Protein AF-A0A1M5KK63-F1 (afdb_monomer)

Sequence (423 aa):
MKTISKTFFLIFFLNAMLWMTPQKASAQISVNFQIFYDNLSPYGDWVYNPNYGYVWIPDVGYGFTPYRTDGYWAFTNAGWTWISDFPWGWAPFHYGRWMYDNYYGWSWVPGSEWGPGWVSWRRSEGYYGWAPIGPGISITFAYSSGYRLPNNQWTFVRDRDFGRTNINNYYVNSSVNTTIIRNSTVINNIQIDNSTRVKYNSGPNRTEVQKRTGRSIAPVAMRERRDPGQNVDKGELQIYRPRVAKNNSNGQKPVPNKVAKKEDVQPVTQRNKNTQSQRGNQQLNNQQNNNQQAGRQQEQQRNNEQAKQQQVQQDNNNQKAKQQQQRNNQQAQQQQEQQQRNNQQAKQQQEQQQRNNQQARQQQEQQERNNEQARQQQVEQQKNNEQAKQQQVEQQKNNEQAKQQQQQQQQGKNRPPKQEKNN

Structure (mmCIF, N/CA/C/O backbone):
data_AF-A0A1M5KK63-F1
#
_entry.id   AF-A0A1M5KK63-F1
#
loop_
_atom_site.group_PDB
_atom_site.id
_atom_site.type_symbol
_atom_site.label_atom_id
_atom_site.label_alt_id
_atom_site.label_comp_id
_atom_site.label_asym_id
_atom_site.label_entity_id
_atom_site.label_seq_id
_atom_site.pdbx_PDB_ins_code
_atom_site.Cartn_x
_atom_site.Cartn_y
_atom_site.Cartn_z
_atom_site.occupancy
_atom_site.B_iso_or_equiv
_atom_site.auth_seq_id
_atom_site.auth_comp_id
_atom_site.auth_asym_id
_atom_site.auth_atom_id
_atom_site.pdbx_PDB_model_num
ATOM 1 N N . MET A 1 1 ? 45.656 -14.459 71.828 1.00 40.31 1 MET A N 1
ATOM 2 C CA . MET A 1 1 ? 46.217 -15.329 70.772 1.00 40.31 1 MET A CA 1
ATOM 3 C C . MET A 1 1 ? 45.068 -15.960 69.992 1.00 40.31 1 MET A C 1
ATOM 5 O O . MET A 1 1 ? 44.246 -16.592 70.628 1.00 40.31 1 MET A O 1
ATOM 9 N N . LYS A 1 2 ? 45.045 -15.742 68.663 1.00 40.78 2 LYS A N 1
ATOM 10 C CA . LYS A 1 2 ? 44.530 -16.612 67.572 1.00 40.78 2 LYS A CA 1
ATOM 11 C C . LYS A 1 2 ? 43.060 -17.102 67.679 1.00 40.78 2 LYS A C 1
ATOM 13 O O . LYS A 1 2 ? 42.770 -17.949 68.502 1.00 40.78 2 LYS A O 1
ATOM 18 N N . THR A 1 3 ? 42.065 -16.476 67.030 1.00 54.12 3 THR A N 1
ATOM 19 C CA . THR A 1 3 ? 41.572 -16.607 65.622 1.00 54.12 3 THR A CA 1
ATOM 20 C C . THR A 1 3 ? 41.050 -17.989 65.199 1.00 54.12 3 THR A C 1
ATOM 22 O O . THR A 1 3 ? 41.730 -18.976 65.442 1.00 54.12 3 THR A O 1
ATOM 25 N N . ILE A 1 4 ? 39.950 -17.970 64.412 1.00 51.06 4 ILE A N 1
ATOM 26 C CA . ILE A 1 4 ? 39.227 -19.052 63.681 1.00 51.06 4 ILE A CA 1
ATOM 27 C C . ILE A 1 4 ? 37.965 -19.493 64.463 1.00 51.06 4 ILE A C 1
ATOM 29 O O . ILE A 1 4 ? 38.075 -19.963 65.580 1.00 51.06 4 ILE A O 1
ATOM 33 N N . SER A 1 5 ? 36.719 -19.293 64.014 1.00 42.53 5 SER A N 1
ATOM 34 C CA . SER A 1 5 ? 36.164 -19.592 62.690 1.00 42.53 5 SER A CA 1
ATOM 35 C C . SER A 1 5 ? 34.972 -18.677 62.341 1.00 42.53 5 SER A C 1
ATOM 37 O O . SER A 1 5 ? 33.938 -18.695 63.004 1.00 42.53 5 SER A O 1
ATOM 39 N N . LYS A 1 6 ? 35.119 -17.873 61.280 1.00 50.31 6 LYS A N 1
ATOM 40 C CA . LYS A 1 6 ? 34.030 -17.225 60.531 1.00 50.31 6 LYS A CA 1
ATOM 41 C C . LYS A 1 6 ? 33.989 -17.903 59.168 1.00 50.31 6 LYS A C 1
ATOM 43 O O . LYS A 1 6 ? 34.770 -17.529 58.294 1.00 50.31 6 LYS A O 1
ATOM 48 N N . THR A 1 7 ? 33.146 -18.911 58.965 1.00 54.72 7 THR A N 1
ATOM 49 C CA . THR A 1 7 ? 32.998 -19.505 57.624 1.00 54.72 7 THR A CA 1
ATOM 50 C C . THR A 1 7 ? 31.655 -20.208 57.449 1.00 54.72 7 THR A C 1
ATOM 52 O O . THR A 1 7 ? 31.620 -21.419 57.364 1.00 54.72 7 THR A O 1
ATOM 55 N N . PHE A 1 8 ? 30.540 -19.470 57.387 1.00 48.09 8 PHE A N 1
ATOM 56 C CA . PHE A 1 8 ? 29.284 -19.988 56.802 1.00 48.09 8 PHE A CA 1
ATOM 57 C C . PHE A 1 8 ? 28.377 -18.876 56.239 1.00 48.09 8 PHE A C 1
ATOM 59 O O . PHE A 1 8 ? 27.158 -18.935 56.319 1.00 48.09 8 PHE A O 1
ATOM 66 N N . PHE A 1 9 ? 28.970 -17.841 55.639 1.00 45.81 9 PHE A N 1
ATOM 67 C CA . PHE A 1 9 ? 28.233 -16.820 54.882 1.00 45.81 9 PHE A CA 1
ATOM 68 C C . PHE A 1 9 ? 29.034 -16.421 53.637 1.00 45.81 9 PHE A C 1
ATOM 70 O O . PHE A 1 9 ? 29.478 -15.288 53.504 1.00 45.81 9 PHE A O 1
ATOM 77 N N . LEU A 1 10 ? 29.311 -17.378 52.743 1.00 44.31 10 LEU A N 1
ATOM 78 C CA . LEU A 1 10 ? 29.917 -17.058 51.442 1.00 44.31 10 LEU A CA 1
ATOM 79 C C . LEU A 1 10 ? 29.641 -18.092 50.334 1.00 44.31 10 LEU A C 1
ATOM 81 O O . LEU A 1 10 ? 30.495 -18.327 49.489 1.00 44.31 10 LEU A O 1
ATOM 85 N N . ILE A 1 11 ? 28.461 -18.725 50.313 1.00 48.59 11 ILE A N 1
ATOM 86 C CA . ILE A 1 11 ? 28.057 -19.613 49.200 1.00 48.59 11 ILE A CA 1
ATOM 87 C C . ILE A 1 11 ? 26.595 -19.348 48.806 1.00 48.59 11 ILE A C 1
ATOM 89 O O . ILE A 1 11 ? 25.776 -20.252 48.730 1.00 48.59 11 ILE A O 1
ATOM 93 N N . PHE A 1 12 ? 26.237 -18.081 48.586 1.00 46.28 12 PHE A N 1
ATOM 94 C CA . PHE A 1 12 ? 24.974 -17.733 47.909 1.00 46.28 12 PHE A CA 1
ATOM 95 C C . PHE A 1 12 ? 25.093 -16.505 46.990 1.00 46.28 12 PHE A C 1
ATOM 97 O O . PHE A 1 12 ? 24.102 -15.876 46.643 1.00 46.28 12 PHE A O 1
ATOM 104 N N . PHE A 1 13 ? 26.319 -16.171 46.572 1.00 47.75 13 PHE A N 1
ATOM 105 C CA . PHE A 1 13 ? 26.605 -15.084 45.625 1.00 47.75 13 PHE A CA 1
ATOM 106 C C . PHE A 1 13 ? 27.639 -15.498 44.565 1.00 47.75 13 PHE A C 1
ATOM 108 O O . PHE A 1 13 ? 28.466 -14.702 44.136 1.00 47.75 13 PHE A O 1
ATOM 115 N N . LEU A 1 14 ? 27.600 -16.762 44.126 1.00 47.78 14 LEU A N 1
ATOM 116 C CA . LEU A 1 14 ? 28.456 -17.257 43.040 1.00 47.78 14 LEU A CA 1
ATOM 117 C C . LEU A 1 14 ? 27.694 -18.139 42.034 1.00 47.78 14 LEU A C 1
ATOM 119 O O . LEU A 1 14 ? 28.193 -19.167 41.600 1.00 47.78 14 LEU A O 1
ATOM 123 N N . ASN A 1 15 ? 26.460 -17.762 41.686 1.00 47.69 15 ASN A N 1
ATOM 124 C CA . ASN A 1 15 ? 25.688 -18.391 40.601 1.00 47.69 15 ASN A CA 1
ATOM 125 C C . ASN A 1 15 ? 24.749 -17.379 39.913 1.00 47.69 15 ASN A C 1
ATOM 127 O O . ASN A 1 15 ? 23.580 -17.647 39.664 1.00 47.69 15 ASN A O 1
ATOM 131 N N . ALA A 1 16 ? 25.254 -16.177 39.624 1.00 51.97 16 ALA A N 1
ATOM 132 C CA . ALA A 1 16 ? 24.549 -15.172 38.819 1.00 51.97 16 ALA A CA 1
ATOM 133 C C . ALA A 1 16 ? 25.320 -14.837 37.531 1.00 51.97 16 ALA A C 1
ATOM 135 O O . ALA A 1 16 ? 25.272 -13.713 37.037 1.00 51.97 16 ALA A O 1
ATOM 136 N N . MET A 1 17 ? 26.058 -15.808 36.990 1.00 55.16 17 MET A N 1
ATOM 137 C CA . MET A 1 17 ? 26.775 -15.655 35.731 1.00 55.16 17 MET A CA 1
ATOM 138 C C . MET A 1 17 ? 26.298 -16.724 34.749 1.00 55.16 17 MET A C 1
ATOM 140 O O . MET A 1 17 ? 26.386 -17.913 35.031 1.00 55.16 17 MET A O 1
ATOM 144 N N . LEU A 1 18 ? 25.825 -16.246 33.593 1.00 54.06 18 LEU A N 1
ATOM 145 C CA . LEU A 1 18 ? 25.617 -16.978 32.338 1.00 54.06 18 LEU A CA 1
ATOM 146 C C . LEU A 1 18 ? 24.330 -17.801 32.193 1.00 54.06 18 LEU A C 1
ATOM 148 O O . LEU A 1 18 ? 24.366 -19.015 32.066 1.00 54.06 18 LEU A O 1
ATOM 152 N N . TRP A 1 19 ? 23.216 -17.097 31.979 1.00 49.72 19 TRP A N 1
ATOM 153 C CA . TRP A 1 19 ? 22.273 -17.492 30.919 1.00 49.72 19 TRP A CA 1
ATOM 154 C C . TRP A 1 19 ? 21.916 -16.289 30.032 1.00 49.72 19 TRP A C 1
ATOM 156 O O . TRP A 1 19 ? 20.772 -16.097 29.637 1.00 49.72 19 TRP A O 1
ATOM 166 N N . MET A 1 20 ? 22.906 -15.459 29.675 1.00 47.34 20 MET A N 1
ATOM 167 C CA . MET A 1 20 ? 22.822 -14.764 28.388 1.00 47.34 20 MET A CA 1
ATOM 168 C C . MET A 1 20 ? 23.125 -15.824 27.339 1.00 47.34 20 MET A C 1
ATOM 170 O O . MET A 1 20 ? 24.283 -16.063 27.006 1.00 47.34 20 MET A O 1
ATOM 174 N N . THR A 1 21 ? 22.095 -16.511 26.846 1.00 49.06 21 THR A N 1
ATOM 175 C CA . THR A 1 21 ? 22.250 -17.230 25.585 1.00 49.06 21 THR A CA 1
ATOM 176 C C . THR A 1 21 ? 22.658 -16.180 24.556 1.00 49.06 21 THR A C 1
ATOM 178 O O . THR A 1 21 ? 21.879 -15.242 24.348 1.00 49.06 21 THR A O 1
ATOM 181 N N . PRO A 1 22 ? 23.845 -16.263 23.929 1.00 44.69 22 PRO A N 1
ATOM 182 C CA . PRO A 1 22 ? 24.135 -15.396 22.806 1.00 44.69 22 PRO A CA 1
ATOM 183 C C . PRO A 1 22 ? 23.038 -15.665 21.779 1.00 44.69 22 PRO A C 1
ATOM 185 O O . PRO A 1 22 ? 22.901 -16.787 21.284 1.00 44.69 22 PRO A O 1
ATOM 188 N N . GLN A 1 23 ? 22.202 -14.660 21.516 1.00 42.59 23 GLN A N 1
ATOM 189 C CA . GLN A 1 23 ? 21.274 -14.705 20.401 1.00 42.59 23 GLN A CA 1
ATOM 190 C C . GLN A 1 23 ? 22.157 -14.887 19.171 1.00 42.59 23 GLN A C 1
ATOM 192 O O . GLN A 1 23 ? 22.855 -13.956 18.772 1.00 42.59 23 GLN A O 1
ATOM 197 N N . LYS A 1 24 ? 22.212 -16.115 18.638 1.00 40.72 24 LYS A N 1
ATOM 198 C CA . LYS A 1 24 ? 22.949 -16.409 17.413 1.00 40.72 24 LYS A CA 1
ATOM 199 C C . LYS A 1 24 ? 22.426 -15.435 16.369 1.00 40.72 24 LYS A C 1
ATOM 201 O O . LYS A 1 24 ? 21.281 -15.554 15.935 1.00 40.72 24 LYS A O 1
ATOM 206 N N . ALA A 1 25 ? 23.239 -14.445 16.018 1.00 45.53 25 ALA A N 1
ATOM 207 C CA . ALA A 1 25 ? 22.968 -13.605 14.875 1.00 45.53 25 ALA A CA 1
ATOM 208 C C . ALA A 1 25 ? 22.954 -14.548 13.669 1.00 45.53 25 ALA A C 1
ATOM 210 O O . ALA A 1 25 ? 23.987 -15.106 13.297 1.00 45.53 25 ALA A O 1
ATOM 211 N N . SER A 1 26 ? 21.764 -14.813 13.132 1.00 54.97 26 SER A N 1
ATOM 212 C CA . SER A 1 26 ? 21.626 -15.478 11.843 1.00 54.97 26 SER A CA 1
ATOM 213 C C . SER A 1 26 ? 22.417 -14.647 10.835 1.00 54.97 26 SER A C 1
ATOM 215 O O . SER A 1 26 ? 22.224 -13.433 10.739 1.00 54.97 26 SER A O 1
ATOM 217 N N . ALA A 1 27 ? 23.375 -15.267 10.148 1.00 57.03 27 ALA A N 1
ATOM 218 C CA . ALA A 1 27 ? 24.098 -14.612 9.070 1.00 57.03 27 ALA A CA 1
ATOM 219 C C . ALA A 1 27 ? 23.104 -14.352 7.930 1.00 57.03 27 ALA A C 1
ATOM 221 O O . ALA A 1 27 ? 22.768 -15.250 7.160 1.00 57.03 27 ALA A O 1
ATOM 222 N N . GLN A 1 28 ? 22.592 -13.126 7.869 1.00 65.81 28 GLN A N 1
ATOM 223 C CA . GLN A 1 28 ? 21.591 -12.724 6.893 1.00 65.81 28 GLN A CA 1
ATOM 224 C C . GLN A 1 28 ? 22.204 -12.751 5.483 1.00 65.81 28 GLN A C 1
ATOM 226 O O . GLN A 1 28 ? 23.209 -12.087 5.221 1.00 65.81 28 GLN A O 1
ATOM 231 N N . ILE A 1 29 ? 21.602 -13.523 4.575 1.00 78.94 29 ILE A N 1
ATOM 232 C CA . ILE A 1 29 ? 22.073 -13.686 3.190 1.00 78.94 29 ILE A CA 1
ATOM 233 C C . ILE A 1 29 ? 22.022 -12.329 2.477 1.00 78.94 29 ILE A C 1
ATOM 235 O O . ILE A 1 29 ? 21.016 -11.629 2.572 1.00 78.94 29 ILE A O 1
ATOM 239 N N . SER A 1 30 ? 23.088 -11.958 1.762 1.00 83.38 30 SER A N 1
ATOM 240 C CA . SER A 1 30 ? 23.129 -10.742 0.941 1.00 83.38 30 SER A CA 1
ATOM 241 C C . SER A 1 30 ? 22.799 -11.065 -0.517 1.00 83.38 30 SER A C 1
ATOM 243 O O . SER A 1 30 ? 23.414 -11.950 -1.107 1.00 83.38 30 SER A O 1
ATOM 245 N N . VAL A 1 31 ? 21.839 -10.350 -1.100 1.00 91.12 31 VAL A N 1
ATOM 246 C CA . VAL A 1 31 ? 21.392 -10.479 -2.500 1.00 91.12 31 VAL A CA 1
ATOM 247 C C . VAL A 1 31 ? 21.265 -9.095 -3.138 1.00 91.12 31 VAL A C 1
ATOM 249 O O . VAL A 1 31 ? 21.370 -8.087 -2.445 1.00 91.12 31 VAL A O 1
ATOM 252 N N . ASN A 1 32 ? 21.018 -9.009 -4.447 1.00 93.44 32 ASN A N 1
ATOM 253 C CA . ASN A 1 32 ? 20.718 -7.741 -5.123 1.00 93.44 32 ASN A CA 1
ATOM 254 C C . ASN A 1 32 ? 19.289 -7.725 -5.700 1.00 93.44 32 ASN A C 1
ATOM 256 O O . ASN A 1 32 ? 18.576 -8.720 -5.595 1.00 93.44 32 ASN A O 1
ATOM 260 N N . PHE A 1 33 ? 18.864 -6.613 -6.312 1.00 95.12 33 PHE A N 1
ATOM 261 C CA . PHE A 1 33 ? 17.505 -6.440 -6.859 1.00 95.12 33 PHE A CA 1
ATOM 262 C C . PHE A 1 33 ? 17.076 -7.494 -7.890 1.00 95.12 33 PHE A C 1
ATOM 264 O O . PHE A 1 33 ? 15.873 -7.687 -8.068 1.00 95.12 33 PHE A O 1
ATOM 271 N N . GLN A 1 34 ? 18.013 -8.229 -8.497 1.00 95.25 34 GLN A N 1
ATOM 272 C CA . GLN A 1 34 ? 17.692 -9.362 -9.363 1.00 95.25 34 GLN A CA 1
ATOM 273 C C . GLN A 1 34 ? 16.806 -10.396 -8.652 1.00 95.25 34 GLN A C 1
ATOM 275 O O 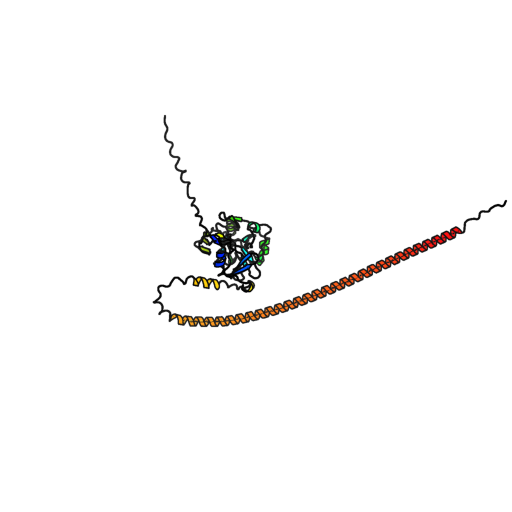. GLN A 1 34 ? 15.912 -10.957 -9.278 1.00 95.25 34 GLN A O 1
ATOM 280 N N . ILE A 1 35 ? 16.955 -10.562 -7.327 1.00 95.88 35 ILE A N 1
ATOM 281 C CA . ILE A 1 35 ? 16.100 -11.464 -6.542 1.00 95.88 35 ILE A CA 1
ATOM 282 C C . ILE A 1 35 ? 14.615 -11.120 -6.689 1.00 95.88 35 ILE A C 1
ATOM 284 O O . ILE A 1 35 ? 13.780 -12.020 -6.750 1.00 95.88 35 ILE A O 1
ATOM 288 N N . PHE A 1 36 ? 14.277 -9.830 -6.763 1.00 97.62 36 PHE A N 1
ATOM 289 C CA . PHE A 1 36 ? 12.903 -9.385 -6.944 1.00 97.62 36 PHE A CA 1
ATOM 290 C C . PHE A 1 36 ? 12.461 -9.608 -8.383 1.00 97.62 36 PHE A C 1
ATOM 292 O O . PHE A 1 36 ? 11.375 -10.134 -8.604 1.00 97.62 36 PHE A O 1
ATOM 299 N N . TYR A 1 37 ? 13.301 -9.245 -9.354 1.00 97.12 37 TYR A N 1
ATOM 300 C CA . TYR A 1 37 ? 12.983 -9.416 -10.768 1.00 97.12 37 TYR A CA 1
ATOM 301 C C . TYR A 1 37 ? 12.655 -10.868 -11.099 1.00 97.12 37 TYR A C 1
ATOM 303 O O . TYR A 1 37 ? 11.588 -11.137 -11.654 1.00 97.12 37 TYR A O 1
ATOM 311 N N . ASP A 1 38 ? 13.498 -11.800 -10.669 1.00 95.75 38 ASP A N 1
ATOM 312 C CA . ASP A 1 38 ? 13.330 -13.217 -10.972 1.00 95.75 38 ASP A CA 1
ATOM 313 C C . ASP A 1 38 ? 12.115 -13.818 -10.249 1.00 95.75 38 ASP A C 1
ATOM 315 O O . ASP A 1 38 ? 11.297 -14.488 -10.875 1.00 95.75 38 ASP A O 1
ATOM 319 N N . ASN A 1 39 ? 11.940 -13.539 -8.949 1.00 97.25 39 ASN A N 1
ATOM 320 C CA . ASN A 1 39 ? 10.887 -14.180 -8.147 1.00 97.25 39 ASN A CA 1
ATOM 321 C C . ASN A 1 39 ? 9.493 -13.569 -8.335 1.00 97.25 39 ASN A C 1
ATOM 323 O O . ASN A 1 39 ? 8.502 -14.224 -8.015 1.00 97.25 39 ASN A O 1
ATOM 327 N N . LEU A 1 40 ? 9.389 -12.331 -8.827 1.00 98.19 40 LEU A N 1
ATOM 328 C CA . LEU A 1 40 ? 8.098 -11.673 -9.056 1.00 98.19 40 LEU A CA 1
ATOM 329 C C . LEU A 1 40 ? 7.607 -11.788 -10.506 1.00 98.19 40 LEU A C 1
ATOM 331 O O . LEU A 1 40 ? 6.407 -11.654 -10.744 1.00 98.19 40 LEU A O 1
ATOM 335 N N . SER A 1 41 ? 8.495 -12.081 -11.466 1.00 96.69 41 SER A N 1
ATOM 336 C CA . SER A 1 41 ? 8.129 -12.250 -12.885 1.00 96.69 41 SER A CA 1
ATOM 337 C C . SER A 1 41 ? 7.017 -13.287 -13.140 1.00 96.69 41 SER A C 1
ATOM 339 O O . SER A 1 41 ? 6.186 -13.043 -14.011 1.00 96.69 41 SER A O 1
ATOM 341 N N . PRO A 1 42 ? 6.924 -14.414 -12.404 1.00 96.44 42 PRO A N 1
ATOM 342 C CA . PRO A 1 42 ? 5.815 -15.363 -12.575 1.00 96.44 42 PRO A CA 1
ATOM 343 C C . PRO A 1 42 ? 4.434 -14.833 -12.164 1.00 96.44 42 PRO A C 1
ATOM 345 O O . PRO A 1 42 ? 3.416 -15.425 -12.521 1.00 96.44 42 PRO A O 1
ATOM 348 N N . TYR A 1 43 ? 4.385 -13.752 -11.383 1.00 96.44 43 TYR A N 1
ATOM 349 C CA . TYR A 1 43 ? 3.176 -13.289 -10.697 1.00 96.44 43 TYR A CA 1
ATOM 350 C C . TYR A 1 43 ? 2.703 -11.904 -11.157 1.00 96.44 43 TYR A C 1
ATOM 352 O O . TYR A 1 43 ? 1.800 -11.330 -10.549 1.00 96.44 43 TYR A O 1
ATOM 360 N N . GLY A 1 44 ? 3.330 -11.337 -12.185 1.00 96.19 44 GLY A N 1
ATOM 361 C CA . GLY A 1 44 ? 3.024 -10.001 -12.677 1.00 96.19 44 GLY A CA 1
ATOM 362 C C . GLY A 1 44 ? 4.030 -9.520 -13.712 1.00 96.19 44 GLY A C 1
ATOM 363 O O . GLY A 1 44 ? 4.978 -10.225 -14.053 1.00 96.19 44 GLY A O 1
ATOM 364 N N . ASP A 1 45 ? 3.840 -8.294 -14.182 1.00 97.38 45 ASP A N 1
ATOM 365 C CA . ASP A 1 45 ? 4.647 -7.704 -15.244 1.00 97.38 45 ASP A CA 1
ATOM 366 C C . ASP A 1 45 ? 5.580 -6.620 -14.701 1.00 97.38 45 ASP A C 1
ATOM 368 O O . ASP A 1 45 ? 5.198 -5.787 -13.877 1.00 97.38 45 ASP A O 1
ATOM 372 N N . TRP A 1 46 ? 6.818 -6.604 -15.190 1.00 98.06 46 TRP A N 1
ATOM 373 C CA . TRP A 1 46 ? 7.751 -5.507 -14.950 1.00 98.06 46 TRP A CA 1
ATOM 374 C C . TRP A 1 46 ? 7.599 -4.448 -16.031 1.00 98.06 46 TRP A C 1
ATOM 376 O O . TRP A 1 46 ? 7.686 -4.758 -17.214 1.00 98.06 46 TRP A O 1
ATOM 386 N N . VAL A 1 47 ? 7.425 -3.191 -15.636 1.00 97.62 47 VAL A N 1
ATOM 387 C CA . VAL A 1 47 ? 7.308 -2.044 -16.545 1.00 97.62 47 VAL A CA 1
ATOM 388 C C . VAL A 1 47 ? 8.327 -0.985 -16.156 1.00 97.62 47 VAL A C 1
ATOM 390 O O . VAL A 1 47 ? 8.618 -0.781 -14.978 1.00 97.62 47 VAL A O 1
ATOM 393 N N . TYR A 1 48 ? 8.879 -0.287 -17.144 1.00 96.88 48 TYR A N 1
ATOM 394 C CA . TYR A 1 48 ? 9.734 0.863 -16.883 1.00 96.88 48 TYR A CA 1
ATOM 395 C C . TYR A 1 48 ? 8.899 2.113 -16.571 1.00 96.88 48 TYR A C 1
ATOM 397 O O . TYR A 1 48 ? 8.068 2.542 -17.370 1.00 96.88 48 TYR A O 1
ATOM 405 N N . ASN A 1 49 ? 9.147 2.720 -15.414 1.00 95.75 49 ASN A N 1
ATOM 406 C CA . ASN A 1 49 ? 8.598 4.002 -15.000 1.00 95.75 49 ASN A CA 1
ATOM 407 C C . ASN A 1 49 ? 9.721 5.061 -14.977 1.00 95.75 49 ASN A C 1
ATOM 409 O O . ASN A 1 49 ? 10.710 4.865 -14.268 1.00 95.75 49 ASN A O 1
ATOM 413 N N . PRO A 1 50 ? 9.574 6.208 -15.662 1.00 94.19 50 PRO A N 1
ATOM 414 C CA . PRO A 1 50 ? 10.620 7.236 -15.710 1.00 94.19 50 PRO A CA 1
ATOM 415 C C . PRO A 1 50 ? 11.055 7.788 -14.343 1.00 94.19 50 PRO A C 1
ATOM 417 O O . PRO A 1 50 ? 12.215 8.150 -14.171 1.00 94.19 50 PRO A O 1
ATOM 420 N N . ASN A 1 51 ? 10.152 7.828 -13.359 1.00 94.00 51 ASN A N 1
ATOM 421 C CA . ASN A 1 51 ? 10.430 8.398 -12.037 1.00 94.00 51 ASN A CA 1
ATOM 422 C C . ASN A 1 51 ? 11.054 7.385 -11.069 1.00 94.00 51 ASN A C 1
ATOM 424 O O . ASN A 1 51 ? 11.747 7.772 -10.129 1.00 94.00 51 ASN A O 1
ATOM 428 N N . TYR A 1 52 ? 10.789 6.090 -11.272 1.00 94.94 52 TYR A N 1
ATOM 429 C CA . TYR A 1 52 ? 11.098 5.044 -10.289 1.00 94.94 52 TYR A CA 1
ATOM 430 C C . TYR A 1 52 ? 11.931 3.879 -10.840 1.00 94.94 52 TYR A C 1
ATOM 432 O O . TYR A 1 52 ? 12.326 2.999 -10.077 1.00 94.94 52 TYR A O 1
ATOM 440 N N . GLY A 1 53 ? 12.243 3.868 -12.137 1.00 95.00 53 GLY A N 1
ATOM 441 C CA . GLY A 1 53 ? 12.868 2.729 -12.804 1.00 95.00 53 GLY A CA 1
ATOM 442 C C . GLY A 1 53 ? 11.873 1.587 -13.001 1.00 95.00 53 GLY A C 1
ATOM 443 O O . GLY A 1 53 ? 10.706 1.820 -13.302 1.00 95.00 53 GLY A O 1
ATOM 444 N N . TYR A 1 54 ? 12.320 0.341 -12.855 1.00 97.25 54 TYR A N 1
ATOM 445 C CA . TYR A 1 54 ? 11.445 -0.818 -13.039 1.00 97.25 54 TYR A CA 1
ATOM 446 C C . TYR A 1 54 ? 10.469 -0.978 -11.873 1.00 97.25 54 TYR A C 1
ATOM 448 O O . TYR A 1 54 ? 10.884 -1.159 -10.726 1.00 97.25 54 TYR A O 1
ATOM 456 N N . VAL A 1 55 ? 9.178 -0.949 -12.190 1.00 98.00 55 VAL A N 1
ATOM 457 C CA . VAL A 1 55 ? 8.072 -1.183 -11.260 1.00 98.00 55 VAL A CA 1
ATOM 458 C C . VAL A 1 55 ? 7.370 -2.484 -11.615 1.00 98.00 55 VAL A C 1
ATOM 460 O O . VAL A 1 55 ? 7.297 -2.857 -12.786 1.00 98.00 55 VAL A O 1
ATOM 463 N N . TRP A 1 56 ? 6.865 -3.179 -10.605 1.00 98.44 56 TRP A N 1
ATOM 464 C CA . TRP A 1 56 ? 6.172 -4.448 -10.779 1.00 98.44 56 TRP A CA 1
ATOM 465 C C . TRP A 1 56 ? 4.666 -4.270 -10.643 1.00 98.44 56 TRP A C 1
ATOM 467 O O . TRP A 1 56 ? 4.189 -3.626 -9.705 1.00 98.44 56 TRP A O 1
ATOM 477 N N . ILE A 1 57 ? 3.918 -4.852 -11.570 1.00 97.94 57 ILE A N 1
ATOM 478 C CA . ILE A 1 57 ? 2.465 -4.785 -11.633 1.00 97.94 57 ILE A CA 1
ATOM 479 C C . ILE A 1 57 ? 1.932 -6.196 -11.368 1.00 97.94 57 ILE A C 1
ATOM 481 O O . ILE A 1 57 ? 2.086 -7.063 -12.228 1.00 97.94 57 ILE A O 1
ATOM 485 N N . PRO A 1 58 ? 1.319 -6.451 -10.200 1.00 97.12 58 PRO A N 1
ATOM 486 C CA . PRO A 1 58 ? 0.819 -7.775 -9.856 1.00 97.12 58 PRO A CA 1
ATOM 487 C C . PRO A 1 58 ? -0.319 -8.214 -10.785 1.00 97.12 58 PRO A C 1
ATOM 489 O O . PRO A 1 58 ? -1.230 -7.434 -11.089 1.00 97.12 58 PRO A O 1
ATOM 492 N N . ASP A 1 59 ? -0.312 -9.494 -11.157 1.00 94.12 59 ASP A N 1
ATOM 493 C CA . ASP A 1 59 ? -1.420 -10.164 -11.842 1.00 94.12 59 ASP A CA 1
ATOM 494 C C . ASP A 1 59 ? -2.495 -10.567 -10.818 1.00 94.12 59 ASP A C 1
ATOM 496 O O . ASP A 1 59 ? -2.607 -11.707 -10.366 1.00 94.12 59 ASP A O 1
ATOM 500 N N . VAL A 1 60 ? -3.238 -9.559 -10.367 1.00 93.44 60 VAL A N 1
ATOM 501 C CA . VAL A 1 60 ? -4.278 -9.649 -9.334 1.00 93.44 60 VAL A CA 1
ATOM 502 C C . VAL A 1 60 ? -5.558 -8.977 -9.814 1.00 93.44 60 VAL A C 1
ATOM 504 O O . VAL A 1 60 ? -5.540 -8.106 -10.687 1.00 93.44 60 VAL A O 1
ATOM 507 N N . GLY A 1 61 ? -6.693 -9.360 -9.230 1.00 90.06 61 GLY A N 1
ATOM 508 C CA . GLY A 1 61 ? -7.983 -8.786 -9.607 1.00 90.06 61 GLY A CA 1
ATOM 509 C C . GLY A 1 61 ? -8.133 -7.303 -9.251 1.00 90.06 61 GLY A C 1
ATOM 510 O O . GLY A 1 61 ? -7.455 -6.791 -8.360 1.00 90.06 61 GLY A O 1
ATOM 511 N N . TYR A 1 62 ? -9.089 -6.622 -9.897 1.00 87.25 62 TYR A N 1
ATOM 512 C CA . TYR A 1 62 ? -9.371 -5.183 -9.719 1.00 87.25 62 TYR A CA 1
ATOM 513 C C . TYR A 1 62 ? -9.515 -4.726 -8.253 1.00 87.25 62 TYR A C 1
ATOM 515 O O . TYR A 1 62 ? -9.203 -3.589 -7.916 1.00 87.25 62 TYR A O 1
ATOM 523 N N . GLY A 1 63 ? -9.990 -5.606 -7.366 1.00 88.81 63 GLY A N 1
ATOM 524 C CA . GLY A 1 63 ? -10.205 -5.304 -5.946 1.00 88.81 63 GLY A CA 1
ATOM 525 C C . GLY A 1 63 ? -8.963 -5.410 -5.055 1.00 88.81 63 GLY A C 1
ATOM 526 O O . GLY A 1 63 ? -9.090 -5.236 -3.840 1.00 88.81 63 GLY A O 1
ATOM 527 N N . PHE A 1 64 ? -7.795 -5.732 -5.615 1.00 95.31 64 PHE A N 1
ATOM 528 C CA . PHE A 1 64 ? -6.556 -5.832 -4.854 1.00 95.31 64 PHE A CA 1
ATOM 529 C C . PHE A 1 64 ? -6.198 -4.497 -4.197 1.00 95.31 64 PHE A C 1
ATOM 531 O O . PHE A 1 64 ? -6.264 -3.431 -4.807 1.00 95.31 64 PHE A O 1
ATOM 538 N N . THR A 1 65 ? -5.806 -4.544 -2.929 1.00 96.56 65 THR A N 1
ATOM 539 C CA . THR A 1 65 ? -5.250 -3.398 -2.210 1.00 96.56 65 THR A CA 1
ATOM 540 C C . THR A 1 65 ? -4.136 -3.886 -1.284 1.00 96.56 65 THR A C 1
ATOM 542 O O . THR A 1 65 ? -4.368 -4.818 -0.504 1.00 96.56 65 THR A O 1
ATOM 545 N N . PRO A 1 66 ? -2.938 -3.277 -1.335 1.00 98.06 66 PRO A N 1
ATOM 546 C CA . PRO A 1 66 ? -1.843 -3.650 -0.465 1.00 98.06 66 PRO A CA 1
ATOM 547 C C . PRO A 1 66 ? -2.203 -3.501 1.010 1.00 98.06 66 PRO A C 1
ATOM 549 O O . PRO A 1 66 ? -2.882 -2.549 1.395 1.00 98.06 66 PRO A O 1
ATOM 552 N N . TYR A 1 67 ? -1.724 -4.432 1.836 1.00 98.44 67 TYR A N 1
ATOM 553 C CA . TYR A 1 67 ? -2.030 -4.488 3.264 1.00 98.44 67 TYR A CA 1
ATOM 554 C C . TYR A 1 67 ? -3.533 -4.645 3.565 1.00 98.44 67 TYR A C 1
ATOM 556 O O . TYR A 1 67 ? -4.004 -4.242 4.626 1.00 98.44 67 TYR A O 1
ATOM 564 N N . ARG A 1 68 ? -4.311 -5.199 2.627 1.00 97.81 68 ARG A N 1
ATOM 565 C CA . ARG A 1 68 ? -5.753 -5.443 2.789 1.00 97.81 68 ARG A CA 1
ATOM 566 C C . ARG A 1 68 ? -6.196 -6.769 2.171 1.00 97.81 68 ARG A C 1
ATOM 568 O O . ARG A 1 68 ? -6.950 -7.507 2.787 1.00 97.81 68 ARG A O 1
ATOM 575 N N . THR A 1 69 ? -5.786 -7.051 0.941 1.00 97.12 69 THR A N 1
ATOM 576 C CA . THR A 1 69 ? -6.172 -8.284 0.238 1.00 97.12 69 THR A CA 1
ATOM 577 C C . THR A 1 69 ? -5.240 -9.434 0.619 1.00 97.12 69 THR A C 1
ATOM 579 O O . THR A 1 69 ? -4.032 -9.216 0.664 1.00 97.12 69 THR A O 1
ATOM 582 N N . ASP A 1 70 ? -5.809 -10.619 0.871 1.00 95.69 70 ASP A N 1
ATOM 583 C CA . ASP A 1 70 ? -5.120 -11.892 1.148 1.00 95.69 70 ASP A CA 1
ATOM 584 C C . ASP A 1 70 ? -3.930 -11.754 2.106 1.00 95.69 70 ASP A C 1
ATOM 586 O O . ASP A 1 70 ? -2.750 -11.904 1.759 1.00 95.69 70 ASP A O 1
ATOM 590 N N . GLY A 1 71 ? -4.273 -11.373 3.333 1.00 97.19 71 GLY A N 1
ATOM 591 C CA . GLY A 1 71 ? -3.345 -11.270 4.439 1.00 97.19 71 GLY A CA 1
ATOM 592 C C . GLY A 1 71 ? -3.973 -10.641 5.676 1.00 97.19 71 GLY A C 1
ATOM 593 O O . GLY A 1 71 ? -5.156 -10.287 5.708 1.00 97.19 71 GLY A O 1
ATOM 594 N N . TYR A 1 72 ? -3.162 -10.501 6.716 1.00 98.38 72 TYR A N 1
ATOM 595 C CA . TYR A 1 72 ? -3.577 -9.972 8.009 1.00 98.38 72 TYR A CA 1
ATOM 596 C C . TYR A 1 72 ? -2.395 -9.392 8.790 1.00 98.38 72 TYR A C 1
ATOM 598 O O . TYR A 1 72 ? -1.231 -9.636 8.488 1.00 98.38 72 TYR A O 1
ATOM 606 N N . TRP A 1 73 ? -2.696 -8.617 9.832 1.00 98.44 73 TRP A N 1
ATOM 607 C CA . TRP A 1 73 ? -1.685 -8.089 10.747 1.00 98.44 73 TRP A CA 1
ATOM 608 C C . TRP A 1 73 ? -1.487 -9.035 11.931 1.00 98.44 73 TRP A C 1
ATOM 610 O O . TRP A 1 73 ? -2.431 -9.295 12.680 1.00 98.44 73 TRP A O 1
ATOM 620 N N . ALA A 1 74 ? -0.253 -9.485 12.142 1.00 97.81 74 ALA A N 1
ATOM 621 C CA . ALA A 1 74 ? 0.163 -10.220 13.332 1.00 97.81 74 ALA A CA 1
ATOM 622 C C . ALA A 1 74 ? 1.181 -9.404 14.128 1.00 97.81 74 ALA A C 1
ATOM 624 O O . ALA A 1 74 ? 2.009 -8.694 13.558 1.00 97.81 74 ALA A O 1
ATOM 625 N N . PHE A 1 75 ? 1.132 -9.485 15.454 1.00 98.06 75 PHE A N 1
ATOM 626 C CA . PHE A 1 75 ? 2.088 -8.768 16.289 1.00 98.06 75 PHE A CA 1
ATOM 627 C C . PHE A 1 75 ? 3.369 -9.590 16.453 1.00 98.06 75 PHE A C 1
ATOM 629 O O . PHE A 1 75 ? 3.311 -10.695 16.979 1.00 98.06 75 PHE A O 1
ATOM 636 N N . THR A 1 76 ? 4.516 -9.058 16.038 1.00 97.62 76 THR A N 1
ATOM 637 C CA . THR A 1 76 ? 5.836 -9.701 16.147 1.00 97.62 76 THR A CA 1
ATOM 638 C C . THR A 1 76 ? 6.787 -8.855 17.001 1.00 97.62 76 THR A C 1
ATOM 640 O O . THR A 1 76 ? 6.411 -7.806 17.531 1.00 97.62 76 THR A O 1
ATOM 643 N N . ASN A 1 77 ? 8.054 -9.262 17.112 1.00 94.62 77 ASN A N 1
ATOM 644 C CA . ASN A 1 77 ? 9.107 -8.429 17.706 1.00 94.62 77 ASN A CA 1
ATOM 645 C C . ASN A 1 77 ? 9.427 -7.155 16.892 1.00 94.62 77 ASN A C 1
ATOM 647 O O . ASN A 1 77 ? 10.060 -6.253 17.433 1.00 94.62 77 ASN A O 1
ATOM 651 N N . ALA A 1 78 ? 8.968 -7.044 15.640 1.00 96.25 78 ALA A N 1
ATOM 652 C CA . ALA A 1 78 ? 9.004 -5.808 14.851 1.00 96.25 78 ALA A CA 1
ATOM 653 C C . ALA A 1 78 ? 7.683 -5.009 14.931 1.00 96.25 78 ALA 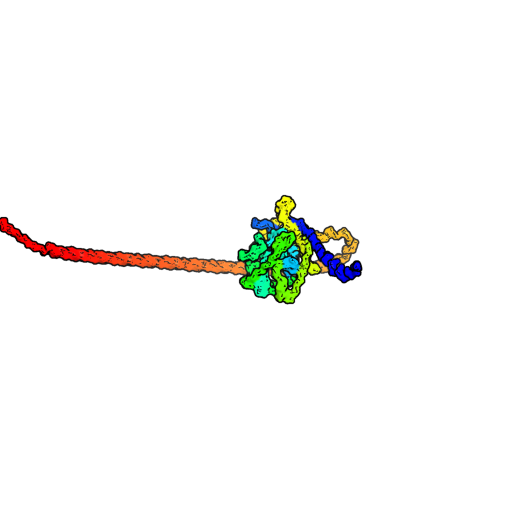A C 1
ATOM 655 O O . ALA A 1 78 ? 7.488 -4.047 14.193 1.00 96.25 78 ALA A O 1
ATOM 656 N N . GLY A 1 79 ? 6.754 -5.382 15.818 1.00 97.88 79 GLY A N 1
ATOM 657 C CA . GLY A 1 79 ? 5.416 -4.794 15.895 1.00 97.88 79 GLY A CA 1
ATOM 658 C C . GLY A 1 79 ? 4.418 -5.451 14.949 1.00 97.88 79 GLY A C 1
ATOM 659 O O . GLY A 1 79 ? 4.574 -6.611 14.567 1.00 97.88 79 GLY A O 1
ATOM 660 N N . TRP A 1 80 ? 3.364 -4.723 14.578 1.00 98.56 80 TRP A N 1
ATOM 661 C CA . TRP A 1 80 ? 2.350 -5.223 13.648 1.00 98.56 80 TRP A CA 1
ATOM 662 C C . TRP A 1 80 ? 2.961 -5.458 12.265 1.00 98.56 80 TRP A C 1
ATOM 664 O O . TRP A 1 80 ? 3.245 -4.517 11.529 1.00 98.56 80 TRP A O 1
ATOM 674 N N . THR A 1 81 ? 3.165 -6.732 11.941 1.00 98.75 81 THR A N 1
ATOM 675 C CA . THR A 1 81 ? 3.758 -7.227 10.699 1.00 98.75 81 THR A CA 1
ATOM 676 C C . THR A 1 81 ? 2.663 -7.775 9.801 1.00 98.75 81 THR A C 1
ATOM 678 O O . THR A 1 81 ? 1.812 -8.542 10.258 1.00 98.75 81 THR A O 1
ATOM 681 N N . TRP A 1 82 ? 2.657 -7.356 8.539 1.00 98.75 82 TRP A N 1
ATOM 682 C CA . TRP A 1 82 ? 1.720 -7.881 7.556 1.00 98.75 82 TRP A CA 1
ATOM 683 C C . TRP A 1 82 ? 2.148 -9.288 7.161 1.00 98.75 82 TRP A C 1
ATOM 685 O O . TRP A 1 82 ? 3.271 -9.485 6.714 1.00 98.75 82 TRP A O 1
ATOM 695 N N . ILE A 1 83 ? 1.257 -10.254 7.319 1.00 98.38 83 ILE A N 1
ATOM 696 C CA . ILE A 1 83 ? 1.432 -11.613 6.821 1.00 98.38 83 ILE A CA 1
ATOM 697 C C . ILE A 1 83 ? 0.543 -11.721 5.597 1.00 98.38 83 ILE A C 1
ATOM 699 O O . ILE A 1 83 ? -0.668 -11.545 5.703 1.00 98.38 83 ILE A O 1
ATOM 703 N N . SER A 1 84 ? 1.148 -11.953 4.437 1.00 97.88 84 SER A N 1
ATOM 704 C CA . SER A 1 84 ? 0.415 -12.091 3.183 1.00 97.88 84 SER A CA 1
ATOM 705 C C . SER A 1 84 ? 0.325 -13.549 2.762 1.00 97.88 84 SER A C 1
ATOM 707 O O . SER A 1 84 ? 1.327 -14.261 2.798 1.00 97.88 84 SER A O 1
ATOM 709 N N . ASP A 1 85 ? -0.852 -13.936 2.282 1.00 96.44 85 ASP A N 1
ATOM 710 C CA . ASP A 1 85 ? -1.124 -15.266 1.737 1.00 96.44 85 ASP A CA 1
ATOM 711 C C . ASP A 1 85 ? -0.680 -15.398 0.267 1.00 96.44 85 ASP A C 1
ATOM 713 O O . ASP A 1 85 ? -0.727 -16.481 -0.316 1.00 96.44 85 ASP A O 1
ATOM 717 N N . PHE A 1 86 ? -0.209 -14.309 -0.352 1.00 97.06 86 PHE A N 1
ATOM 718 C CA . PHE A 1 86 ? 0.394 -14.366 -1.676 1.00 97.06 86 PHE A CA 1
ATOM 719 C C . PHE A 1 86 ? 1.799 -14.989 -1.599 1.00 97.06 86 PHE A C 1
ATOM 721 O O . PHE A 1 86 ? 2.610 -14.554 -0.774 1.00 97.06 86 PHE A O 1
ATOM 728 N N . PRO A 1 87 ? 2.166 -15.913 -2.510 1.00 96.38 87 PRO A N 1
ATOM 729 C CA . PRO A 1 87 ? 3.488 -16.556 -2.505 1.00 96.38 87 PRO A CA 1
ATOM 730 C C . PRO A 1 87 ? 4.634 -15.552 -2.706 1.00 96.38 87 PRO A C 1
ATOM 732 O O . PRO A 1 87 ? 5.735 -15.718 -2.185 1.00 96.38 87 PRO A O 1
ATOM 735 N N . TRP A 1 88 ? 4.359 -14.459 -3.415 1.00 97.62 88 TRP A N 1
ATOM 736 C CA . TRP A 1 88 ? 5.281 -13.348 -3.628 1.00 97.62 88 TRP A CA 1
ATOM 737 C C . TRP A 1 88 ? 5.302 -12.334 -2.474 1.00 97.62 88 TRP A C 1
ATOM 739 O O . TRP A 1 88 ? 6.151 -11.448 -2.462 1.00 97.62 88 TRP A O 1
ATOM 749 N N . GLY A 1 89 ? 4.401 -12.443 -1.491 1.00 97.88 89 GLY A N 1
ATOM 750 C CA . GLY A 1 89 ? 4.149 -11.414 -0.478 1.00 97.88 89 GLY A CA 1
ATOM 751 C C . GLY A 1 89 ? 5.337 -11.085 0.435 1.00 97.88 89 GLY A C 1
ATOM 752 O O . GLY A 1 89 ? 5.411 -9.976 0.963 1.00 97.88 89 GLY A O 1
ATOM 753 N N . TRP A 1 90 ? 6.305 -11.995 0.564 1.00 98.06 90 TRP A N 1
ATOM 754 C CA . TRP A 1 90 ? 7.534 -11.767 1.333 1.00 98.06 90 TRP A CA 1
ATOM 755 C C . TRP A 1 90 ? 8.316 -10.532 0.849 1.00 98.06 90 TRP A C 1
ATOM 757 O O . TRP A 1 90 ? 8.970 -9.868 1.652 1.00 98.06 90 TRP A O 1
ATOM 767 N N . ALA A 1 91 ? 8.245 -10.214 -0.452 1.00 98.31 91 ALA A N 1
ATOM 768 C CA . ALA A 1 91 ? 8.969 -9.095 -1.043 1.00 98.31 91 ALA A CA 1
ATOM 769 C C . ALA A 1 91 ? 8.136 -7.803 -1.009 1.00 98.31 91 ALA A C 1
ATOM 771 O O . ALA A 1 91 ? 8.460 -6.936 -0.197 1.00 98.31 91 ALA A O 1
ATOM 772 N N . PRO A 1 92 ? 7.048 -7.636 -1.789 1.00 98.56 92 PRO A N 1
ATOM 773 C CA . PRO A 1 92 ? 6.422 -6.327 -1.972 1.00 98.56 92 PRO A CA 1
ATOM 774 C C . PRO A 1 92 ? 5.783 -5.703 -0.728 1.00 98.56 92 PRO A C 1
ATOM 776 O O . PRO A 1 92 ? 5.579 -4.490 -0.682 1.00 98.56 92 PRO A O 1
ATOM 779 N N . PHE A 1 93 ? 5.447 -6.501 0.290 1.00 98.69 93 PHE A N 1
ATOM 780 C CA . PHE A 1 93 ? 4.893 -5.977 1.542 1.00 98.69 93 PHE A CA 1
ATOM 781 C C . PHE A 1 93 ? 5.962 -5.524 2.539 1.00 98.69 93 PHE A C 1
ATOM 783 O O . PHE A 1 93 ? 5.652 -4.721 3.424 1.00 98.69 93 PHE A O 1
ATOM 790 N N . HIS A 1 94 ? 7.209 -5.968 2.365 1.00 98.44 94 HIS A N 1
ATOM 791 C CA . HIS A 1 94 ? 8.285 -5.753 3.333 1.00 98.44 94 HIS A CA 1
ATOM 792 C C . HIS A 1 94 ? 9.486 -5.001 2.773 1.00 98.44 94 HIS A C 1
ATOM 794 O O . HIS A 1 94 ? 10.156 -4.291 3.517 1.00 98.44 94 HIS A O 1
ATOM 800 N N . TYR A 1 95 ? 9.725 -5.094 1.472 1.00 97.75 95 TYR A N 1
ATOM 801 C CA . TYR A 1 95 ? 10.745 -4.369 0.733 1.00 97.75 95 TYR A CA 1
ATOM 802 C C . TYR A 1 95 ? 10.048 -3.396 -0.220 1.00 97.75 95 TYR A C 1
ATOM 804 O O . TYR A 1 95 ? 9.038 -3.741 -0.821 1.00 97.75 95 TYR A O 1
ATOM 812 N N . GLY A 1 96 ? 10.550 -2.170 -0.368 1.00 97.56 96 GLY A N 1
ATOM 813 C CA . GLY A 1 96 ? 9.988 -1.210 -1.330 1.00 97.56 96 GLY A CA 1
ATOM 814 C C . GLY A 1 96 ? 8.707 -0.499 -0.887 1.00 97.56 96 GLY A C 1
ATOM 815 O O . GLY A 1 96 ? 8.433 -0.363 0.309 1.00 97.56 96 GLY A O 1
ATOM 816 N N . ARG A 1 97 ? 7.971 0.059 -1.854 1.00 98.00 97 ARG A N 1
ATOM 817 C CA . ARG A 1 97 ? 6.766 0.876 -1.629 1.00 98.00 97 ARG A CA 1
ATOM 818 C C . ARG A 1 97 ? 5.727 0.627 -2.711 1.00 98.00 97 ARG A C 1
ATOM 820 O O . ARG A 1 97 ? 6.066 0.404 -3.868 1.00 98.00 97 ARG A O 1
ATOM 827 N N . TRP A 1 98 ? 4.461 0.731 -2.333 1.00 98.25 98 TRP A N 1
ATOM 828 C CA . TRP A 1 98 ? 3.348 0.681 -3.271 1.00 98.25 98 TRP A CA 1
ATOM 829 C C . TRP A 1 98 ? 2.989 2.085 -3.749 1.00 98.25 98 TRP A C 1
ATOM 831 O O . TRP A 1 98 ? 3.003 3.042 -2.978 1.00 98.25 98 TRP A O 1
ATOM 841 N N . MET A 1 99 ? 2.634 2.198 -5.021 1.00 96.50 99 MET A N 1
ATOM 842 C CA . MET A 1 99 ? 2.036 3.389 -5.612 1.00 96.50 99 MET A CA 1
ATOM 843 C C . MET A 1 99 ? 0.776 3.001 -6.375 1.00 96.50 99 MET A C 1
ATOM 845 O O . MET A 1 99 ? 0.663 1.879 -6.865 1.00 96.50 99 MET A O 1
ATOM 849 N N . TYR A 1 100 ? -0.168 3.928 -6.475 1.00 95.19 100 TYR A N 1
ATOM 850 C CA . TYR A 1 100 ? -1.366 3.736 -7.277 1.00 95.19 100 TYR A CA 1
ATOM 851 C C . TYR A 1 100 ? -1.229 4.507 -8.588 1.00 95.19 100 TYR A C 1
ATOM 853 O O . TYR A 1 100 ? -0.980 5.712 -8.572 1.00 95.19 100 TYR A O 1
ATOM 861 N N . ASP A 1 101 ? -1.402 3.809 -9.702 1.00 93.06 101 ASP A N 1
ATOM 862 C CA . ASP A 1 101 ? -1.489 4.371 -11.043 1.00 93.06 101 ASP A CA 1
ATOM 863 C C . ASP A 1 101 ? -2.905 4.151 -11.597 1.00 93.06 101 ASP A C 1
ATOM 865 O O . ASP A 1 101 ? -3.519 3.110 -11.372 1.00 93.06 101 ASP A O 1
ATOM 869 N N . ASN A 1 102 ? -3.446 5.127 -12.326 1.00 92.19 102 ASN A N 1
ATOM 870 C CA . ASN A 1 102 ? -4.823 5.043 -12.824 1.00 92.19 102 ASN A CA 1
ATOM 871 C C . ASN A 1 102 ? -5.012 3.970 -13.907 1.00 92.19 102 ASN A C 1
ATOM 873 O O . ASN A 1 102 ? -6.123 3.471 -14.076 1.00 92.19 102 ASN A O 1
ATOM 877 N N . TYR A 1 103 ? -3.955 3.630 -14.644 1.00 94.06 103 TYR A N 1
ATOM 878 C CA . TYR A 1 103 ? -3.984 2.620 -15.693 1.00 94.06 103 TYR A CA 1
ATOM 879 C C . TYR A 1 103 ? -3.578 1.246 -15.147 1.00 94.06 103 TYR A C 1
ATOM 881 O O . TYR A 1 103 ? -4.293 0.270 -15.361 1.00 94.06 103 TYR A O 1
ATOM 889 N N . TYR A 1 104 ? -2.478 1.158 -14.394 1.00 94.69 104 TYR A N 1
ATOM 890 C CA . TYR A 1 104 ? -1.964 -0.118 -13.877 1.00 94.69 104 TYR A CA 1
ATOM 891 C C . TYR A 1 104 ? -2.573 -0.554 -12.538 1.00 94.69 104 TYR A C 1
ATOM 893 O O . TYR A 1 104 ? -2.419 -1.716 -12.152 1.00 94.69 104 TYR A O 1
ATOM 901 N N . GLY A 1 105 ? -3.255 0.341 -11.820 1.00 95.12 105 GLY A N 1
ATOM 902 C CA . GLY A 1 105 ? -3.673 0.112 -10.441 1.00 95.12 105 GLY A CA 1
ATOM 903 C C . GLY A 1 105 ? -2.488 0.168 -9.479 1.00 95.12 105 GLY A C 1
ATOM 904 O O . GLY A 1 105 ? -1.539 0.935 -9.665 1.00 95.12 105 GLY A O 1
ATOM 905 N N . TRP A 1 106 ? -2.524 -0.659 -8.434 1.00 97.12 106 TRP A N 1
ATOM 906 C CA . TRP A 1 106 ? -1.401 -0.779 -7.508 1.00 97.12 106 TRP A CA 1
ATOM 907 C C . TRP A 1 106 ? -0.177 -1.370 -8.205 1.00 97.12 106 TRP A C 1
ATOM 909 O O . TRP A 1 106 ? -0.218 -2.492 -8.699 1.00 97.12 106 TRP A O 1
ATOM 919 N N . SER A 1 107 ? 0.911 -0.608 -8.204 1.00 97.88 107 SER A N 1
ATOM 920 C CA . SER A 1 107 ? 2.221 -0.986 -8.732 1.00 97.88 107 SER A CA 1
ATOM 921 C C . SER A 1 107 ? 3.258 -0.881 -7.616 1.00 97.88 107 SER A C 1
ATOM 923 O O . SER A 1 107 ? 3.159 -0.016 -6.741 1.00 97.88 107 SER A O 1
ATOM 925 N N . TRP A 1 108 ? 4.253 -1.757 -7.626 1.00 98.69 108 TRP A N 1
ATOM 926 C CA . TRP A 1 108 ? 5.275 -1.828 -6.590 1.00 98.69 108 TRP A CA 1
ATOM 927 C C . TRP A 1 108 ? 6.626 -1.314 -7.089 1.00 98.69 108 TRP A C 1
ATOM 929 O O . TRP A 1 108 ? 7.112 -1.718 -8.144 1.00 98.69 108 TRP A O 1
ATOM 939 N N . VAL A 1 109 ? 7.242 -0.437 -6.298 1.00 98.50 109 VAL A N 1
ATOM 940 C CA . VAL A 1 109 ? 8.590 0.094 -6.510 1.00 98.50 109 VAL A CA 1
ATOM 941 C C . VAL A 1 109 ? 9.562 -0.646 -5.583 1.00 98.50 109 VAL A C 1
ATOM 943 O O . VAL A 1 109 ? 9.407 -0.541 -4.359 1.00 98.50 109 VAL A O 1
ATOM 946 N N . PRO A 1 110 ? 10.578 -1.349 -6.118 1.00 97.94 110 PRO A N 1
ATOM 947 C CA . PRO A 1 110 ? 11.545 -2.083 -5.309 1.00 97.94 110 PRO A CA 1
ATOM 948 C C . PRO A 1 110 ? 12.318 -1.217 -4.312 1.00 97.94 110 PRO A C 1
ATOM 950 O O . PRO A 1 110 ? 12.664 -0.065 -4.576 1.00 97.94 110 PRO A O 1
ATOM 953 N N . GLY A 1 111 ? 12.655 -1.802 -3.163 1.00 96.94 111 GLY A N 1
ATOM 954 C CA . GLY A 1 111 ? 13.480 -1.167 -2.136 1.00 96.94 111 GLY A CA 1
ATOM 955 C C . GLY A 1 111 ? 14.366 -2.175 -1.416 1.00 96.94 111 GLY A C 1
ATOM 956 O O . GLY A 1 111 ? 14.089 -3.367 -1.411 1.00 96.94 111 GLY A O 1
ATOM 957 N N . SER A 1 112 ? 15.448 -1.691 -0.810 1.00 95.88 112 SER A N 1
ATOM 958 C CA . SER A 1 112 ? 16.448 -2.526 -0.129 1.00 95.88 112 SER A CA 1
ATOM 959 C C . SER A 1 112 ? 16.185 -2.727 1.365 1.00 95.88 112 SER A C 1
ATOM 961 O O . SER A 1 112 ? 16.766 -3.610 1.989 1.00 95.88 112 SER A O 1
ATOM 963 N N . GLU A 1 113 ? 15.349 -1.876 1.954 1.00 96.31 113 GLU A N 1
ATOM 964 C CA . GLU A 1 113 ? 15.068 -1.874 3.387 1.00 96.31 113 GLU A CA 1
ATOM 965 C C . GLU A 1 113 ? 13.882 -2.780 3.702 1.00 96.31 113 GLU A C 1
ATOM 967 O O . GLU A 1 113 ? 12.833 -2.662 3.065 1.00 96.31 113 GLU A O 1
ATOM 972 N N . TRP A 1 114 ? 14.044 -3.638 4.710 1.00 97.38 114 TRP A N 1
ATOM 973 C CA . TRP A 1 114 ? 12.959 -4.456 5.242 1.00 97.38 114 TRP A CA 1
ATOM 974 C C . TRP A 1 114 ? 12.201 -3.714 6.345 1.00 97.38 114 TRP A C 1
ATOM 976 O O . TRP A 1 114 ? 12.824 -3.113 7.222 1.00 97.38 114 TRP A O 1
ATOM 986 N N . GLY A 1 115 ? 10.874 -3.824 6.354 1.00 97.44 115 GLY A N 1
ATOM 987 C CA . GLY A 1 115 ? 10.021 -3.394 7.461 1.00 97.44 115 GLY A CA 1
ATOM 988 C C . GLY A 1 115 ? 8.834 -4.341 7.685 1.00 97.44 115 GLY A C 1
ATOM 989 O O . GLY A 1 115 ? 8.473 -5.103 6.786 1.00 97.44 115 GLY A O 1
ATOM 990 N N . PRO A 1 116 ? 8.179 -4.280 8.860 1.00 97.69 116 PRO A N 1
ATOM 991 C CA . PRO A 1 116 ? 7.004 -5.105 9.166 1.00 97.69 116 PRO A CA 1
ATOM 992 C C . PRO A 1 116 ? 5.791 -4.760 8.278 1.00 97.69 116 PRO A C 1
ATOM 994 O O . PRO A 1 116 ? 4.916 -5.591 8.048 1.00 97.69 116 PRO A O 1
ATOM 997 N N . GLY A 1 117 ? 5.765 -3.540 7.745 1.00 97.69 117 GLY A N 1
ATOM 998 C CA . GLY A 1 117 ? 4.811 -3.042 6.764 1.00 97.69 117 GLY A CA 1
ATOM 999 C C . GLY A 1 117 ? 5.024 -1.543 6.560 1.00 97.69 117 GLY A C 1
ATOM 1000 O O . GLY A 1 117 ? 5.244 -0.800 7.518 1.00 97.69 117 GLY A O 1
ATOM 1001 N N . TRP A 1 118 ? 4.984 -1.077 5.315 1.00 98.00 118 TRP A N 1
ATOM 1002 C CA . TRP A 1 118 ? 5.267 0.316 4.968 1.00 98.00 118 TRP A CA 1
ATOM 1003 C C . TRP A 1 118 ? 3.979 1.126 4.878 1.00 98.00 118 TRP A C 1
ATOM 1005 O O . TRP A 1 118 ? 3.533 1.495 3.793 1.00 98.00 118 TRP A O 1
ATOM 1015 N N . VAL A 1 119 ? 3.370 1.381 6.038 1.00 98.31 119 VAL A N 1
ATOM 1016 C CA . VAL A 1 119 ? 2.070 2.056 6.144 1.00 98.31 119 VAL A CA 1
ATOM 1017 C C . VAL A 1 119 ? 2.087 3.238 7.115 1.00 98.31 119 VAL A C 1
ATOM 1019 O O . VAL A 1 119 ? 2.853 3.282 8.084 1.00 98.31 119 VAL A O 1
ATOM 1022 N N . SER A 1 120 ? 1.206 4.201 6.859 1.00 97.44 120 SER A N 1
ATOM 1023 C CA . SER A 1 120 ? 0.813 5.233 7.813 1.00 97.44 120 SER A CA 1
ATOM 1024 C C . SER A 1 120 ? -0.311 4.694 8.690 1.00 97.44 120 SER A C 1
ATOM 1026 O O . SER A 1 120 ? -1.322 4.245 8.160 1.00 97.44 120 SER A O 1
ATOM 1028 N N . TRP A 1 121 ? -0.163 4.765 10.012 1.00 97.94 121 TRP A N 1
ATOM 1029 C CA . TRP A 1 121 ? -1.170 4.305 10.969 1.00 97.94 121 TRP A CA 1
ATOM 1030 C C . TRP A 1 121 ? -2.006 5.456 11.527 1.00 97.94 121 TRP A C 1
ATOM 1032 O O . TRP A 1 121 ? -1.484 6.519 11.876 1.00 97.94 121 TRP A O 1
ATOM 1042 N N . ARG A 1 122 ? -3.311 5.226 11.675 1.00 96.38 122 ARG A N 1
ATOM 1043 C CA . ARG A 1 122 ? -4.248 6.144 12.329 1.00 96.38 122 ARG A CA 1
ATOM 1044 C C . ARG A 1 122 ? -5.215 5.413 13.243 1.00 96.38 122 ARG A C 1
ATOM 1046 O O . ARG A 1 122 ? -5.496 4.224 13.084 1.00 96.38 122 ARG A O 1
ATOM 1053 N N . ARG A 1 123 ? -5.760 6.175 14.183 1.00 96.00 123 ARG A N 1
ATOM 1054 C CA . ARG A 1 123 ? -6.830 5.755 15.071 1.00 96.00 123 ARG A CA 1
ATOM 1055 C C . ARG A 1 123 ? -7.957 6.766 15.074 1.00 96.00 123 ARG A C 1
ATOM 1057 O O . ARG A 1 123 ? -7.700 7.952 15.216 1.00 96.00 123 ARG A O 1
ATOM 1064 N N . SER A 1 124 ? -9.188 6.287 15.008 1.00 94.62 124 SER A N 1
ATOM 1065 C CA . SER A 1 124 ? -10.379 7.065 15.348 1.00 94.62 124 SER A CA 1
ATOM 1066 C C . SER A 1 124 ? -11.122 6.374 16.492 1.00 94.62 124 SER A C 1
ATOM 1068 O O . SER A 1 124 ? -10.770 5.259 16.889 1.00 94.62 124 SER A O 1
ATOM 1070 N N . GLU A 1 125 ? -12.143 7.020 17.041 1.00 90.81 125 GLU A N 1
ATOM 1071 C CA . GLU A 1 125 ? -13.022 6.391 18.020 1.00 90.81 125 GLU A CA 1
ATOM 1072 C C . GLU A 1 125 ? -13.642 5.113 17.431 1.00 90.81 125 GLU A C 1
ATOM 1074 O O . GLU A 1 125 ? -14.354 5.153 16.432 1.00 90.81 125 GLU A O 1
ATOM 1079 N N . GLY A 1 126 ? -13.310 3.956 18.011 1.00 94.38 126 GLY A N 1
ATOM 1080 C CA . GLY A 1 126 ? -13.807 2.653 17.566 1.00 94.38 126 GLY A CA 1
ATOM 1081 C C . GLY A 1 126 ? -13.136 2.070 16.316 1.00 94.38 126 GLY A C 1
ATOM 1082 O O . GLY A 1 126 ? -13.557 1.001 15.877 1.00 94.38 126 GLY A O 1
ATOM 1083 N N . TYR A 1 127 ? -12.099 2.703 15.749 1.00 97.56 127 TYR A N 1
ATOM 1084 C CA . TYR A 1 127 ? -11.445 2.222 14.523 1.00 97.56 127 TYR A CA 1
ATOM 1085 C C . TYR A 1 127 ? -9.920 2.301 14.572 1.00 97.56 127 TYR A C 1
ATOM 1087 O O . TYR A 1 127 ? -9.332 3.279 15.043 1.00 97.56 127 TYR A O 1
ATOM 1095 N N . TYR A 1 128 ? -9.281 1.305 13.962 1.00 98.06 128 TYR A N 1
ATOM 1096 C CA . TYR A 1 128 ? -7.897 1.395 13.508 1.00 98.06 128 TYR A CA 1
ATOM 1097 C C . TYR A 1 128 ? -7.863 1.456 11.989 1.00 98.06 128 TYR A C 1
ATOM 1099 O O . TYR A 1 128 ? -8.664 0.796 11.322 1.00 98.06 128 TYR A O 1
ATOM 1107 N N . GLY A 1 129 ? -6.926 2.228 11.447 1.00 97.94 129 GLY A N 1
ATOM 1108 C CA . GLY A 1 129 ? -6.719 2.274 10.012 1.00 97.94 129 GLY A CA 1
ATOM 1109 C C . GLY A 1 129 ? -5.277 2.470 9.606 1.00 97.94 129 GLY A C 1
ATOM 1110 O O . GLY A 1 129 ? -4.439 2.943 10.378 1.00 97.94 129 GLY A O 1
ATOM 1111 N N . TRP A 1 130 ? -5.012 2.085 8.369 1.00 98.44 130 TRP A N 1
ATOM 1112 C CA . TRP A 1 130 ? -3.700 2.170 7.758 1.00 98.44 130 TRP A CA 1
ATOM 1113 C C . TRP A 1 130 ? -3.812 2.453 6.264 1.00 98.44 130 TRP A C 1
ATOM 1115 O O . TRP A 1 130 ? -4.822 2.136 5.633 1.00 98.44 130 TRP A O 1
ATOM 1125 N N . ALA A 1 131 ? -2.768 3.047 5.700 1.00 97.88 131 ALA A N 1
ATOM 1126 C CA . ALA A 1 131 ? -2.650 3.292 4.268 1.00 97.88 131 ALA A CA 1
ATOM 1127 C C . ALA A 1 131 ? -1.192 3.103 3.815 1.00 97.88 131 ALA A C 1
ATOM 1129 O O . ALA A 1 131 ? -0.290 3.476 4.571 1.00 97.88 131 ALA A O 1
ATOM 1130 N N . PRO A 1 132 ? -0.933 2.540 2.620 1.00 97.81 132 PRO A N 1
ATOM 1131 C CA . PRO A 1 132 ? 0.425 2.361 2.111 1.00 97.81 132 PRO A CA 1
ATOM 1132 C C . PRO A 1 132 ? 1.163 3.697 1.981 1.00 97.81 132 PRO A C 1
ATOM 1134 O O . PRO A 1 132 ? 0.625 4.664 1.447 1.00 97.81 132 PRO A O 1
ATOM 1137 N N . ILE A 1 133 ? 2.411 3.741 2.442 1.00 97.31 133 ILE A N 1
ATOM 1138 C CA . ILE A 1 133 ? 3.304 4.877 2.207 1.00 97.31 133 ILE A CA 1
ATOM 1139 C C . ILE A 1 133 ? 3.849 4.768 0.781 1.00 97.31 133 ILE A C 1
ATOM 1141 O O . ILE A 1 133 ? 4.272 3.697 0.343 1.00 97.31 133 ILE A O 1
ATOM 1145 N N . GLY A 1 134 ? 3.849 5.890 0.068 1.00 96.38 134 GLY A N 1
ATOM 1146 C CA . GLY A 1 134 ? 4.316 5.972 -1.313 1.00 96.38 134 GLY A CA 1
ATOM 1147 C C . GLY A 1 134 ? 5.845 5.901 -1.470 1.00 96.38 134 GLY A C 1
ATOM 1148 O O . GLY A 1 134 ? 6.595 6.088 -0.505 1.00 96.38 134 GLY A O 1
ATOM 1149 N N . PRO A 1 135 ? 6.336 5.653 -2.695 1.00 96.56 135 PRO A N 1
ATOM 1150 C CA . PRO A 1 135 ? 7.763 5.677 -3.015 1.00 96.56 135 PRO A CA 1
ATOM 1151 C C . PRO A 1 135 ? 8.389 7.060 -2.784 1.00 96.56 135 PRO A C 1
ATOM 1153 O O . PRO A 1 135 ? 7.743 8.090 -2.953 1.00 96.56 135 PRO A O 1
ATOM 1156 N N . GLY A 1 136 ? 9.666 7.080 -2.386 1.00 93.38 136 GLY A N 1
ATOM 1157 C CA . GLY A 1 136 ? 10.414 8.314 -2.094 1.00 93.38 136 GLY A CA 1
ATOM 1158 C C . GLY A 1 136 ? 10.108 8.954 -0.734 1.00 93.38 136 GLY A C 1
ATOM 1159 O O . GLY A 1 136 ? 10.745 9.935 -0.361 1.00 93.38 136 GLY A O 1
ATOM 1160 N N . ILE A 1 137 ? 9.175 8.391 0.038 1.00 95.00 137 ILE A N 1
ATOM 1161 C CA . ILE A 1 137 ? 8.757 8.930 1.332 1.00 95.00 137 ILE A CA 1
ATOM 1162 C C . ILE A 1 137 ? 9.463 8.193 2.477 1.00 95.00 137 ILE A C 1
ATOM 1164 O O . ILE A 1 137 ? 9.291 6.985 2.675 1.00 95.00 137 ILE A O 1
ATOM 1168 N N . SER A 1 138 ? 10.252 8.934 3.261 1.00 93.62 138 SER A N 1
ATOM 1169 C CA . SER A 1 138 ? 10.869 8.413 4.486 1.00 93.62 138 SER A CA 1
ATOM 1170 C C . SER A 1 138 ? 9.832 8.245 5.598 1.00 93.62 138 SER A C 1
ATOM 1172 O O . SER A 1 138 ? 8.838 8.969 5.645 1.00 93.62 138 SER A O 1
ATOM 1174 N N . ILE A 1 139 ? 10.080 7.333 6.544 1.00 94.12 139 ILE A N 1
ATOM 1175 C CA . ILE A 1 139 ? 9.195 7.161 7.708 1.00 94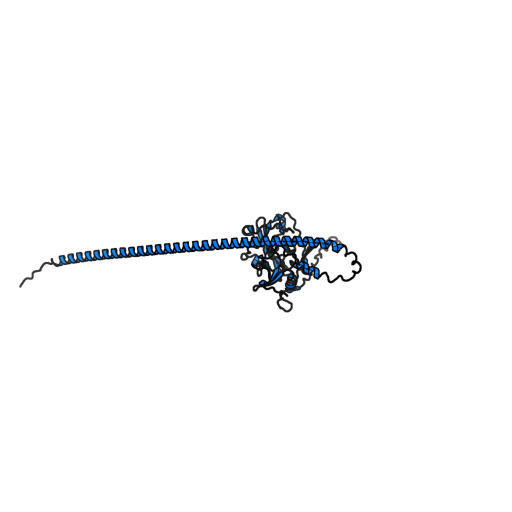.12 139 ILE A CA 1
ATOM 1176 C C . ILE A 1 139 ? 9.086 8.441 8.530 1.00 94.12 139 ILE A C 1
ATOM 1178 O O . ILE A 1 139 ? 7.993 8.805 8.937 1.00 94.12 139 ILE A O 1
ATOM 1182 N N . THR A 1 140 ? 10.179 9.177 8.723 1.00 92.25 140 THR A N 1
ATOM 1183 C CA . THR A 1 140 ? 10.113 10.460 9.433 1.00 92.25 140 THR A CA 1
ATOM 1184 C C . THR A 1 140 ? 9.168 11.440 8.728 1.00 92.25 140 THR A C 1
ATOM 1186 O O . THR A 1 140 ? 8.337 12.066 9.380 1.00 92.25 140 THR A O 1
ATOM 1189 N N . PHE A 1 141 ? 9.251 11.549 7.396 1.00 93.19 141 PHE A N 1
ATOM 1190 C CA . PHE A 1 141 ? 8.397 12.464 6.635 1.00 93.19 141 PHE A CA 1
ATOM 1191 C C . PHE A 1 141 ? 6.939 11.988 6.568 1.00 93.19 141 PHE A C 1
ATOM 1193 O O . PHE A 1 141 ? 6.032 12.810 6.678 1.00 93.19 141 PHE A O 1
ATOM 1200 N N . ALA A 1 142 ? 6.699 10.675 6.478 1.00 93.19 142 ALA A N 1
ATOM 1201 C CA . ALA A 1 142 ? 5.355 10.088 6.445 1.00 93.19 142 ALA A CA 1
ATOM 1202 C C . ALA A 1 142 ? 4.504 10.396 7.691 1.00 93.19 142 ALA A C 1
ATOM 1204 O O . ALA A 1 142 ? 3.278 10.325 7.634 1.00 93.19 142 ALA A O 1
ATOM 1205 N N . TYR A 1 143 ? 5.154 10.713 8.812 1.00 91.00 143 TYR A N 1
ATOM 1206 C CA . TYR A 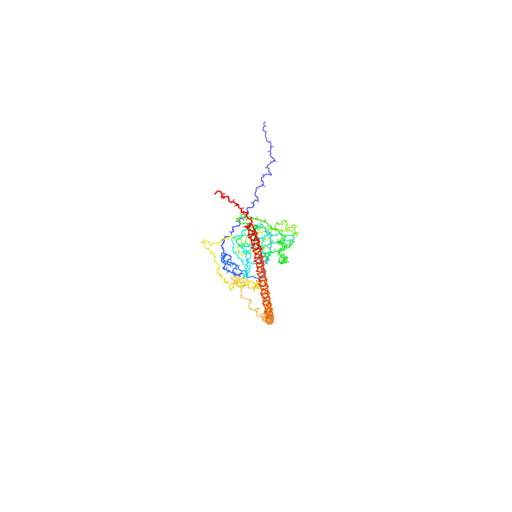1 143 ? 4.517 11.062 10.084 1.00 91.00 143 TYR A CA 1
ATOM 1207 C C . TYR A 1 143 ? 4.683 12.552 10.436 1.00 91.00 143 TYR A C 1
ATOM 1209 O O . TYR A 1 143 ? 4.391 12.962 11.558 1.00 91.00 143 TYR A O 1
ATOM 1217 N N . SER A 1 144 ? 5.123 13.368 9.473 1.00 88.62 144 SER A N 1
ATOM 1218 C CA . SER A 1 144 ? 5.126 14.830 9.565 1.00 88.62 144 SER A CA 1
ATOM 1219 C C . SER A 1 144 ? 3.769 15.421 9.156 1.00 88.62 144 SER A C 1
ATOM 1221 O O . SER A 1 144 ? 2.939 14.752 8.539 1.00 88.62 144 SER A O 1
ATOM 1223 N N . SER A 1 145 ? 3.534 16.700 9.457 1.00 81.50 145 SER A N 1
ATOM 1224 C CA . SER A 1 145 ? 2.284 17.398 9.113 1.00 81.50 145 SER A CA 1
ATOM 1225 C C . SER A 1 145 ? 2.060 17.598 7.604 1.00 81.50 145 SER A C 1
ATOM 1227 O O . SER A 1 145 ? 0.926 17.849 7.190 1.00 81.50 145 SER A O 1
ATOM 1229 N N . GLY A 1 146 ? 3.112 17.487 6.784 1.00 81.38 146 GLY A N 1
ATOM 1230 C CA . GLY A 1 146 ? 3.069 17.749 5.342 1.00 81.38 146 GLY A CA 1
ATOM 1231 C C . GLY A 1 146 ? 2.656 16.557 4.473 1.00 81.38 146 GLY A C 1
ATOM 1232 O O . GLY A 1 146 ? 2.307 16.753 3.311 1.00 81.38 146 GLY A O 1
ATOM 1233 N N . TYR A 1 147 ? 2.664 15.330 5.002 1.00 90.06 147 TYR A N 1
ATOM 1234 C CA . TYR A 1 147 ? 2.342 14.135 4.219 1.00 90.06 147 TYR A CA 1
ATOM 1235 C C . TYR A 1 147 ? 0.867 13.739 4.362 1.00 90.06 147 TYR A C 1
ATOM 1237 O O . TYR A 1 147 ? 0.388 13.441 5.458 1.00 90.06 147 TYR A O 1
ATOM 1245 N N . ARG A 1 148 ? 0.128 13.724 3.244 1.00 89.19 148 ARG A N 1
ATOM 1246 C CA . ARG A 1 148 ? -1.297 13.362 3.204 1.00 89.19 148 ARG A CA 1
ATOM 1247 C C . ARG A 1 148 ? -1.558 12.311 2.135 1.00 89.19 148 ARG A C 1
ATOM 1249 O O . ARG A 1 148 ? -1.209 12.499 0.976 1.00 89.19 148 ARG A O 1
ATOM 1256 N N . LEU A 1 149 ? -2.212 11.228 2.542 1.00 92.19 149 LEU A N 1
ATOM 1257 C CA . LEU A 1 149 ? -2.641 10.148 1.657 1.00 92.19 149 LEU A CA 1
ATOM 1258 C C . LEU A 1 149 ? -4.108 10.345 1.247 1.00 92.19 149 LEU A C 1
ATOM 1260 O O . LEU A 1 149 ? -4.910 10.734 2.102 1.00 92.19 149 LEU A O 1
ATOM 1264 N N . PRO A 1 150 ? -4.481 10.051 -0.013 1.00 93.00 150 PRO A N 1
ATOM 1265 C CA . PRO A 1 150 ? -5.870 10.075 -0.462 1.00 93.00 150 PRO A CA 1
ATOM 1266 C C . PRO A 1 150 ? -6.791 9.221 0.418 1.00 93.00 150 PRO A C 1
ATOM 1268 O O . PRO A 1 150 ? -6.455 8.093 0.780 1.00 93.00 150 PRO A O 1
ATOM 1271 N N . ASN A 1 151 ? -7.987 9.729 0.733 1.00 94.12 151 ASN A N 1
ATOM 1272 C CA . ASN A 1 151 ? -8.919 9.058 1.651 1.00 94.12 151 ASN A CA 1
ATOM 1273 C C . ASN A 1 151 ? -9.318 7.648 1.185 1.00 94.12 151 ASN A C 1
ATOM 1275 O O . ASN A 1 151 ? -9.545 6.764 2.008 1.00 94.12 151 ASN A O 1
ATOM 1279 N N . ASN A 1 152 ? -9.378 7.420 -0.127 1.00 91.94 152 ASN A N 1
ATOM 1280 C CA . ASN A 1 152 ? -9.721 6.131 -0.728 1.00 91.94 152 ASN A CA 1
ATOM 1281 C C . ASN A 1 152 ? -8.598 5.077 -0.649 1.00 91.94 152 ASN A C 1
ATOM 1283 O O . ASN A 1 152 ? -8.850 3.925 -0.981 1.00 91.94 152 ASN A O 1
ATOM 1287 N N . GLN A 1 153 ? -7.390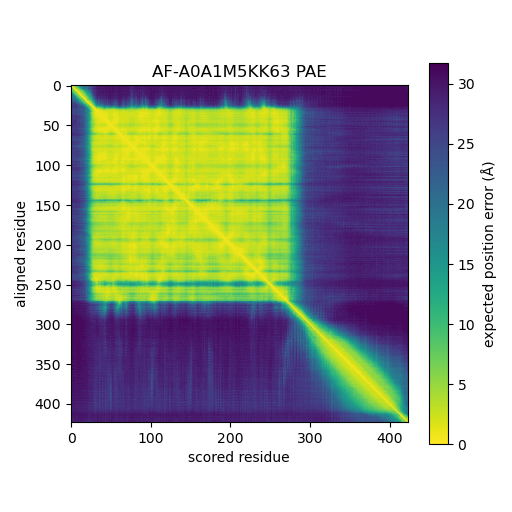 5.439 -0.201 1.00 94.06 153 GLN A N 1
ATOM 1288 C CA . GLN A 1 153 ? -6.280 4.498 0.017 1.00 94.06 153 GLN A CA 1
ATOM 1289 C C . GLN A 1 153 ? -6.215 3.967 1.455 1.00 94.06 153 GLN A C 1
ATOM 1291 O O . GLN A 1 153 ? -5.433 3.062 1.748 1.00 94.06 153 GLN A O 1
ATOM 1296 N N . TRP A 1 154 ? -7.026 4.518 2.360 1.00 97.31 154 TRP A N 1
ATOM 1297 C CA . TRP A 1 154 ? -7.098 4.045 3.735 1.00 97.31 154 TRP A CA 1
ATOM 1298 C C . TRP A 1 154 ? -7.959 2.793 3.851 1.00 97.31 154 TRP A C 1
ATOM 1300 O O . TRP A 1 154 ? -9.055 2.702 3.298 1.00 97.31 154 TRP A O 1
ATOM 1310 N N . THR A 1 155 ? -7.476 1.844 4.639 1.00 97.88 155 THR A N 1
ATOM 1311 C CA . THR A 1 155 ? -8.240 0.688 5.096 1.00 97.88 155 THR A CA 1
ATOM 1312 C C . THR A 1 155 ? -8.566 0.886 6.564 1.00 97.88 155 THR A C 1
ATOM 1314 O O . THR A 1 155 ? -7.684 1.245 7.342 1.00 97.88 155 THR A O 1
ATOM 1317 N N . PHE A 1 156 ? -9.820 0.645 6.944 1.00 98.31 156 PHE A N 1
ATOM 1318 C CA . PHE A 1 156 ? -10.263 0.709 8.332 1.00 98.31 156 PHE A CA 1
ATOM 1319 C C . PHE A 1 156 ? -10.936 -0.587 8.758 1.00 98.31 156 PHE A C 1
ATOM 1321 O O . PHE A 1 156 ? -11.605 -1.260 7.973 1.00 98.31 156 PHE A O 1
ATOM 1328 N N . VAL A 1 157 ? -10.786 -0.893 10.040 1.00 98.12 157 VAL A N 1
ATOM 1329 C CA . VAL A 1 157 ? -11.483 -1.968 10.738 1.00 98.12 157 VAL A CA 1
ATOM 1330 C C . VAL A 1 157 ? -11.958 -1.433 12.085 1.00 98.12 157 VAL A C 1
ATOM 1332 O O . VAL A 1 157 ? -11.330 -0.534 12.657 1.00 98.12 157 VAL A O 1
ATOM 1335 N N . ARG A 1 158 ? -13.060 -1.976 12.609 1.00 97.38 158 ARG A N 1
ATOM 1336 C CA . ARG A 1 158 ? -13.454 -1.706 13.996 1.00 97.38 158 ARG A CA 1
ATOM 1337 C C . ARG A 1 158 ? -12.348 -2.168 14.941 1.00 97.38 158 ARG A C 1
ATOM 1339 O O . ARG A 1 158 ? -11.730 -3.208 14.714 1.00 97.38 158 ARG A O 1
ATOM 1346 N N . ASP A 1 159 ? -12.108 -1.419 16.009 1.00 95.00 159 ASP A N 1
ATOM 1347 C CA . ASP A 1 159 ? -11.033 -1.701 16.963 1.00 95.00 159 ASP A CA 1
ATOM 1348 C C . ASP A 1 159 ? -11.102 -3.126 17.531 1.00 95.00 159 ASP A C 1
ATOM 1350 O O . ASP A 1 159 ? -10.074 -3.797 17.602 1.00 95.00 159 ASP A O 1
ATOM 1354 N N . ARG A 1 160 ? -12.313 -3.624 17.810 1.00 94.94 160 ARG A N 1
ATOM 1355 C CA . ARG A 1 160 ? -12.582 -4.999 18.263 1.00 94.94 160 ARG A CA 1
ATOM 1356 C C . ARG A 1 160 ? -12.105 -6.096 17.302 1.00 94.94 160 ARG A C 1
ATOM 1358 O O . ARG A 1 160 ? -11.812 -7.207 17.748 1.00 94.94 160 ARG A O 1
ATOM 1365 N N . ASP A 1 161 ? -12.006 -5.799 16.008 1.00 96.69 161 ASP A N 1
ATOM 1366 C CA . ASP A 1 161 ? -11.708 -6.767 14.947 1.00 96.69 161 ASP A CA 1
ATOM 1367 C C . ASP A 1 161 ? -10.258 -6.690 14.442 1.00 96.69 161 ASP A C 1
ATOM 1369 O O . ASP A 1 161 ? -9.807 -7.570 13.708 1.00 96.69 161 ASP A O 1
ATOM 1373 N N . PHE A 1 162 ? -9.483 -5.696 14.885 1.00 97.44 162 PHE A N 1
ATOM 1374 C CA . PHE A 1 162 ? -8.066 -5.588 14.543 1.00 97.44 162 PHE A CA 1
ATOM 1375 C C . PHE A 1 162 ? -7.244 -6.759 15.118 1.00 97.44 162 PHE A C 1
ATOM 1377 O O . PHE A 1 162 ? -7.514 -7.247 16.215 1.00 97.44 162 PHE A O 1
ATOM 1384 N N . GLY A 1 163 ? -6.252 -7.249 14.369 1.00 95.31 163 GLY A N 1
ATOM 1385 C CA . GLY A 1 163 ? -5.426 -8.399 14.766 1.00 95.31 163 GLY A CA 1
ATOM 1386 C C . GLY A 1 163 ? -6.121 -9.766 14.668 1.00 95.31 163 GLY A C 1
ATOM 1387 O O . GLY A 1 163 ? -5.684 -10.725 15.298 1.00 95.31 163 GLY A O 1
ATOM 1388 N N . ARG A 1 164 ? -7.243 -9.875 13.944 1.00 95.69 164 ARG A N 1
ATOM 1389 C CA . ARG A 1 164 ? -7.808 -11.171 13.525 1.00 95.69 164 ARG A CA 1
ATOM 1390 C C . ARG A 1 164 ? -7.046 -11.707 12.307 1.00 95.69 164 ARG A C 1
ATOM 1392 O O . ARG A 1 164 ? -6.666 -10.925 11.444 1.00 95.69 164 ARG A O 1
ATOM 1399 N N . THR A 1 165 ? -6.893 -13.025 12.193 1.00 94.88 165 THR A N 1
ATOM 1400 C CA . THR A 1 165 ? -6.353 -13.661 10.975 1.00 94.88 165 THR A CA 1
ATOM 1401 C C . THR A 1 165 ? -7.340 -13.577 9.808 1.00 94.88 165 THR A C 1
ATOM 1403 O O . THR A 1 165 ? -6.943 -13.381 8.671 1.00 94.88 165 THR A O 1
ATOM 1406 N N . ASN A 1 166 ? -8.644 -13.612 10.094 1.00 95.94 166 ASN A N 1
ATOM 1407 C CA . ASN A 1 166 ? -9.727 -13.443 9.122 1.00 95.94 166 ASN A CA 1
ATOM 1408 C C . ASN A 1 166 ? -10.225 -11.984 9.025 1.00 95.94 166 ASN A C 1
ATOM 1410 O O . ASN A 1 166 ? -11.425 -11.732 8.867 1.00 95.94 166 ASN A O 1
ATOM 1414 N N . ILE A 1 167 ? -9.313 -11.011 9.173 1.00 96.81 167 ILE A N 1
ATOM 1415 C CA . ILE A 1 167 ? -9.618 -9.567 9.187 1.00 96.81 167 ILE A CA 1
ATOM 1416 C C . ILE A 1 167 ? -10.316 -9.085 7.904 1.00 96.81 167 ILE A C 1
ATOM 1418 O O . ILE A 1 167 ? -11.058 -8.103 7.938 1.00 96.81 167 ILE A O 1
ATOM 1422 N N . ASN A 1 168 ? -10.150 -9.816 6.799 1.00 95.56 168 ASN A N 1
ATOM 1423 C CA . ASN A 1 168 ? -10.779 -9.558 5.507 1.00 95.56 168 ASN A CA 1
ATOM 1424 C C . ASN A 1 168 ? -12.313 -9.472 5.557 1.00 95.56 168 ASN A C 1
ATOM 1426 O O . ASN A 1 168 ? -12.907 -8.758 4.750 1.00 95.56 168 ASN A O 1
ATOM 1430 N N . ASN A 1 169 ? -12.948 -10.121 6.535 1.00 96.75 169 ASN A N 1
ATOM 1431 C CA . ASN A 1 169 ? -14.402 -10.095 6.719 1.00 96.75 169 ASN A CA 1
ATOM 1432 C C . ASN A 1 169 ? -14.920 -8.846 7.455 1.00 96.75 169 ASN A C 1
ATOM 1434 O O . ASN A 1 169 ? -16.129 -8.668 7.580 1.00 96.75 169 ASN A O 1
ATOM 1438 N N . TYR A 1 170 ? -14.026 -7.998 7.971 1.00 97.50 170 TYR A N 1
ATOM 1439 C CA . TYR A 1 170 ? -14.379 -6.928 8.913 1.00 97.50 170 TYR A CA 1
ATOM 1440 C C . TYR A 1 170 ? -13.996 -5.528 8.427 1.00 97.50 170 TYR A C 1
ATOM 1442 O O . TYR A 1 170 ? -14.182 -4.549 9.155 1.00 97.50 170 TYR A O 1
ATOM 1450 N N . TYR A 1 171 ? -13.460 -5.406 7.210 1.00 97.44 171 TYR A N 1
ATOM 1451 C CA . TYR A 1 171 ? -13.129 -4.099 6.654 1.00 97.44 171 TYR A CA 1
ATOM 1452 C C . TYR A 1 171 ? -14.370 -3.228 6.499 1.00 97.44 171 TYR A C 1
ATOM 1454 O O . TYR A 1 171 ? -15.404 -3.648 5.982 1.00 97.44 171 TYR A O 1
ATOM 1462 N N . VAL A 1 172 ? -14.232 -1.978 6.920 1.00 96.50 172 VAL A N 1
ATOM 1463 C CA . VAL A 1 172 ? -15.269 -0.965 6.766 1.00 96.50 172 VAL A CA 1
ATOM 1464 C C . VAL A 1 172 ? -15.359 -0.551 5.294 1.00 96.50 172 VAL A C 1
ATOM 1466 O O . VAL A 1 172 ? -14.362 -0.563 4.568 1.00 96.50 172 VAL A O 1
ATOM 1469 N N . ASN A 1 173 ? -16.560 -0.183 4.841 1.00 94.44 173 ASN A N 1
ATOM 1470 C CA . ASN A 1 173 ? -16.755 0.360 3.500 1.00 94.44 173 ASN A CA 1
ATOM 1471 C C . ASN A 1 173 ? -15.940 1.655 3.321 1.00 94.44 173 ASN A C 1
ATOM 1473 O O . ASN A 1 173 ? -15.971 2.535 4.180 1.00 94.44 173 ASN A O 1
ATOM 1477 N N . SER A 1 174 ? -15.241 1.799 2.195 1.00 91.94 174 SER A N 1
ATOM 1478 C CA . SER A 1 174 ? -14.387 2.962 1.935 1.00 91.94 174 SER A CA 1
ATOM 1479 C C . SER A 1 174 ? -15.154 4.287 1.830 1.00 91.94 174 SER A C 1
ATOM 1481 O O . SER A 1 174 ? -14.549 5.348 1.988 1.00 91.94 174 SER A O 1
ATOM 1483 N N . SER A 1 175 ? -16.479 4.258 1.630 1.00 93.38 175 SER A N 1
ATOM 1484 C CA . SER A 1 175 ? -17.328 5.456 1.579 1.00 93.38 175 SER A CA 1
ATOM 1485 C C . SER A 1 175 ? -17.289 6.290 2.864 1.00 93.38 175 SER A C 1
ATOM 1487 O O . SER A 1 175 ? -17.444 7.509 2.805 1.00 93.38 175 SER A O 1
ATOM 1489 N N . VAL A 1 176 ? -17.020 5.673 4.022 1.00 94.25 176 VAL A N 1
ATOM 1490 C CA . VAL A 1 176 ? -16.950 6.382 5.313 1.00 94.25 176 VAL A CA 1
ATOM 1491 C C . VAL A 1 176 ? -15.536 6.824 5.697 1.00 94.25 176 VAL A C 1
ATOM 1493 O O . VAL A 1 176 ? -15.367 7.507 6.710 1.00 94.25 176 VAL A O 1
ATOM 1496 N N . ASN A 1 177 ? -14.517 6.506 4.886 1.00 95.75 177 ASN A N 1
ATOM 1497 C CA . ASN A 1 177 ? -13.119 6.834 5.183 1.00 95.75 177 ASN A CA 1
ATOM 1498 C C . ASN A 1 177 ? -12.921 8.324 5.466 1.00 95.75 177 ASN A C 1
ATOM 1500 O O . ASN A 1 177 ? -12.222 8.676 6.408 1.00 95.75 177 ASN A O 1
ATOM 1504 N N . THR A 1 178 ? -13.562 9.206 4.693 1.00 95.38 178 THR A N 1
ATOM 1505 C CA . THR A 1 178 ? -13.452 10.661 4.883 1.00 95.38 178 THR A CA 1
ATOM 1506 C C . THR A 1 178 ? -13.853 11.089 6.296 1.00 95.38 178 THR A C 1
ATOM 1508 O O . THR A 1 178 ? -13.155 11.892 6.916 1.00 95.38 178 THR A O 1
ATOM 1511 N N . THR A 1 179 ? -14.942 10.532 6.831 1.00 95.44 179 THR A N 1
ATOM 1512 C CA . THR A 1 179 ? -15.423 10.845 8.183 1.00 95.44 179 THR A CA 1
ATOM 1513 C C . THR A 1 179 ? -14.482 10.289 9.246 1.00 95.44 179 THR A C 1
ATOM 1515 O O . THR A 1 179 ? -14.101 11.019 10.160 1.00 95.44 179 THR A O 1
ATOM 1518 N N . ILE A 1 180 ? -14.042 9.035 9.102 1.00 96.50 180 ILE A N 1
ATOM 1519 C CA . ILE A 1 180 ? -13.112 8.409 10.053 1.00 96.50 180 ILE A CA 1
ATOM 1520 C C . ILE A 1 180 ? -11.782 9.176 10.085 1.00 96.50 180 ILE A C 1
ATOM 1522 O O . ILE A 1 180 ? -11.271 9.490 11.156 1.00 96.50 180 ILE A O 1
ATOM 1526 N N . ILE A 1 181 ? -11.241 9.543 8.918 1.00 95.75 181 ILE A N 1
ATOM 1527 C CA . ILE A 1 181 ? -9.978 10.282 8.796 1.00 95.75 181 ILE A CA 1
ATOM 1528 C C . ILE A 1 181 ? -10.084 11.663 9.449 1.00 95.75 181 ILE A C 1
ATOM 1530 O O . ILE A 1 181 ? -9.161 12.059 10.165 1.00 95.75 181 ILE A O 1
ATOM 1534 N N . ARG A 1 182 ? -11.196 12.384 9.248 1.00 95.06 182 ARG A N 1
ATOM 1535 C CA . ARG A 1 182 ? -11.427 13.695 9.877 1.00 95.06 182 ARG A CA 1
ATOM 1536 C C . ARG A 1 182 ? -11.401 13.611 11.406 1.00 95.06 182 ARG A C 1
ATOM 1538 O O . ARG A 1 182 ? -10.839 14.493 12.041 1.00 95.06 182 ARG A O 1
ATOM 1545 N N . ASN A 1 183 ? -11.928 12.524 11.966 1.00 95.62 183 ASN A N 1
ATOM 1546 C CA . ASN A 1 183 ? -12.026 12.288 13.408 1.00 95.62 183 ASN A CA 1
ATOM 1547 C C . ASN A 1 183 ? -10.930 11.338 13.924 1.00 95.62 183 ASN A C 1
ATOM 1549 O O . ASN A 1 183 ? -11.167 10.548 14.839 1.00 95.62 183 ASN A O 1
ATOM 1553 N N . SER A 1 184 ? -9.747 11.343 13.304 1.00 95.56 184 SER A N 1
ATOM 1554 C CA . SER A 1 184 ? -8.653 10.434 13.666 1.00 95.56 184 SER A CA 1
ATOM 1555 C C . SER A 1 184 ? -7.369 11.159 14.035 1.00 95.56 184 SER A C 1
ATOM 1557 O O . SER A 1 184 ? -7.073 12.247 13.540 1.00 95.56 184 SER A O 1
ATOM 1559 N N . THR A 1 185 ? -6.561 10.494 14.851 1.00 94.88 185 THR A N 1
ATOM 1560 C CA . THR A 1 185 ? -5.192 10.874 15.182 1.00 94.88 185 THR A CA 1
ATOM 1561 C C . THR A 1 185 ? -4.204 9.907 14.537 1.00 94.88 185 THR A C 1
ATOM 1563 O O . THR A 1 185 ? -4.504 8.737 14.282 1.00 94.88 185 THR A O 1
ATOM 1566 N N . VAL A 1 186 ? -3.009 10.405 14.226 1.00 95.31 186 VAL A N 1
ATOM 1567 C CA . VAL A 1 186 ? -1.911 9.583 13.704 1.00 95.31 186 VAL A CA 1
ATOM 1568 C C . VAL A 1 186 ? -1.299 8.774 14.844 1.00 95.31 186 VAL A C 1
ATOM 1570 O O . VAL A 1 186 ? -1.021 9.313 15.911 1.00 95.31 186 VAL A O 1
ATOM 1573 N N . ILE A 1 187 ? -1.055 7.485 14.609 1.00 96.31 187 ILE A N 1
ATOM 1574 C CA . ILE A 1 187 ? -0.338 6.623 15.553 1.00 96.31 187 ILE A CA 1
ATOM 1575 C C . ILE A 1 187 ? 1.146 6.693 15.205 1.00 96.31 187 ILE A C 1
ATOM 1577 O O . ILE A 1 187 ? 1.621 5.987 14.316 1.00 96.31 187 ILE A O 1
ATOM 1581 N N . ASN A 1 188 ? 1.880 7.567 15.885 1.00 95.00 188 ASN A N 1
ATOM 1582 C CA . ASN A 1 188 ? 3.309 7.751 15.657 1.00 95.00 188 ASN A CA 1
ATOM 1583 C C . ASN A 1 188 ? 4.137 6.867 16.607 1.00 95.00 188 ASN A C 1
ATOM 1585 O O . ASN A 1 188 ? 4.487 7.288 17.705 1.00 95.00 188 ASN A O 1
ATOM 1589 N N . ASN A 1 189 ? 4.420 5.632 16.188 1.00 95.88 189 ASN A N 1
ATOM 1590 C CA . ASN A 1 189 ? 5.176 4.640 16.954 1.00 95.88 189 ASN A CA 1
ATOM 1591 C C . ASN A 1 189 ? 6.405 4.180 16.155 1.00 95.88 189 ASN A C 1
ATOM 1593 O O . ASN A 1 189 ? 6.504 3.033 15.714 1.00 95.88 189 ASN A O 1
ATOM 1597 N N . ILE A 1 190 ? 7.308 5.124 15.885 1.00 96.31 190 ILE A N 1
ATOM 1598 C CA . ILE A 1 190 ? 8.512 4.872 15.090 1.00 96.31 190 ILE A CA 1
ATOM 1599 C C . ILE A 1 190 ? 9.546 4.121 15.929 1.00 96.31 190 ILE A C 1
ATOM 1601 O O . ILE A 1 190 ? 9.939 4.562 17.004 1.00 96.31 190 ILE A O 1
ATOM 1605 N N . GLN A 1 191 ? 10.014 3.008 15.382 1.00 96.69 191 GLN A N 1
ATOM 1606 C CA . GLN A 1 191 ? 11.067 2.157 15.912 1.00 96.69 191 GLN A CA 1
ATOM 1607 C C . GLN A 1 191 ? 12.266 2.161 14.961 1.00 96.69 191 GLN A C 1
ATOM 1609 O O . GLN A 1 191 ? 12.154 2.535 13.788 1.00 96.69 191 GLN A O 1
ATOM 1614 N N . ILE A 1 192 ? 13.421 1.742 15.473 1.00 96.44 192 ILE A N 1
ATOM 1615 C CA . ILE A 1 192 ? 14.650 1.582 14.694 1.00 96.44 192 ILE A CA 1
ATOM 1616 C C . ILE A 1 192 ? 15.103 0.135 14.829 1.00 96.44 192 ILE A C 1
ATOM 1618 O O . ILE A 1 192 ? 15.290 -0.360 15.937 1.00 96.44 192 ILE A O 1
ATOM 1622 N N . ASP A 1 193 ? 15.297 -0.546 13.703 1.00 93.12 193 ASP A N 1
ATOM 1623 C CA . ASP A 1 193 ? 15.949 -1.850 13.701 1.00 93.12 193 ASP A CA 1
ATOM 1624 C C . ASP A 1 193 ? 17.433 -1.662 14.053 1.00 93.12 193 ASP A C 1
ATOM 1626 O O . ASP A 1 193 ? 18.175 -0.991 13.336 1.00 93.12 193 ASP A O 1
ATOM 1630 N N . ASN A 1 194 ? 17.884 -2.241 15.166 1.00 89.81 194 ASN A N 1
ATOM 1631 C CA . ASN A 1 194 ? 19.253 -2.036 15.645 1.00 89.81 194 ASN A CA 1
ATOM 1632 C C . ASN A 1 194 ? 20.322 -2.608 14.701 1.00 89.81 194 ASN A C 1
ATOM 1634 O O . ASN A 1 194 ? 21.442 -2.105 14.687 1.00 89.81 194 ASN A O 1
ATOM 1638 N N . SER A 1 195 ? 19.984 -3.620 13.897 1.00 87.69 195 SER A N 1
ATOM 1639 C CA . SER A 1 195 ? 20.931 -4.314 13.016 1.00 87.69 195 SER A CA 1
ATOM 1640 C C . SER A 1 195 ? 21.097 -3.647 11.647 1.00 87.69 195 SER A C 1
ATOM 1642 O O . SER A 1 195 ? 22.172 -3.711 11.051 1.00 87.69 195 SER A O 1
ATOM 1644 N N . THR A 1 196 ? 20.039 -3.005 11.148 1.00 89.94 196 THR A N 1
ATOM 1645 C CA . THR A 1 196 ? 19.994 -2.380 9.814 1.00 89.94 196 THR A CA 1
ATOM 1646 C C . THR A 1 196 ? 19.853 -0.861 9.865 1.00 89.94 196 THR A C 1
ATOM 1648 O O . THR A 1 196 ? 20.001 -0.205 8.839 1.00 89.94 196 THR A O 1
ATOM 1651 N N . ARG A 1 197 ? 19.570 -0.290 11.045 1.00 93.69 197 ARG A N 1
ATOM 1652 C CA . ARG A 1 197 ? 19.273 1.137 11.282 1.00 93.69 197 ARG A CA 1
ATOM 1653 C C . ARG A 1 197 ? 18.042 1.660 10.534 1.00 93.69 197 ARG A C 1
ATOM 1655 O O . ARG A 1 197 ? 17.793 2.866 10.530 1.00 93.69 197 ARG A O 1
ATOM 1662 N N . VAL A 1 198 ? 17.242 0.764 9.957 1.00 94.81 198 VAL A N 1
ATOM 1663 C CA . VAL A 1 198 ? 16.004 1.098 9.253 1.00 94.81 198 VAL A CA 1
ATOM 1664 C C . VAL A 1 198 ? 14.963 1.588 10.254 1.00 94.81 198 VAL A C 1
ATOM 1666 O O . VAL A 1 198 ? 14.699 0.937 11.267 1.00 94.81 198 VAL A O 1
ATOM 1669 N N . LYS A 1 199 ? 14.356 2.741 9.958 1.00 97.12 199 LYS A N 1
ATOM 1670 C CA . LYS A 1 199 ? 13.209 3.264 10.707 1.00 97.12 199 LYS A CA 1
ATOM 1671 C C . LYS A 1 199 ? 11.923 2.685 10.134 1.00 97.12 199 LYS A C 1
ATOM 1673 O O . LYS A 1 199 ? 11.742 2.699 8.921 1.00 97.12 199 LYS A O 1
ATOM 1678 N N . TYR A 1 200 ? 11.014 2.253 10.995 1.00 97.06 200 TYR A N 1
ATOM 1679 C CA . TYR A 1 200 ? 9.681 1.764 10.628 1.00 97.06 200 TYR A CA 1
ATOM 1680 C C . TYR A 1 200 ? 8.673 2.141 11.714 1.00 97.06 200 TYR A C 1
ATOM 1682 O O . TYR A 1 200 ? 9.068 2.490 12.820 1.00 97.06 200 TYR A O 1
ATOM 1690 N N . ASN A 1 201 ? 7.373 2.097 11.422 1.00 97.56 201 ASN A N 1
ATOM 1691 C CA . ASN A 1 201 ? 6.344 2.280 12.447 1.00 97.56 201 ASN A CA 1
ATOM 1692 C C . ASN A 1 201 ? 5.787 0.911 12.858 1.00 97.56 201 ASN A C 1
ATOM 1694 O O . ASN A 1 201 ? 5.313 0.164 12.005 1.00 97.56 201 ASN A O 1
ATOM 1698 N N . SER A 1 202 ? 5.857 0.583 14.149 1.00 97.56 202 SER A N 1
ATOM 1699 C CA . SER A 1 202 ? 5.437 -0.719 14.691 1.00 97.56 202 SER A CA 1
ATOM 1700 C C . SER A 1 202 ? 3.921 -0.844 14.898 1.00 97.56 202 SER A C 1
ATOM 1702 O O . SER A 1 202 ? 3.439 -1.890 15.337 1.00 97.56 202 SER A O 1
ATOM 1704 N N . GLY A 1 203 ? 3.162 0.199 14.555 1.00 97.81 203 GLY A N 1
ATOM 1705 C CA . GLY A 1 203 ? 1.708 0.251 14.607 1.00 97.81 203 GLY A CA 1
ATOM 1706 C C . GLY A 1 203 ? 1.145 0.576 15.995 1.00 97.81 203 GLY A C 1
ATOM 1707 O O . GLY A 1 203 ? 1.866 1.060 16.876 1.00 97.81 203 GLY A O 1
ATOM 1708 N N . PRO A 1 204 ? -0.165 0.342 16.201 1.00 97.38 204 PRO A N 1
ATOM 1709 C CA . PRO A 1 204 ? -0.827 0.535 17.488 1.00 97.38 204 PRO A CA 1
ATOM 1710 C C . PRO A 1 204 ? -0.127 -0.200 18.636 1.00 97.38 204 PRO A C 1
ATOM 1712 O O . PRO A 1 204 ? 0.322 -1.336 18.474 1.00 97.38 204 PRO A O 1
ATOM 1715 N N . ASN A 1 205 ? -0.097 0.401 19.827 1.00 96.38 205 ASN A N 1
ATOM 1716 C CA . ASN A 1 205 ? 0.458 -0.259 21.007 1.00 96.38 205 ASN A CA 1
ATOM 1717 C C . ASN A 1 205 ? -0.316 -1.558 21.317 1.00 96.38 205 ASN A C 1
ATOM 1719 O O . ASN A 1 205 ? -1.541 -1.540 21.440 1.00 96.38 205 ASN A O 1
ATOM 1723 N N . ARG A 1 206 ? 0.390 -2.687 21.466 1.00 96.44 206 ARG A N 1
ATOM 1724 C CA . ARG A 1 206 ? -0.221 -4.010 21.693 1.00 96.44 206 ARG A CA 1
ATOM 1725 C C . ARG A 1 206 ? -1.157 -4.037 22.899 1.00 96.44 206 ARG A C 1
ATOM 1727 O O . ARG A 1 206 ? -2.280 -4.514 22.767 1.00 96.44 206 ARG A O 1
ATOM 1734 N N . THR A 1 207 ? -0.724 -3.522 24.048 1.00 95.94 207 THR A N 1
ATOM 1735 C CA . THR A 1 207 ? -1.520 -3.519 25.286 1.00 95.94 207 THR A CA 1
ATOM 1736 C C . THR A 1 207 ? -2.812 -2.733 25.102 1.00 95.94 207 THR A C 1
ATOM 1738 O O . THR A 1 207 ? -3.879 -3.137 25.562 1.00 95.94 207 THR A O 1
ATOM 1741 N N . GLU A 1 208 ? -2.738 -1.632 24.364 1.00 94.25 208 GLU A N 1
ATOM 1742 C CA . GLU A 1 208 ? -3.902 -0.822 24.037 1.00 94.25 208 GLU A CA 1
ATOM 1743 C C . GLU A 1 208 ? -4.886 -1.553 23.108 1.00 94.25 208 GLU A C 1
ATOM 1745 O O . GLU A 1 208 ? -6.099 -1.500 23.323 1.00 94.25 208 GLU A O 1
ATOM 1750 N N . VAL A 1 209 ? -4.374 -2.283 22.110 1.00 96.62 209 VAL A N 1
ATOM 1751 C CA . VAL A 1 209 ? -5.202 -3.139 21.248 1.00 96.62 209 VAL A CA 1
ATOM 1752 C C . VAL A 1 209 ? -5.852 -4.256 22.068 1.00 96.62 209 VAL A C 1
ATOM 1754 O O . VAL A 1 209 ? -7.047 -4.499 21.911 1.00 96.62 209 VAL A O 1
ATOM 1757 N N . GLN A 1 210 ? -5.122 -4.910 22.978 1.00 97.19 210 GLN A N 1
ATOM 1758 C CA . GLN A 1 210 ? -5.686 -5.944 23.858 1.00 97.19 210 GLN A CA 1
ATOM 1759 C C . GLN A 1 210 ? -6.824 -5.387 24.721 1.00 97.19 210 GLN A C 1
ATOM 1761 O O . GLN A 1 210 ? -7.891 -5.992 24.792 1.00 97.19 210 GLN A O 1
ATOM 1766 N N . LYS A 1 211 ? -6.639 -4.193 25.302 1.00 94.81 211 LYS A N 1
ATOM 1767 C CA . LYS A 1 211 ? -7.672 -3.517 26.103 1.00 94.81 211 LYS A CA 1
ATOM 1768 C C . LYS A 1 211 ? -8.954 -3.260 25.305 1.00 94.81 211 LYS A C 1
ATOM 1770 O O . LYS A 1 211 ? -10.041 -3.406 25.848 1.00 94.81 211 LYS A O 1
ATOM 1775 N N . ARG A 1 212 ? -8.843 -2.881 24.028 1.00 93.06 212 ARG A N 1
ATOM 1776 C CA . ARG A 1 212 ? -10.004 -2.577 23.169 1.00 93.06 212 ARG A CA 1
ATOM 1777 C C . ARG A 1 212 ? -10.671 -3.799 22.572 1.00 93.06 212 ARG A C 1
ATOM 1779 O O . ARG A 1 212 ? -11.886 -3.832 22.425 1.00 93.06 212 ARG A O 1
ATOM 1786 N N . THR A 1 213 ? -9.871 -4.789 22.204 1.00 93.50 213 THR A N 1
ATOM 1787 C CA . THR A 1 213 ? -10.374 -6.029 21.611 1.00 93.50 213 THR A CA 1
ATOM 1788 C C . THR A 1 213 ? -10.922 -6.995 22.652 1.00 93.50 213 THR A C 1
ATOM 1790 O O . THR A 1 213 ? -11.675 -7.891 22.283 1.00 93.50 213 THR A O 1
ATOM 1793 N N . GLY A 1 214 ? -10.510 -6.865 23.918 1.00 93.38 214 GLY A N 1
ATOM 1794 C CA . GLY A 1 214 ? -10.764 -7.862 24.960 1.00 93.38 214 GLY A CA 1
ATOM 1795 C C . GLY A 1 214 ? -10.035 -9.189 24.718 1.00 93.38 214 GLY A C 1
ATOM 1796 O O . GLY A 1 214 ? -10.292 -10.164 25.417 1.00 93.38 214 GLY A O 1
ATOM 1797 N N . ARG A 1 215 ? -9.140 -9.256 23.721 1.00 94.56 215 ARG A N 1
ATOM 1798 C CA . ARG A 1 215 ? -8.421 -10.472 23.328 1.00 94.56 215 ARG A CA 1
ATOM 1799 C C . ARG A 1 215 ? -6.975 -10.407 23.793 1.00 94.56 215 ARG A C 1
ATOM 1801 O O . ARG A 1 215 ? -6.324 -9.366 23.704 1.00 94.56 215 ARG A O 1
ATOM 1808 N N . SER A 1 216 ? -6.445 -11.545 24.236 1.00 94.19 216 SER A N 1
ATOM 1809 C CA . SER A 1 216 ? -4.999 -11.693 24.382 1.00 94.19 216 SER A CA 1
ATOM 1810 C C . SER A 1 216 ? -4.358 -11.769 22.998 1.00 94.19 216 SER A C 1
ATOM 1812 O O . SER A 1 216 ? -4.814 -12.525 22.143 1.00 94.19 216 SER A O 1
ATOM 1814 N N . ILE A 1 217 ? -3.314 -10.975 22.767 1.00 94.50 217 ILE A N 1
ATOM 1815 C CA . ILE A 1 217 ? -2.558 -10.976 21.509 1.00 94.50 217 ILE A CA 1
ATOM 1816 C C . ILE A 1 217 ? -1.203 -11.587 21.819 1.00 94.50 217 ILE A C 1
ATOM 1818 O O . ILE A 1 217 ? -0.372 -10.919 22.423 1.00 94.50 217 ILE A O 1
ATOM 1822 N N . ALA A 1 218 ? -0.969 -12.846 21.464 1.00 91.94 218 ALA A N 1
ATOM 1823 C CA . ALA A 1 218 ? 0.345 -13.461 21.634 1.00 91.94 218 ALA A CA 1
ATOM 1824 C C . ALA A 1 218 ? 1.321 -12.926 20.566 1.00 91.94 218 ALA A C 1
ATOM 1826 O O . ALA A 1 218 ? 0.938 -12.860 19.396 1.00 91.94 218 ALA A O 1
ATOM 1827 N N . PRO A 1 219 ? 2.554 -12.524 20.930 1.00 95.00 219 PRO A N 1
ATOM 1828 C CA . PRO A 1 219 ? 3.574 -12.211 19.941 1.00 95.00 219 PRO A CA 1
ATOM 1829 C C . PRO A 1 219 ? 3.920 -13.451 19.111 1.00 95.00 219 PRO A C 1
ATOM 1831 O O . PRO A 1 219 ? 4.168 -14.520 19.663 1.00 95.00 219 PRO A O 1
ATOM 1834 N N . VAL A 1 220 ? 3.966 -13.286 17.795 1.00 96.44 220 VAL A N 1
ATOM 1835 C CA . VAL A 1 220 ? 4.429 -14.292 16.839 1.00 96.44 220 VAL A CA 1
ATOM 1836 C C . VAL A 1 220 ? 5.940 -14.140 16.691 1.00 96.44 220 VAL A C 1
ATOM 1838 O O . VAL A 1 220 ? 6.432 -13.059 16.348 1.00 96.44 220 VAL A O 1
ATOM 1841 N N . ALA A 1 221 ? 6.687 -15.208 16.970 1.00 96.31 221 ALA A N 1
ATOM 1842 C CA . ALA A 1 221 ? 8.130 -15.210 16.762 1.00 96.31 221 ALA A CA 1
ATOM 1843 C C . ALA A 1 221 ? 8.439 -15.157 15.261 1.00 96.31 221 ALA A C 1
ATOM 1845 O O . ALA A 1 221 ? 7.758 -15.800 14.463 1.00 96.31 221 ALA A O 1
ATOM 1846 N N . MET A 1 222 ? 9.459 -14.389 14.874 1.00 95.56 222 MET A N 1
ATOM 1847 C CA . MET A 1 222 ? 9.936 -14.355 13.493 1.00 95.56 222 MET A CA 1
ATOM 1848 C C . MET A 1 222 ? 11.180 -15.219 13.337 1.00 95.56 222 MET A C 1
ATOM 1850 O O . MET A 1 222 ? 12.126 -15.100 14.118 1.00 95.56 222 MET A O 1
ATOM 1854 N N . ARG A 1 223 ? 11.196 -16.030 12.282 1.00 94.94 223 ARG A N 1
ATOM 1855 C CA . ARG A 1 223 ? 12.322 -16.875 11.899 1.00 94.94 223 ARG A CA 1
ATOM 1856 C C . ARG A 1 223 ? 12.687 -16.635 10.441 1.00 94.94 223 ARG A C 1
ATOM 1858 O O . ARG A 1 223 ? 11.826 -16.570 9.570 1.00 94.94 223 ARG A O 1
ATOM 1865 N N . GLU A 1 224 ? 13.978 -16.516 10.168 1.00 92.94 224 GLU A N 1
ATOM 1866 C CA . GLU A 1 224 ? 14.455 -16.317 8.802 1.00 92.94 224 GLU A CA 1
ATOM 1867 C C . GLU A 1 224 ? 14.397 -17.620 7.997 1.00 92.94 224 GLU A C 1
ATOM 1869 O O . GLU A 1 224 ? 14.837 -18.679 8.458 1.00 92.94 224 GLU A O 1
ATOM 1874 N N . ARG A 1 225 ? 13.876 -17.523 6.771 1.00 94.00 225 ARG A N 1
ATOM 1875 C CA . ARG A 1 225 ? 13.969 -18.564 5.738 1.00 94.00 225 ARG A CA 1
ATOM 1876 C C . ARG A 1 225 ? 15.210 -18.358 4.871 1.00 94.00 225 ARG A C 1
ATOM 1878 O O . ARG A 1 225 ? 15.739 -17.251 4.786 1.00 94.00 225 ARG A O 1
ATOM 1885 N N . ARG A 1 226 ? 15.656 -19.424 4.201 1.00 91.81 226 ARG A N 1
ATOM 1886 C CA . ARG A 1 226 ? 16.785 -19.381 3.249 1.00 91.81 226 ARG A CA 1
ATOM 1887 C C . ARG A 1 226 ? 16.338 -19.126 1.811 1.00 91.81 226 ARG A C 1
ATOM 1889 O O . ARG A 1 226 ? 17.123 -18.630 1.011 1.00 91.81 226 ARG A O 1
ATOM 1896 N N . ASP A 1 227 ? 15.096 -19.466 1.512 1.00 94.12 227 ASP A N 1
ATOM 1897 C CA . ASP A 1 227 ? 14.460 -19.418 0.203 1.00 94.12 227 ASP A CA 1
ATOM 1898 C C . ASP A 1 227 ? 13.322 -18.381 0.175 1.00 94.12 227 ASP A C 1
ATOM 1900 O O . ASP A 1 227 ? 12.658 -18.201 1.202 1.00 94.12 227 ASP A O 1
ATOM 1904 N N . PRO A 1 228 ? 13.085 -17.712 -0.973 1.00 96.75 228 PRO A N 1
ATOM 1905 C CA . PRO A 1 228 ? 11.998 -16.752 -1.158 1.00 96.75 228 PRO A CA 1
ATOM 1906 C C . PRO A 1 228 ? 10.627 -17.295 -0.760 1.00 96.75 228 PRO A C 1
ATOM 1908 O O . PRO A 1 228 ? 10.163 -18.305 -1.281 1.00 96.75 228 PRO A O 1
ATOM 1911 N N . GLY A 1 229 ? 9.951 -16.583 0.136 1.00 96.12 229 GLY A N 1
ATOM 1912 C CA . GLY A 1 229 ? 8.620 -16.950 0.596 1.00 96.12 229 GLY A CA 1
ATOM 1913 C C . GLY A 1 229 ? 8.362 -16.530 2.033 1.00 96.12 229 GLY A C 1
ATOM 1914 O O . GLY A 1 229 ? 9.243 -16.040 2.746 1.00 96.12 229 GLY A O 1
ATOM 1915 N N . GLN A 1 230 ? 7.122 -16.735 2.456 1.00 96.25 230 GLN A N 1
ATOM 1916 C CA . GLN A 1 230 ? 6.734 -16.651 3.854 1.00 96.25 230 GLN A CA 1
ATOM 1917 C C . GLN A 1 230 ? 5.629 -17.654 4.158 1.00 96.25 230 GLN A C 1
ATOM 1919 O O . GLN A 1 230 ? 4.839 -17.999 3.282 1.00 96.25 230 GLN A O 1
ATOM 1924 N N . ASN A 1 231 ? 5.566 -18.101 5.401 1.00 95.75 231 ASN A N 1
ATOM 1925 C CA . ASN A 1 231 ? 4.459 -18.880 5.933 1.00 95.75 231 ASN A CA 1
ATOM 1926 C C . ASN A 1 231 ? 4.443 -18.772 7.457 1.00 95.75 231 ASN A C 1
ATOM 1928 O O . ASN A 1 231 ? 5.457 -18.485 8.093 1.00 95.75 231 ASN A O 1
ATOM 1932 N N . VAL A 1 232 ? 3.286 -19.054 8.044 1.00 95.31 232 VAL A N 1
ATOM 1933 C CA . VAL A 1 232 ? 3.182 -19.290 9.481 1.00 95.31 232 VAL A CA 1
ATOM 1934 C C . VAL A 1 232 ? 3.163 -20.793 9.702 1.00 95.31 232 VAL A C 1
ATOM 1936 O O . VAL A 1 232 ? 2.296 -21.482 9.171 1.00 95.31 232 VAL A O 1
ATOM 1939 N N . ASP A 1 233 ? 4.120 -21.298 10.470 1.00 92.00 233 ASP A N 1
ATOM 1940 C CA . ASP A 1 233 ? 4.205 -22.708 10.850 1.00 92.00 233 ASP A CA 1
ATOM 1941 C C . ASP A 1 233 ? 4.431 -22.804 12.358 1.00 92.00 233 ASP A C 1
ATOM 1943 O O . ASP A 1 233 ? 5.255 -22.083 12.917 1.00 92.00 233 ASP A O 1
ATOM 1947 N N . LYS A 1 234 ? 3.656 -23.661 13.031 1.00 89.69 234 LYS A N 1
ATOM 1948 C CA . LYS A 1 234 ? 3.704 -23.866 14.494 1.00 89.69 234 LYS A CA 1
ATOM 1949 C C . LYS A 1 234 ? 3.651 -22.570 15.327 1.00 89.69 234 LYS A C 1
ATOM 1951 O O . LYS A 1 234 ? 4.226 -22.500 16.407 1.00 89.69 234 LYS A O 1
ATOM 1956 N N . GLY A 1 235 ? 2.942 -21.548 14.841 1.00 90.50 235 GLY A N 1
ATOM 1957 C CA . GLY A 1 235 ? 2.814 -20.255 15.526 1.00 90.50 235 GLY A CA 1
ATOM 1958 C C . GLY A 1 235 ? 4.016 -19.315 15.363 1.00 90.50 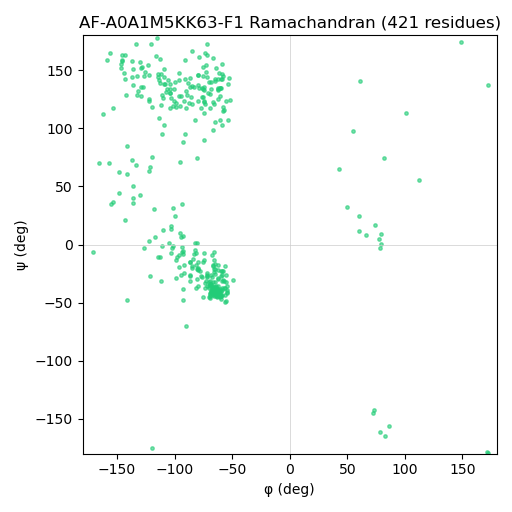235 GLY A C 1
ATOM 1959 O O . GLY A 1 235 ? 4.048 -18.267 16.005 1.00 90.50 235 GLY A O 1
ATOM 1960 N N . GLU A 1 236 ? 4.972 -19.650 14.495 1.00 95.81 236 GLU A N 1
ATOM 1961 C CA . GLU A 1 236 ? 6.099 -18.797 14.115 1.00 95.81 236 GLU A CA 1
ATOM 1962 C C . GLU A 1 236 ? 5.926 -18.299 12.675 1.00 95.81 236 GLU A C 1
ATOM 1964 O O . GLU A 1 236 ? 5.559 -19.062 11.780 1.00 95.81 236 GLU A O 1
ATOM 1969 N N . LEU A 1 237 ? 6.224 -17.022 12.433 1.00 97.50 237 LEU A N 1
ATOM 1970 C CA . LEU A 1 237 ? 6.326 -16.465 11.088 1.00 97.50 237 LEU A CA 1
ATOM 1971 C C . LEU A 1 237 ? 7.711 -16.791 10.530 1.00 97.50 237 LEU A C 1
ATOM 1973 O O . LEU A 1 237 ? 8.709 -16.190 10.932 1.00 97.50 237 LEU A O 1
ATOM 1977 N N . GLN A 1 238 ? 7.768 -17.715 9.579 1.00 97.38 238 GLN A N 1
ATOM 1978 C CA . GLN A 1 238 ? 8.970 -17.980 8.804 1.00 97.38 238 GLN A CA 1
ATOM 1979 C C . GLN A 1 238 ? 8.950 -17.092 7.557 1.00 97.38 238 GLN A C 1
ATOM 1981 O O . GLN A 1 238 ? 8.055 -17.218 6.723 1.00 97.38 238 GLN A O 1
ATOM 1986 N N . ILE A 1 239 ? 9.921 -16.191 7.409 1.00 97.19 239 ILE A N 1
ATOM 1987 C CA . ILE A 1 239 ? 9.948 -15.204 6.321 1.00 97.19 239 ILE A CA 1
ATOM 1988 C C . ILE A 1 239 ? 11.340 -15.067 5.705 1.00 97.19 239 ILE A C 1
ATOM 1990 O O . ILE A 1 239 ? 12.353 -15.017 6.407 1.00 97.19 239 ILE A O 1
ATOM 1994 N N . TYR A 1 240 ? 11.400 -14.996 4.376 1.00 97.25 240 TYR A N 1
ATOM 1995 C CA . TYR A 1 240 ? 12.625 -14.669 3.656 1.00 97.25 240 TYR A CA 1
ATOM 1996 C C . TYR A 1 240 ? 12.932 -13.179 3.784 1.00 97.25 240 TYR A C 1
ATOM 1998 O O . TYR A 1 240 ? 12.203 -12.324 3.280 1.00 97.25 240 TYR A O 1
ATOM 2006 N N . ARG A 1 241 ? 14.024 -12.871 4.483 1.00 95.06 241 ARG A N 1
ATOM 2007 C CA . ARG A 1 241 ? 14.444 -11.503 4.796 1.00 95.06 241 ARG A CA 1
ATOM 2008 C C . ARG A 1 241 ? 15.943 -11.327 4.519 1.00 95.06 241 ARG A C 1
ATOM 2010 O O . ARG A 1 241 ? 16.719 -11.179 5.459 1.00 95.06 241 ARG A O 1
ATOM 2017 N N . PRO A 1 242 ? 16.412 -11.357 3.262 1.00 95.00 242 PRO A N 1
ATOM 2018 C CA . PRO A 1 242 ? 17.825 -11.133 2.968 1.00 95.00 242 PRO A CA 1
ATOM 2019 C C . PRO A 1 242 ? 18.221 -9.657 3.162 1.00 95.00 242 PRO A C 1
ATOM 2021 O O . PRO A 1 242 ? 17.379 -8.752 3.166 1.00 95.00 242 PRO A O 1
ATOM 2024 N N . ARG A 1 243 ? 19.522 -9.385 3.274 1.00 93.50 243 ARG A N 1
ATOM 2025 C CA . ARG A 1 243 ? 20.058 -8.038 3.044 1.00 93.50 243 ARG A CA 1
ATOM 2026 C C . ARG A 1 243 ? 20.071 -7.794 1.546 1.00 93.50 243 ARG A C 1
ATOM 2028 O O . ARG A 1 243 ? 20.609 -8.602 0.799 1.00 93.50 243 ARG A O 1
ATOM 2035 N N . VAL A 1 244 ? 19.478 -6.693 1.102 1.00 94.31 244 VAL A N 1
ATOM 2036 C CA . VAL A 1 244 ? 19.331 -6.419 -0.329 1.00 94.31 244 VAL A CA 1
ATOM 2037 C C . VAL A 1 244 ? 20.196 -5.229 -0.727 1.00 94.31 244 VAL A C 1
ATOM 2039 O O . VAL A 1 244 ? 20.007 -4.117 -0.241 1.00 94.31 244 VAL A O 1
ATOM 2042 N N . ALA A 1 245 ? 21.124 -5.448 -1.648 1.00 91.62 245 ALA A N 1
ATOM 2043 C CA . ALA A 1 245 ? 21.870 -4.408 -2.336 1.00 91.62 245 ALA A CA 1
ATOM 2044 C C . ALA A 1 245 ? 21.096 -3.911 -3.568 1.00 91.62 245 ALA A C 1
ATOM 2046 O O . ALA A 1 245 ? 20.452 -4.679 -4.282 1.00 91.62 245 ALA A O 1
ATOM 2047 N N . LYS A 1 246 ? 21.168 -2.606 -3.848 1.00 87.06 246 LYS A N 1
ATOM 2048 C CA . LYS A 1 246 ? 20.517 -2.020 -5.036 1.00 87.06 246 LYS A CA 1
ATOM 2049 C C . LYS A 1 246 ? 21.240 -2.375 -6.338 1.00 87.06 246 LYS A C 1
ATOM 2051 O O . LYS A 1 246 ? 20.602 -2.501 -7.376 1.00 87.06 246 LYS A O 1
ATOM 2056 N N . ASN A 1 247 ? 22.558 -2.541 -6.263 1.00 86.19 247 ASN A N 1
ATOM 2057 C CA . ASN A 1 247 ? 23.428 -2.818 -7.400 1.00 86.19 247 ASN A CA 1
ATOM 2058 C C . ASN A 1 247 ? 24.002 -4.234 -7.293 1.00 86.19 247 ASN A C 1
ATOM 2060 O O . ASN A 1 247 ? 24.048 -4.810 -6.203 1.00 86.19 247 ASN A O 1
ATOM 2064 N N . ASN A 1 248 ? 24.455 -4.784 -8.417 1.00 81.06 248 ASN A N 1
ATOM 2065 C CA . ASN A 1 248 ? 25.262 -5.999 -8.406 1.00 81.06 248 ASN A CA 1
ATOM 2066 C C . ASN A 1 248 ? 26.682 -5.719 -7.865 1.00 81.06 248 ASN A C 1
ATOM 2068 O O . ASN A 1 248 ? 27.062 -4.566 -7.647 1.00 81.06 248 ASN A O 1
ATOM 2072 N N . SER A 1 249 ? 27.474 -6.776 -7.661 1.00 76.69 249 SER A N 1
ATOM 2073 C CA . SER A 1 249 ? 28.844 -6.680 -7.129 1.00 76.69 249 SER A CA 1
ATOM 2074 C C . SER A 1 249 ? 29.775 -5.807 -7.981 1.00 76.69 249 SER A C 1
ATOM 2076 O O . SER A 1 249 ? 30.734 -5.253 -7.457 1.00 76.69 249 SER A O 1
ATOM 2078 N N . ASN A 1 250 ? 29.458 -5.633 -9.269 1.00 78.81 250 ASN A N 1
ATOM 2079 C CA . ASN A 1 250 ? 30.220 -4.821 -10.221 1.00 78.81 250 ASN A CA 1
ATOM 2080 C C . ASN A 1 250 ? 29.700 -3.371 -10.313 1.00 78.81 250 ASN A C 1
ATOM 2082 O O . ASN A 1 250 ? 30.111 -2.620 -11.193 1.00 78.81 250 ASN A O 1
ATOM 2086 N N . GLY A 1 251 ? 28.758 -2.973 -9.451 1.00 77.75 251 GLY A N 1
ATOM 2087 C CA . GLY A 1 251 ? 28.192 -1.622 -9.410 1.00 77.75 251 GLY A CA 1
ATOM 2088 C C . GLY A 1 251 ? 27.123 -1.322 -10.468 1.00 77.75 251 GLY A C 1
ATOM 2089 O O . GLY A 1 251 ? 26.568 -0.223 -10.469 1.00 77.75 251 GLY A O 1
ATOM 2090 N N . GLN A 1 252 ? 26.776 -2.275 -11.334 1.00 81.81 252 GLN A N 1
ATOM 2091 C CA . GLN A 1 252 ? 25.716 -2.112 -12.330 1.00 81.81 252 GLN A CA 1
ATOM 2092 C C . GLN A 1 252 ? 24.334 -2.311 -11.696 1.00 81.81 252 GLN A C 1
ATOM 2094 O O . GLN A 1 252 ? 24.143 -3.133 -10.792 1.00 81.81 252 GLN A O 1
ATOM 2099 N N . LYS A 1 253 ? 23.345 -1.564 -12.195 1.00 84.50 253 LYS A N 1
ATOM 2100 C CA . LYS A 1 253 ? 21.943 -1.731 -11.799 1.00 84.50 253 LYS A CA 1
ATOM 2101 C C . LYS A 1 253 ? 21.384 -2.999 -12.457 1.00 84.50 253 LYS A C 1
ATOM 2103 O O . LYS A 1 253 ? 21.425 -3.074 -13.685 1.00 84.50 253 LYS A O 1
ATOM 2108 N N . PRO A 1 254 ? 20.867 -3.971 -11.683 1.00 90.75 254 PRO A N 1
ATOM 2109 C CA . PRO A 1 254 ? 20.186 -5.132 -12.244 1.00 90.75 254 PRO A CA 1
ATOM 2110 C C . PRO A 1 254 ? 18.986 -4.703 -13.095 1.00 90.75 254 PRO A C 1
ATOM 2112 O O . PRO A 1 254 ? 18.418 -3.626 -12.879 1.00 90.75 254 PRO A O 1
ATOM 2115 N N . VAL A 1 255 ? 18.585 -5.551 -14.040 1.00 92.81 255 VAL A N 1
ATOM 2116 C CA . VAL A 1 255 ? 17.446 -5.303 -14.934 1.00 92.81 255 VAL A CA 1
ATOM 2117 C C . VAL A 1 255 ? 16.547 -6.544 -14.993 1.00 92.81 255 VAL A C 1
ATOM 2119 O O . VAL A 1 255 ? 17.063 -7.661 -14.939 1.00 92.81 255 VAL A O 1
ATOM 2122 N N . PRO A 1 256 ? 15.215 -6.394 -15.101 1.00 94.81 256 PRO A N 1
ATOM 2123 C CA . PRO A 1 256 ? 14.332 -7.531 -15.310 1.00 94.81 256 PRO A CA 1
ATOM 2124 C C . PRO A 1 256 ? 14.626 -8.247 -16.629 1.00 94.81 256 PRO A C 1
ATOM 2126 O O . PRO A 1 256 ? 14.857 -7.599 -17.649 1.00 94.81 256 PRO A O 1
ATOM 2129 N N . ASN A 1 257 ? 14.521 -9.579 -16.630 1.00 92.81 257 ASN A N 1
ATOM 2130 C CA . ASN A 1 257 ? 14.695 -10.391 -17.843 1.00 92.81 257 ASN A CA 1
ATOM 2131 C C . ASN A 1 257 ? 13.645 -10.068 -18.919 1.00 92.81 257 ASN A C 1
ATOM 2133 O O . ASN A 1 257 ? 13.907 -10.196 -20.112 1.00 92.81 257 ASN A O 1
ATOM 2137 N N . LYS A 1 258 ? 12.448 -9.649 -18.496 1.00 94.31 258 LYS A N 1
ATOM 2138 C CA . LYS A 1 258 ? 11.358 -9.221 -19.371 1.00 94.31 258 LYS A CA 1
ATOM 2139 C C . LYS A 1 258 ? 10.782 -7.915 -18.849 1.00 94.31 258 LYS A C 1
ATOM 2141 O O . LYS A 1 258 ? 10.410 -7.832 -17.682 1.00 94.31 258 LYS A O 1
ATOM 2146 N N . VAL A 1 259 ? 10.669 -6.929 -19.732 1.00 96.50 259 VAL A N 1
ATOM 2147 C CA . VAL A 1 259 ? 10.011 -5.649 -19.458 1.00 96.50 259 VAL A CA 1
ATOM 2148 C C . VAL A 1 259 ? 8.852 -5.509 -20.437 1.00 96.50 259 VAL A C 1
ATOM 2150 O O . VAL A 1 259 ? 9.058 -5.527 -21.649 1.00 96.50 259 VAL A O 1
ATOM 2153 N N . ALA A 1 260 ? 7.636 -5.428 -19.911 1.00 95.88 260 ALA A N 1
ATOM 2154 C CA . ALA A 1 260 ? 6.426 -5.239 -20.691 1.00 95.88 260 ALA A CA 1
ATOM 2155 C C . ALA A 1 260 ? 6.310 -3.784 -21.162 1.00 95.88 260 ALA A C 1
ATOM 2157 O O . ALA A 1 260 ? 6.688 -2.847 -20.446 1.00 95.88 260 ALA A O 1
ATOM 2158 N N . LYS A 1 261 ? 5.760 -3.590 -22.364 1.00 94.12 261 LYS A N 1
ATOM 2159 C CA . LYS A 1 261 ? 5.316 -2.266 -22.802 1.00 94.12 261 LYS A CA 1
ATOM 2160 C C . LYS A 1 261 ? 3.963 -1.957 -22.170 1.00 94.12 261 LYS A C 1
ATOM 2162 O O . LYS A 1 261 ? 3.254 -2.854 -21.716 1.00 94.12 261 LYS A O 1
ATOM 2167 N N . LYS A 1 262 ? 3.592 -0.678 -22.143 1.00 90.31 262 LYS A N 1
ATOM 2168 C CA . LYS A 1 262 ? 2.330 -0.229 -21.540 1.00 90.31 262 LYS A CA 1
ATOM 2169 C C . LYS A 1 262 ? 1.116 -0.923 -22.161 1.00 90.31 262 LYS A C 1
ATOM 2171 O O . LYS A 1 262 ? 0.168 -1.249 -21.451 1.00 90.31 262 LYS A O 1
ATOM 2176 N N . GLU A 1 263 ? 1.163 -1.146 -23.469 1.00 89.38 263 GLU A N 1
ATOM 2177 C CA . GLU A 1 263 ? 0.089 -1.741 -24.263 1.00 89.38 263 GLU A CA 1
ATOM 2178 C C . GLU A 1 263 ? -0.074 -3.244 -23.989 1.00 89.38 263 GLU A C 1
ATOM 2180 O O . GLU A 1 263 ? -1.168 -3.779 -24.151 1.00 89.38 263 GLU A O 1
ATOM 2185 N N . ASP A 1 264 ? 0.988 -3.911 -23.527 1.00 90.25 264 ASP A N 1
ATOM 2186 C CA . ASP A 1 264 ? 0.986 -5.348 -23.230 1.00 90.25 264 ASP A CA 1
ATOM 2187 C C . ASP A 1 264 ? 0.384 -5.657 -21.848 1.00 90.25 264 ASP A C 1
ATOM 2189 O O . ASP A 1 264 ? 0.010 -6.797 -21.564 1.00 90.25 264 ASP A O 1
ATOM 2193 N N . VAL A 1 265 ? 0.291 -4.648 -20.973 1.00 91.12 265 VAL A N 1
ATOM 2194 C CA . VAL A 1 265 ? -0.222 -4.802 -19.609 1.00 91.12 265 VAL A CA 1
ATOM 2195 C C . VAL A 1 265 ? -1.708 -4.479 -19.554 1.00 91.12 265 VAL A C 1
ATOM 2197 O O . VAL A 1 265 ? -2.152 -3.391 -19.928 1.00 91.12 265 VAL A O 1
ATOM 2200 N N . GLN A 1 266 ? -2.474 -5.414 -18.991 1.00 89.50 266 GLN A N 1
ATOM 2201 C CA . GLN A 1 266 ? -3.914 -5.270 -18.805 1.00 89.50 266 GLN A CA 1
ATOM 2202 C C . GLN A 1 266 ? -4.245 -4.084 -17.873 1.00 89.50 266 GLN A C 1
ATOM 2204 O O . GLN A 1 266 ? -3.770 -4.061 -16.721 1.00 89.50 266 GLN A O 1
ATOM 2209 N N . PRO A 1 267 ? -5.091 -3.131 -18.322 1.00 91.00 267 PRO A N 1
ATOM 2210 C CA . PRO A 1 267 ? -5.561 -2.032 -17.488 1.00 91.00 267 PRO A CA 1
ATOM 2211 C C . PRO A 1 267 ? -6.269 -2.557 -16.242 1.00 91.00 267 PRO A C 1
ATOM 2213 O O . PRO A 1 267 ? -6.997 -3.550 -16.306 1.00 91.00 267 PRO A O 1
ATOM 2216 N N . VAL A 1 268 ? -6.126 -1.862 -15.111 1.00 91.31 268 VAL A N 1
ATOM 2217 C CA . VAL A 1 268 ? -6.731 -2.285 -13.842 1.00 91.31 268 VAL A CA 1
ATOM 2218 C C . VAL A 1 268 ? -8.242 -2.493 -13.982 1.00 91.31 268 VAL A C 1
ATOM 2220 O O . VAL A 1 268 ? -8.754 -3.515 -13.536 1.00 91.31 268 VAL A O 1
ATOM 2223 N N . THR A 1 269 ? -8.939 -1.612 -14.707 1.00 88.19 269 THR A N 1
ATOM 2224 C CA . THR A 1 269 ? -10.396 -1.656 -14.933 1.00 88.19 269 THR A CA 1
ATOM 2225 C C . THR A 1 269 ? -10.882 -2.899 -15.679 1.00 88.19 269 THR A C 1
ATOM 2227 O O . THR A 1 269 ? -12.070 -3.202 -15.622 1.00 88.19 269 THR A O 1
ATOM 2230 N N . GLN A 1 270 ? -9.986 -3.624 -16.353 1.00 87.81 270 GLN A N 1
ATOM 2231 C CA . GLN A 1 270 ? -10.294 -4.843 -17.106 1.00 87.81 270 GLN A CA 1
ATOM 2232 C C . GLN A 1 270 ? -9.891 -6.123 -16.352 1.00 87.81 270 GLN A C 1
ATOM 2234 O O . GLN A 1 270 ? -10.159 -7.228 -16.823 1.00 87.81 270 GLN A O 1
ATOM 2239 N N . ARG A 1 271 ? -9.269 -6.017 -15.167 1.00 87.56 271 ARG A N 1
ATOM 2240 C CA . ARG A 1 271 ? -8.851 -7.190 -14.383 1.00 87.56 271 ARG A CA 1
ATOM 2241 C C . ARG A 1 271 ? -10.037 -7.824 -13.660 1.00 87.56 271 ARG A C 1
ATOM 2243 O O . ARG A 1 271 ? -10.627 -7.235 -12.754 1.00 87.56 271 ARG A O 1
ATOM 2250 N N . ASN A 1 272 ? -10.346 -9.071 -14.001 1.00 74.81 272 ASN A N 1
ATOM 2251 C CA . ASN A 1 272 ? -11.397 -9.844 -13.338 1.00 74.81 272 ASN A CA 1
ATOM 2252 C C . ASN A 1 272 ? -11.076 -10.113 -11.856 1.00 74.81 272 ASN A C 1
ATOM 2254 O O . ASN A 1 272 ? -9.920 -10.226 -11.465 1.00 74.81 272 ASN A O 1
ATOM 2258 N N . LYS A 1 273 ? -12.100 -10.273 -11.005 1.00 59.53 273 LYS A N 1
ATOM 2259 C CA . LYS A 1 273 ? -11.896 -10.608 -9.577 1.00 59.53 273 LYS A CA 1
ATOM 2260 C C . LYS A 1 273 ? -11.263 -11.994 -9.350 1.00 59.53 273 LYS A C 1
ATOM 2262 O O . LYS A 1 273 ? -10.677 -12.202 -8.298 1.00 59.53 273 LYS A O 1
ATOM 2267 N N . ASN A 1 274 ? -11.344 -12.903 -10.328 1.00 51.66 274 ASN A N 1
ATOM 2268 C CA . ASN A 1 274 ? -10.939 -14.312 -10.198 1.00 51.66 274 ASN A CA 1
ATOM 2269 C C . ASN A 1 274 ? -9.577 -14.651 -10.849 1.00 51.66 274 ASN A C 1
ATOM 2271 O O . ASN A 1 274 ? -9.269 -15.826 -11.029 1.00 51.66 274 ASN A O 1
ATOM 2275 N N . THR A 1 275 ? -8.754 -13.669 -11.233 1.00 53.72 275 THR A N 1
ATOM 2276 C CA . THR A 1 275 ? -7.515 -13.909 -12.015 1.00 53.72 275 THR A CA 1
ATOM 2277 C C . THR A 1 275 ? -6.411 -14.662 -11.246 1.00 53.72 275 THR A C 1
ATOM 2279 O O . THR A 1 275 ? -5.453 -15.139 -11.845 1.00 53.72 275 THR A O 1
ATOM 2282 N N . GLN A 1 276 ? -6.564 -14.865 -9.934 1.00 49.59 276 GLN A N 1
ATOM 2283 C CA . GLN A 1 276 ? -5.552 -15.465 -9.051 1.00 49.59 276 GLN A CA 1
ATOM 2284 C C . GLN A 1 276 ? -5.220 -16.946 -9.333 1.00 49.59 276 GLN A C 1
ATOM 2286 O O . GLN A 1 276 ? -4.290 -17.483 -8.739 1.00 49.59 276 GLN A O 1
ATOM 2291 N N . SER A 1 277 ? -5.930 -17.632 -10.237 1.00 43.62 277 SER A N 1
ATOM 2292 C CA . SER A 1 277 ? -5.871 -19.102 -10.313 1.00 43.62 277 SER A CA 1
ATOM 2293 C C . SER A 1 277 ? -5.184 -19.716 -11.538 1.00 43.62 277 SER A C 1
ATOM 2295 O O . SER A 1 277 ? -5.106 -20.940 -11.588 1.00 43.62 277 SER A O 1
ATOM 2297 N N . GLN A 1 278 ? -4.681 -18.955 -12.522 1.00 42.69 278 GLN A N 1
ATOM 2298 C CA . GLN A 1 278 ? -4.234 -19.581 -13.788 1.00 42.69 278 GLN A CA 1
ATOM 2299 C C . GLN A 1 278 ? -2.725 -19.564 -14.079 1.00 42.69 278 GLN A C 1
ATOM 2301 O O . GLN A 1 278 ? -2.240 -20.535 -14.653 1.00 42.69 278 GLN A O 1
ATOM 2306 N N . ARG A 1 279 ? -1.945 -18.561 -13.647 1.00 45.31 279 ARG A N 1
ATOM 2307 C CA . ARG A 1 279 ? -0.498 -18.517 -13.969 1.00 45.31 279 ARG A CA 1
ATOM 2308 C C . ARG A 1 279 ? 0.419 -19.160 -12.922 1.00 45.31 279 ARG A C 1
ATOM 2310 O O . ARG A 1 279 ? 1.346 -19.871 -13.294 1.00 45.31 279 ARG A O 1
ATOM 2317 N N . GLY A 1 280 ? 0.126 -19.010 -11.626 1.00 40.84 280 GLY A N 1
ATOM 2318 C CA . GLY A 1 280 ? 0.963 -19.573 -10.550 1.00 40.84 280 GLY A CA 1
ATOM 2319 C C . GLY A 1 280 ? 0.939 -21.108 -10.454 1.00 40.84 280 GLY A C 1
ATOM 2320 O O . GLY A 1 280 ? 1.950 -21.725 -10.125 1.00 40.84 280 GLY A O 1
ATOM 2321 N N . ASN A 1 281 ? -0.183 -21.743 -10.813 1.00 37.75 281 ASN A N 1
ATOM 2322 C CA . ASN A 1 281 ? -0.338 -23.202 -10.731 1.00 37.75 281 ASN A CA 1
ATOM 2323 C C . ASN A 1 281 ? 0.308 -23.977 -11.894 1.00 37.75 281 ASN A C 1
ATOM 2325 O O . ASN A 1 281 ? 0.505 -25.184 -11.774 1.00 37.75 281 ASN A O 1
ATOM 2329 N N . GLN A 1 282 ? 0.665 -23.324 -13.006 1.00 41.12 282 GLN A N 1
ATOM 2330 C CA . GLN A 1 282 ? 1.320 -24.004 -14.134 1.00 41.12 282 GLN A CA 1
ATOM 2331 C C . GLN A 1 282 ? 2.843 -24.131 -13.974 1.00 41.12 282 GLN A C 1
ATOM 2333 O O . GLN A 1 282 ? 3.433 -25.012 -14.592 1.00 41.12 282 GLN A O 1
ATOM 2338 N N . GLN A 1 283 ? 3.490 -23.315 -13.132 1.00 42.00 283 GLN A N 1
ATOM 2339 C CA . GLN A 1 283 ? 4.949 -23.380 -12.948 1.00 42.00 283 GLN A CA 1
ATOM 2340 C C . GLN A 1 283 ? 5.396 -24.173 -11.711 1.00 42.00 283 GLN A C 1
ATOM 2342 O O . GLN A 1 283 ? 6.436 -24.824 -11.776 1.00 42.00 283 GLN A O 1
ATOM 2347 N N . LEU A 1 284 ? 4.592 -24.239 -10.640 1.00 39.03 284 LEU A N 1
ATOM 2348 C CA . LEU A 1 284 ? 4.883 -25.107 -9.484 1.00 39.03 284 LEU A CA 1
ATOM 2349 C C . LEU A 1 284 ? 4.845 -26.607 -9.843 1.00 39.03 284 LEU A C 1
ATOM 2351 O O . LEU A 1 284 ? 5.667 -27.375 -9.349 1.00 39.03 284 LEU A O 1
ATOM 2355 N N . ASN A 1 285 ? 3.991 -27.012 -10.791 1.00 33.28 285 ASN A N 1
ATOM 2356 C CA . ASN A 1 285 ? 3.928 -28.399 -11.275 1.00 33.28 285 ASN A CA 1
ATOM 2357 C C . ASN A 1 285 ? 5.085 -28.805 -12.210 1.00 33.28 285 ASN A C 1
ATOM 2359 O O . ASN A 1 285 ? 5.304 -29.997 -12.418 1.00 33.28 285 ASN A O 1
ATOM 2363 N N . ASN A 1 286 ? 5.859 -27.852 -12.744 1.00 37.91 286 ASN A N 1
ATOM 2364 C CA . ASN A 1 286 ? 6.968 -28.151 -13.660 1.00 37.91 286 ASN A CA 1
ATOM 2365 C C . ASN A 1 286 ? 8.340 -28.238 -12.970 1.00 37.91 286 ASN A C 1
ATOM 2367 O O . ASN A 1 286 ? 9.292 -28.703 -13.589 1.00 37.91 286 ASN A O 1
ATOM 2371 N N . GLN A 1 287 ? 8.453 -27.864 -11.689 1.00 39.53 287 GLN A N 1
ATOM 2372 C CA . GLN A 1 287 ? 9.692 -28.017 -10.908 1.00 39.53 287 GLN A CA 1
ATOM 2373 C C . GLN A 1 287 ? 9.714 -29.254 -9.993 1.00 39.53 287 GLN A C 1
ATOM 2375 O O . GLN A 1 287 ? 10.790 -29.648 -9.550 1.00 39.53 287 GLN A O 1
ATOM 2380 N N . GLN A 1 288 ? 8.576 -29.920 -9.761 1.00 36.97 288 GLN A N 1
ATOM 2381 C CA . GLN A 1 288 ? 8.512 -31.170 -8.982 1.00 36.97 288 GLN A CA 1
ATOM 2382 C C . GLN A 1 288 ? 8.593 -32.461 -9.821 1.00 36.97 288 GLN A C 1
ATOM 2384 O O . GLN A 1 288 ? 8.731 -33.537 -9.250 1.00 36.97 288 GLN A O 1
ATOM 2389 N N . ASN A 1 289 ? 8.588 -32.382 -11.157 1.00 30.70 289 ASN A N 1
ATOM 2390 C CA . ASN A 1 289 ? 8.547 -33.562 -12.038 1.00 30.70 289 ASN A CA 1
ATOM 2391 C C . ASN A 1 289 ? 9.910 -34.090 -12.530 1.00 30.70 289 ASN A C 1
ATOM 2393 O O . ASN A 1 289 ? 9.938 -35.028 -13.319 1.00 30.70 289 ASN A O 1
ATOM 2397 N N . ASN A 1 290 ? 11.038 -33.561 -12.043 1.00 35.62 290 ASN A N 1
ATOM 2398 C CA . ASN A 1 290 ? 12.375 -34.009 -12.470 1.00 35.62 290 ASN A CA 1
ATOM 2399 C C . ASN A 1 290 ? 13.102 -34.924 -11.474 1.00 35.62 290 ASN A C 1
ATOM 2401 O O . ASN A 1 290 ? 14.308 -35.113 -11.594 1.00 35.62 290 ASN A O 1
ATOM 2405 N N . ASN A 1 291 ? 12.405 -35.512 -10.498 1.00 39.62 291 ASN A N 1
ATOM 2406 C CA . ASN A 1 291 ? 13.056 -36.435 -9.568 1.00 39.62 291 ASN A CA 1
ATOM 2407 C C . ASN A 1 291 ? 12.114 -37.537 -9.068 1.00 39.62 291 ASN A C 1
ATOM 2409 O O . ASN A 1 291 ? 11.820 -37.615 -7.883 1.00 39.62 291 ASN A O 1
ATOM 2413 N N . GLN A 1 292 ? 11.616 -38.379 -9.978 1.00 38.50 292 GLN A N 1
ATOM 2414 C CA . GLN A 1 292 ? 11.072 -39.704 -9.642 1.00 38.50 292 GLN A CA 1
ATOM 2415 C C . GLN A 1 292 ? 10.918 -40.549 -10.914 1.00 38.50 292 GLN A C 1
ATOM 2417 O O . GLN A 1 292 ? 9.824 -40.828 -11.401 1.00 38.50 292 GLN A O 1
ATOM 2422 N N . GLN A 1 293 ? 12.059 -40.954 -11.468 1.00 37.31 293 GLN A N 1
ATOM 2423 C CA . GLN A 1 293 ? 12.130 -41.925 -12.554 1.00 37.31 293 GLN A CA 1
ATOM 2424 C C . GLN A 1 293 ? 12.939 -43.139 -12.085 1.00 37.31 293 GLN A C 1
ATOM 2426 O O . GLN A 1 293 ? 14.099 -43.306 -12.434 1.00 37.31 293 GLN A O 1
ATOM 2431 N N . ALA A 1 294 ? 12.316 -43.972 -11.248 1.00 36.59 294 ALA A N 1
ATOM 2432 C CA . ALA A 1 294 ? 12.710 -45.362 -11.022 1.00 36.59 294 ALA A CA 1
ATOM 2433 C C . ALA A 1 294 ? 11.535 -46.115 -10.376 1.00 36.59 294 ALA A C 1
ATOM 2435 O O . ALA A 1 294 ? 11.171 -45.834 -9.238 1.00 36.59 294 ALA A O 1
ATOM 2436 N N . GLY A 1 295 ? 10.937 -47.056 -11.117 1.00 39.81 295 GLY A N 1
ATOM 2437 C CA . GLY A 1 295 ? 10.009 -48.051 -10.565 1.00 39.81 295 GLY A CA 1
ATOM 2438 C C . GLY A 1 295 ? 8.544 -47.944 -10.999 1.00 39.81 295 GLY A C 1
ATOM 2439 O O . GLY A 1 295 ? 7.671 -47.887 -10.145 1.00 39.81 295 GLY A O 1
ATOM 2440 N N . ARG A 1 296 ? 8.237 -47.959 -12.304 1.00 36.44 296 ARG A N 1
ATOM 2441 C CA . ARG A 1 296 ? 6.873 -48.253 -12.794 1.00 36.44 296 ARG A CA 1
ATOM 2442 C C . ARG A 1 296 ? 6.903 -49.106 -14.063 1.00 36.44 296 ARG A C 1
ATOM 2444 O O . ARG A 1 296 ? 6.821 -48.598 -15.173 1.00 36.44 296 ARG A O 1
ATOM 2451 N N . GLN A 1 297 ? 6.995 -50.418 -13.873 1.00 40.59 297 GLN A N 1
ATOM 2452 C CA . GLN A 1 297 ? 6.611 -51.432 -14.858 1.00 40.59 297 GLN A CA 1
ATOM 2453 C C . GLN A 1 297 ? 5.850 -52.536 -14.120 1.00 40.59 297 GLN A C 1
ATOM 2455 O O . GLN A 1 297 ? 6.402 -53.591 -13.848 1.00 40.59 297 GLN A O 1
ATOM 2460 N N . GLN A 1 298 ? 4.609 -52.247 -13.717 1.00 44.59 298 GLN A N 1
ATOM 2461 C CA . GLN A 1 298 ? 3.600 -53.267 -13.366 1.00 44.59 298 GLN A CA 1
ATOM 2462 C C . GLN A 1 298 ? 2.184 -52.690 -13.157 1.00 44.59 298 GLN A C 1
ATOM 2464 O O . GLN A 1 298 ? 1.222 -53.442 -13.073 1.00 44.59 298 GLN A O 1
ATOM 2469 N N . GLU A 1 299 ? 2.006 -51.365 -13.181 1.00 44.50 299 GLU A N 1
ATOM 2470 C CA . GLU A 1 299 ? 0.702 -50.704 -12.981 1.00 44.50 299 GLU A CA 1
ATOM 2471 C C . GLU A 1 299 ? 0.020 -50.268 -14.298 1.00 44.50 299 GLU A C 1
ATOM 2473 O O . GLU A 1 299 ? -0.764 -49.326 -14.337 1.00 44.50 299 GLU A O 1
ATOM 2478 N N . GLN A 1 300 ? 0.341 -50.921 -15.421 1.00 43.97 300 GLN A N 1
ATOM 2479 C CA . GLN A 1 300 ? -0.095 -50.480 -16.757 1.00 43.97 300 GLN A CA 1
ATOM 2480 C C . GLN A 1 300 ? -1.231 -51.314 -17.368 1.00 43.97 300 GLN A C 1
ATOM 2482 O O . GLN A 1 300 ? -1.684 -51.012 -18.466 1.00 43.97 300 GLN A O 1
ATOM 2487 N N . GLN A 1 301 ? -1.744 -52.323 -16.656 1.00 44.31 301 GLN A N 1
ATOM 2488 C CA . GLN A 1 301 ? -2.837 -53.172 -17.156 1.00 44.31 301 GLN A CA 1
ATOM 2489 C C . GLN A 1 301 ? -4.166 -53.019 -16.402 1.00 44.31 301 GLN A C 1
ATOM 2491 O O . GLN A 1 301 ? -5.188 -53.458 -16.913 1.00 44.31 301 GLN A O 1
ATOM 2496 N N . ARG A 1 302 ? -4.205 -52.334 -15.248 1.00 44.81 302 ARG A N 1
ATOM 2497 C CA . ARG A 1 302 ? -5.451 -52.137 -14.474 1.00 44.81 302 ARG A CA 1
ATOM 2498 C C . ARG A 1 302 ? -6.161 -50.791 -14.701 1.00 44.81 302 ARG A C 1
ATOM 2500 O O . ARG A 1 302 ? -7.311 -50.650 -14.312 1.00 44.81 302 ARG A O 1
ATOM 2507 N N . ASN A 1 303 ? -5.521 -49.832 -15.381 1.00 43.97 303 ASN A N 1
ATOM 2508 C CA . ASN A 1 303 ? -6.058 -48.474 -15.589 1.00 43.97 303 ASN A CA 1
ATOM 2509 C C . ASN A 1 303 ? -6.864 -48.270 -16.888 1.00 43.97 303 ASN A C 1
ATOM 2511 O O . ASN A 1 303 ? -7.451 -47.206 -17.075 1.00 43.97 303 ASN A O 1
ATOM 2515 N N . ASN A 1 304 ? -6.940 -49.264 -17.779 1.00 46.72 304 ASN A N 1
ATOM 2516 C CA . ASN A 1 304 ? -7.620 -49.098 -19.073 1.00 46.72 304 ASN A CA 1
ATOM 2517 C C . ASN A 1 304 ? -9.145 -49.304 -19.033 1.00 46.72 304 ASN A C 1
ATOM 2519 O O . ASN A 1 304 ? -9.827 -48.910 -19.978 1.00 46.72 304 ASN A O 1
ATOM 2523 N N . GLU A 1 305 ? -9.704 -49.844 -17.947 1.00 46.75 305 GLU A N 1
ATOM 2524 C CA . GLU A 1 305 ? -11.160 -50.033 -17.816 1.00 46.75 305 GLU A CA 1
ATOM 2525 C C . GLU A 1 305 ? -11.857 -48.872 -17.080 1.00 46.75 305 GLU A C 1
ATOM 2527 O O . GLU A 1 305 ? -13.001 -48.551 -17.398 1.00 46.75 305 GLU A O 1
ATOM 2532 N N . GLN A 1 306 ? -11.159 -48.141 -16.198 1.00 47.31 306 GLN A N 1
ATOM 2533 C CA . GLN A 1 306 ? -11.701 -46.938 -15.537 1.00 47.31 306 GLN A CA 1
ATOM 2534 C C . GLN A 1 306 ? -11.672 -45.672 -16.417 1.00 47.31 306 GLN A C 1
ATOM 2536 O O . GLN A 1 306 ? -12.467 -44.755 -16.200 1.00 47.31 306 GLN A O 1
ATOM 2541 N N . ALA A 1 307 ? -10.828 -45.626 -17.454 1.00 49.53 307 ALA A N 1
ATOM 2542 C CA . ALA A 1 307 ? -10.705 -44.469 -18.346 1.00 49.53 307 ALA A CA 1
ATOM 2543 C C . ALA A 1 307 ? -11.915 -44.273 -19.286 1.00 49.53 307 ALA A C 1
ATOM 2545 O O . ALA A 1 307 ? -12.226 -43.146 -19.670 1.00 49.53 307 ALA A O 1
ATOM 2546 N N . LYS A 1 308 ? -12.660 -45.338 -19.617 1.00 49.47 308 LYS A N 1
ATOM 2547 C CA . LYS A 1 308 ? -13.820 -45.248 -20.527 1.00 49.47 308 LYS A CA 1
ATOM 2548 C C . LYS A 1 308 ? -15.090 -44.683 -19.882 1.00 49.47 308 LYS A C 1
ATOM 2550 O O . LYS A 1 308 ? -15.931 -44.148 -20.597 1.00 49.47 308 LYS A O 1
ATOM 2555 N N . GLN A 1 309 ? -15.234 -44.746 -18.555 1.00 47.91 309 GLN A N 1
ATOM 2556 C CA . GLN A 1 309 ? -16.404 -44.183 -17.861 1.00 47.91 309 GLN A CA 1
ATOM 2557 C C . GLN A 1 309 ? -16.244 -42.689 -17.524 1.00 47.91 309 GLN A C 1
ATOM 2559 O O . GLN A 1 309 ? -17.236 -41.964 -17.501 1.00 47.91 309 GLN A O 1
ATOM 2564 N N . GLN A 1 310 ? -15.013 -42.191 -17.348 1.00 49.06 310 GLN A N 1
ATOM 2565 C CA . GLN A 1 310 ? -14.761 -40.768 -17.067 1.00 49.06 310 GLN A CA 1
ATOM 2566 C C . GLN A 1 310 ? -14.878 -39.870 -18.312 1.00 49.06 310 GLN A C 1
ATOM 2568 O O . GLN A 1 310 ? -15.268 -38.708 -18.192 1.00 49.06 310 GLN A O 1
ATOM 2573 N N . GLN A 1 311 ? -14.634 -40.405 -19.514 1.00 49.91 311 GLN A N 1
ATOM 2574 C CA . GLN A 1 311 ? -14.688 -39.626 -20.758 1.00 49.91 311 GLN A CA 1
ATOM 2575 C C . GLN A 1 311 ? -16.126 -39.203 -21.136 1.00 49.91 311 GLN A C 1
ATOM 2577 O O . GLN A 1 311 ? -16.350 -38.073 -21.562 1.00 49.91 311 GLN A O 1
ATOM 2582 N N . VAL A 1 312 ? -17.135 -40.038 -20.847 1.00 51.97 312 VAL A N 1
ATOM 2583 C CA . VAL A 1 312 ? -18.558 -39.739 -21.130 1.00 51.97 312 VAL A CA 1
ATOM 2584 C C . VAL A 1 312 ? -19.131 -38.652 -20.199 1.00 51.97 312 VAL A C 1
ATOM 2586 O O . VAL A 1 312 ? -20.034 -37.901 -20.576 1.00 51.97 312 VAL A O 1
ATOM 2589 N N . GLN A 1 313 ? -18.592 -38.512 -18.984 1.00 50.19 313 GLN A N 1
ATOM 2590 C CA . GLN A 1 313 ? -18.998 -37.469 -18.031 1.00 50.19 313 GLN A CA 1
ATOM 2591 C C . GLN A 1 313 ? -18.349 -36.107 -18.329 1.00 50.19 313 GLN A C 1
ATOM 2593 O O . GLN A 1 313 ? -18.957 -35.063 -18.077 1.00 50.19 313 GLN A O 1
ATOM 2598 N N . GLN A 1 314 ? -17.147 -36.104 -18.914 1.00 50.47 314 GLN A N 1
ATOM 2599 C CA . GLN A 1 314 ? -16.429 -34.885 -19.291 1.00 50.47 314 GLN A CA 1
ATOM 2600 C C . GLN A 1 314 ? -17.044 -34.205 -20.527 1.00 50.47 314 GLN A C 1
ATOM 2602 O O . GLN A 1 314 ? -17.191 -32.979 -20.542 1.00 50.47 314 GLN A O 1
ATOM 2607 N N . ASP A 1 315 ? -17.510 -34.984 -21.506 1.00 51.25 315 ASP A N 1
ATOM 2608 C CA . ASP A 1 315 ? -18.132 -34.449 -22.726 1.00 51.25 315 ASP A CA 1
ATOM 2609 C C . ASP A 1 315 ? -19.515 -33.820 -22.468 1.00 51.25 315 ASP A C 1
ATOM 2611 O O . ASP A 1 315 ? -19.833 -32.756 -23.013 1.00 51.25 315 ASP A O 1
ATOM 2615 N N . ASN A 1 316 ? -20.301 -34.386 -21.543 1.00 49.66 316 ASN A N 1
ATOM 2616 C CA . ASN A 1 316 ? -21.603 -33.833 -21.141 1.00 49.66 316 ASN A CA 1
ATOM 2617 C C . ASN A 1 316 ? -21.490 -32.495 -20.383 1.00 49.66 316 ASN A C 1
ATOM 2619 O O . ASN A 1 316 ? -22.333 -31.606 -20.543 1.00 49.66 316 ASN A O 1
ATOM 2623 N N . ASN A 1 317 ? -20.434 -32.311 -19.583 1.00 54.38 317 ASN A N 1
ATOM 2624 C CA . ASN A 1 317 ? -20.181 -31.039 -18.899 1.00 54.38 317 ASN A CA 1
ATOM 2625 C C . ASN A 1 317 ? -19.668 -29.956 -19.862 1.00 54.38 317 ASN A C 1
ATOM 2627 O O . ASN A 1 317 ? -20.032 -28.785 -19.721 1.00 54.38 317 ASN A O 1
ATOM 2631 N N . ASN A 1 318 ? -18.902 -30.337 -20.887 1.00 53.28 318 ASN A N 1
ATOM 2632 C CA . ASN A 1 318 ? -18.393 -29.402 -21.892 1.00 53.28 318 ASN A CA 1
ATOM 2633 C C . ASN A 1 318 ? -19.497 -28.841 -22.808 1.00 53.28 318 ASN A C 1
ATOM 2635 O O . ASN A 1 318 ? -19.444 -27.668 -23.189 1.00 53.28 318 ASN A O 1
ATOM 2639 N N . GLN A 1 319 ? -20.530 -29.629 -23.129 1.00 57.81 319 GLN A N 1
ATOM 2640 C CA . GLN A 1 319 ? -21.681 -29.130 -23.895 1.00 57.81 319 GLN A CA 1
ATOM 2641 C C . GLN A 1 319 ? -22.543 -28.143 -23.092 1.00 57.81 319 GLN A C 1
ATOM 2643 O O . GLN A 1 319 ? -22.903 -27.086 -23.619 1.00 57.81 319 GLN A O 1
ATOM 2648 N N . LYS A 1 320 ? -22.808 -28.412 -21.803 1.00 56.78 320 LYS A N 1
ATOM 2649 C CA . LYS A 1 320 ? -23.541 -27.472 -20.930 1.00 56.78 320 LYS A CA 1
ATOM 2650 C C . LYS A 1 320 ? -22.778 -26.159 -20.718 1.00 56.78 320 LYS A C 1
ATOM 2652 O O . LYS A 1 320 ? -23.387 -25.089 -20.761 1.00 56.78 320 LYS A O 1
ATOM 2657 N N . ALA A 1 321 ? -21.452 -26.220 -20.575 1.00 58.03 321 ALA A N 1
ATOM 2658 C CA . ALA A 1 321 ? -20.606 -25.035 -20.429 1.00 58.03 321 ALA A CA 1
ATOM 2659 C C . ALA A 1 321 ? -20.638 -24.128 -21.675 1.00 58.03 321 ALA A C 1
ATOM 2661 O O . ALA A 1 321 ? -20.815 -22.915 -21.546 1.00 58.03 321 ALA A O 1
ATOM 2662 N N . LYS A 1 322 ? -20.569 -24.700 -22.888 1.00 63.19 322 LYS A N 1
ATOM 2663 C CA . LYS A 1 322 ? -20.663 -23.927 -24.144 1.00 63.19 322 LYS A CA 1
ATOM 2664 C C . LYS A 1 322 ? -22.021 -23.235 -24.310 1.00 63.19 322 LYS A C 1
ATOM 2666 O O . LYS A 1 322 ? -22.073 -22.077 -24.725 1.00 63.19 322 LYS A O 1
ATOM 2671 N N . GLN A 1 323 ? -23.112 -23.900 -23.927 1.00 64.75 323 GLN A N 1
ATOM 2672 C CA . GLN A 1 323 ? -24.466 -23.342 -24.030 1.00 64.75 323 GLN A CA 1
ATOM 2673 C C . GLN A 1 323 ? -24.735 -22.226 -23.002 1.00 64.75 323 GLN A C 1
ATOM 2675 O O . GLN A 1 323 ? -25.543 -21.326 -23.245 1.00 64.75 323 GLN A O 1
ATOM 2680 N N . GLN A 1 324 ? -24.054 -22.252 -21.852 1.00 66.00 324 GLN A N 1
ATOM 2681 C CA . GLN A 1 324 ? -24.116 -21.174 -20.861 1.00 66.00 324 GLN A CA 1
ATOM 2682 C C . GLN A 1 324 ? -23.224 -19.986 -21.244 1.00 66.00 324 GLN A C 1
ATOM 2684 O O . GLN A 1 324 ? -23.624 -18.836 -21.071 1.00 66.00 324 GLN A O 1
ATOM 2689 N N . GLN A 1 325 ? -22.067 -20.244 -21.859 1.00 65.44 325 GLN A N 1
ATOM 2690 C CA . GLN A 1 325 ? -21.180 -19.198 -22.367 1.00 65.44 325 GLN A CA 1
ATOM 2691 C C . GLN A 1 325 ? -21.822 -18.396 -23.515 1.00 65.44 325 GLN A C 1
ATOM 2693 O O . GLN A 1 325 ? -21.705 -17.173 -23.541 1.00 65.44 325 GLN A O 1
ATOM 2698 N N . GLN A 1 326 ? -22.576 -19.046 -24.410 1.00 68.56 326 GLN A N 1
ATOM 2699 C CA . GLN A 1 326 ? -23.334 -18.349 -25.460 1.00 68.56 326 GLN A CA 1
ATOM 2700 C C . GLN A 1 326 ? -24.446 -17.447 -24.898 1.00 68.56 326 GLN A C 1
ATOM 2702 O O . GLN A 1 326 ? -24.601 -16.317 -25.361 1.00 68.56 326 GLN A O 1
ATOM 2707 N N . ARG A 1 327 ? -25.168 -17.894 -23.858 1.00 68.62 327 ARG A N 1
ATOM 2708 C CA . ARG A 1 327 ? -26.184 -17.070 -23.176 1.00 68.62 327 ARG A CA 1
ATOM 2709 C C . ARG A 1 327 ? -25.578 -15.853 -22.478 1.00 68.62 327 ARG A C 1
ATOM 2711 O O . ARG A 1 327 ? -26.113 -14.755 -22.606 1.00 68.62 327 ARG A O 1
ATOM 2718 N N . ASN A 1 328 ? -24.441 -16.029 -21.805 1.00 68.19 328 ASN A N 1
ATOM 2719 C CA . ASN A 1 328 ? -23.744 -14.924 -21.147 1.00 68.19 328 ASN A CA 1
ATOM 2720 C C . ASN A 1 328 ? -23.216 -13.895 -22.159 1.00 68.19 328 ASN A C 1
ATOM 2722 O O . ASN A 1 328 ? -23.313 -12.696 -21.906 1.00 68.19 328 ASN A O 1
ATOM 2726 N N . ASN A 1 329 ? -22.724 -14.338 -23.323 1.00 70.81 329 ASN A N 1
ATOM 2727 C CA . ASN A 1 329 ? -22.298 -13.423 -24.385 1.00 70.81 329 ASN A CA 1
ATOM 2728 C C . ASN A 1 329 ? -23.471 -12.621 -24.973 1.00 70.81 329 ASN A C 1
ATOM 2730 O O 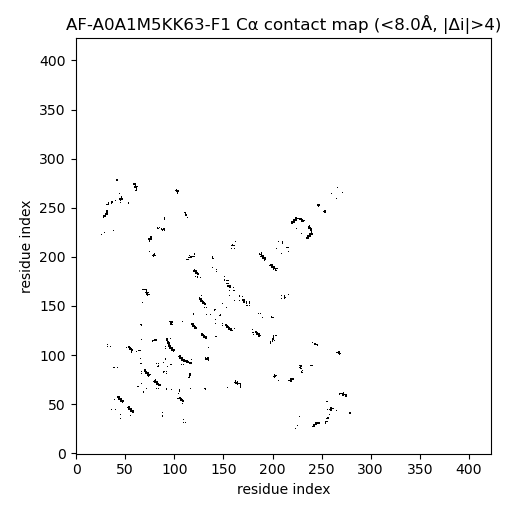. ASN A 1 329 ? -23.326 -11.418 -25.170 1.00 70.81 329 ASN A O 1
ATOM 2734 N N . GLN A 1 330 ? -24.640 -13.237 -25.192 1.00 71.19 330 GLN A N 1
ATOM 2735 C CA . GLN A 1 330 ? -25.831 -12.508 -25.658 1.00 71.19 330 GLN A CA 1
ATOM 2736 C C . GLN A 1 330 ? -26.326 -11.471 -24.636 1.00 71.19 330 GLN A C 1
ATOM 2738 O O . GLN A 1 330 ? -26.664 -10.351 -25.017 1.00 71.19 330 GLN A O 1
ATOM 2743 N N . GLN A 1 331 ? -26.313 -11.798 -23.338 1.00 70.38 331 GLN A N 1
ATOM 2744 C CA . GLN A 1 331 ? -26.671 -10.840 -22.283 1.00 70.38 331 GLN A CA 1
ATOM 2745 C C . GLN A 1 331 ? -25.668 -9.683 -22.166 1.00 70.38 331 GLN A C 1
ATOM 2747 O O . GLN A 1 331 ? -26.077 -8.535 -21.986 1.00 70.38 331 GLN A O 1
ATOM 2752 N N . ALA A 1 332 ? -24.368 -9.957 -22.308 1.00 69.94 332 ALA A N 1
ATOM 2753 C CA . ALA A 1 332 ? -23.335 -8.922 -22.288 1.00 69.94 332 ALA A CA 1
ATOM 2754 C C . ALA A 1 332 ? -23.464 -7.955 -23.479 1.00 69.94 332 ALA A C 1
ATOM 2756 O O . ALA A 1 332 ? -23.300 -6.744 -23.317 1.00 69.94 332 ALA A O 1
ATOM 2757 N N . GLN A 1 333 ? -23.819 -8.474 -24.657 1.00 74.38 333 GLN A N 1
ATOM 2758 C CA . GLN A 1 333 ? -24.007 -7.671 -25.865 1.00 74.38 333 GLN A CA 1
ATOM 2759 C C . GLN A 1 333 ? -25.234 -6.749 -25.750 1.00 74.38 333 GLN A C 1
ATOM 2761 O O . GLN A 1 333 ? -25.142 -5.561 -26.059 1.00 74.38 333 GLN A O 1
ATOM 2766 N N . GLN A 1 334 ? -26.345 -7.242 -25.184 1.00 73.69 334 GLN A N 1
ATOM 2767 C CA . GLN A 1 334 ? -27.524 -6.413 -24.889 1.00 73.69 334 GLN A CA 1
ATOM 2768 C C . GLN A 1 334 ? -27.235 -5.312 -23.855 1.00 73.69 334 GLN A C 1
ATOM 2770 O O . GLN A 1 334 ? -27.694 -4.178 -24.016 1.00 73.69 334 GLN A O 1
ATOM 2775 N N . GLN A 1 335 ? -26.441 -5.606 -22.817 1.00 72.50 335 GLN A N 1
ATOM 2776 C CA . GLN A 1 335 ? -26.042 -4.595 -21.829 1.00 72.50 335 GLN A CA 1
ATOM 2777 C C . GLN A 1 335 ? -25.149 -3.507 -22.439 1.00 72.50 335 GLN A C 1
ATOM 2779 O O . GLN A 1 335 ? -25.335 -2.329 -22.126 1.00 72.50 335 GLN A O 1
ATOM 2784 N N . GLN A 1 336 ? -24.228 -3.866 -23.342 1.00 73.25 336 GLN A N 1
ATOM 2785 C CA . GLN A 1 336 ? -23.398 -2.890 -24.055 1.00 73.25 336 GLN A CA 1
ATOM 2786 C C . GLN A 1 336 ? -24.226 -1.962 -24.951 1.00 73.25 336 GLN A C 1
ATOM 2788 O O . GLN A 1 336 ? -24.020 -0.748 -24.914 1.00 73.25 336 GLN A O 1
ATOM 2793 N N . GLU A 1 337 ? -25.196 -2.487 -25.702 1.00 75.31 337 GLU A N 1
ATOM 2794 C CA . GLU A 1 337 ? -26.080 -1.653 -26.530 1.00 75.31 337 GLU A CA 1
ATOM 2795 C C . GLU A 1 337 ? -26.945 -0.701 -25.691 1.00 75.31 337 GLU A C 1
ATOM 2797 O O . GLU A 1 337 ? -27.188 0.445 -26.081 1.00 75.31 337 GLU A O 1
ATOM 2802 N N . GLN A 1 338 ? -27.403 -1.141 -24.516 1.00 74.62 338 GLN A N 1
ATOM 2803 C CA . GLN A 1 338 ? -28.166 -0.286 -23.608 1.00 74.62 338 GLN A CA 1
ATOM 2804 C C . GLN A 1 338 ? -27.293 0.827 -23.005 1.00 74.62 338 GLN A C 1
ATOM 2806 O O . GLN A 1 338 ? -27.731 1.976 -22.922 1.00 74.62 338 GLN A O 1
ATOM 2811 N N . GLN A 1 339 ? -26.037 0.527 -22.661 1.00 73.38 339 GLN A N 1
ATOM 2812 C CA . GLN A 1 339 ? -25.074 1.532 -22.197 1.00 73.38 339 GLN A CA 1
ATOM 2813 C C . GLN A 1 339 ? -24.732 2.559 -23.283 1.00 73.38 339 GLN A C 1
ATOM 2815 O O . GLN A 1 339 ? -24.655 3.753 -22.991 1.00 73.38 339 GLN A O 1
ATOM 2820 N N . GLN A 1 340 ? -24.570 2.123 -24.536 1.00 76.19 340 GLN A N 1
ATOM 2821 C CA . GLN A 1 340 ? -24.316 3.026 -25.661 1.00 76.19 340 GLN A CA 1
ATOM 2822 C C . GLN A 1 340 ? -25.497 3.973 -25.914 1.00 76.19 340 GLN A C 1
ATOM 2824 O O . GLN A 1 340 ? -25.278 5.175 -26.079 1.00 76.19 340 GLN A O 1
ATOM 2829 N N . ARG A 1 341 ? -26.741 3.471 -25.852 1.00 78.12 341 ARG A N 1
ATOM 2830 C CA . ARG A 1 341 ? -27.952 4.310 -25.940 1.00 78.12 341 ARG A CA 1
ATOM 2831 C C . ARG A 1 341 ? -28.032 5.340 -24.813 1.00 78.12 341 ARG A C 1
ATOM 2833 O O . ARG A 1 341 ? -28.274 6.515 -25.087 1.00 78.12 341 ARG A O 1
ATOM 2840 N N . ASN A 1 342 ? -27.762 4.935 -23.572 1.00 76.69 342 ASN A N 1
ATOM 2841 C CA . ASN A 1 342 ? -27.781 5.855 -22.431 1.00 76.69 342 ASN A CA 1
ATOM 2842 C C . ASN A 1 342 ? -26.699 6.941 -22.549 1.00 76.69 342 ASN A C 1
ATOM 2844 O O . ASN A 1 342 ? -26.970 8.110 -22.275 1.00 76.69 342 ASN A O 1
ATOM 2848 N N . ASN A 1 343 ? -25.495 6.592 -23.015 1.00 75.19 343 ASN A N 1
ATOM 2849 C CA . ASN A 1 343 ? -24.431 7.573 -23.243 1.00 75.19 343 ASN A CA 1
ATOM 2850 C C . ASN A 1 343 ? -24.762 8.551 -24.382 1.00 75.19 343 ASN A C 1
ATOM 2852 O O . ASN A 1 343 ? -24.442 9.735 -24.273 1.00 75.19 343 ASN A O 1
ATOM 2856 N N . GLN A 1 344 ? -25.418 8.096 -25.457 1.00 76.25 344 GLN A N 1
ATOM 2857 C CA . GLN A 1 344 ? -25.880 8.989 -26.528 1.00 76.25 344 GLN A CA 1
ATOM 2858 C C . GLN A 1 344 ? -26.951 9.973 -26.038 1.00 76.25 344 GLN A C 1
ATOM 2860 O O . GLN A 1 344 ? -26.854 11.163 -26.342 1.00 76.25 344 GLN A O 1
ATOM 2865 N N . GLN A 1 345 ? -27.916 9.520 -25.230 1.00 76.62 345 GLN A N 1
ATOM 2866 C CA . GLN A 1 345 ? -28.923 10.408 -24.634 1.00 76.62 345 GLN A CA 1
ATOM 2867 C C . GLN A 1 345 ? -28.306 11.425 -23.663 1.00 76.62 345 GLN A C 1
ATOM 2869 O O . GLN A 1 345 ? -28.652 12.606 -23.713 1.00 76.62 345 GLN A O 1
ATOM 2874 N N . ALA A 1 346 ? -27.348 11.007 -22.830 1.00 76.38 346 ALA A N 1
ATOM 2875 C CA . ALA A 1 346 ? -26.649 11.911 -21.915 1.00 76.38 346 ALA A CA 1
ATOM 2876 C C . ALA A 1 346 ? -25.853 12.996 -22.665 1.00 76.38 346 ALA A C 1
ATOM 2878 O O . ALA A 1 346 ? -25.858 14.163 -22.267 1.00 76.38 346 ALA A O 1
ATOM 2879 N N . LYS A 1 347 ? -25.215 12.634 -23.787 1.00 78.88 347 LYS A N 1
ATOM 2880 C CA . LYS A 1 347 ? -24.479 13.586 -24.628 1.00 78.88 347 LYS A CA 1
ATOM 2881 C C . LYS A 1 347 ? -25.412 14.611 -25.286 1.00 78.88 347 LYS A C 1
ATOM 2883 O O . LYS A 1 347 ? -25.106 15.801 -25.269 1.00 78.88 347 LYS A O 1
ATOM 2888 N N . GLN A 1 348 ? -26.575 14.178 -25.782 1.00 77.75 348 GLN A N 1
ATOM 2889 C CA . GLN A 1 348 ? -27.591 15.090 -26.327 1.00 77.75 348 GLN A CA 1
ATOM 2890 C C . GLN A 1 348 ? -28.127 16.068 -25.269 1.00 77.75 348 GLN A C 1
ATOM 2892 O O . GLN A 1 348 ? -28.266 17.258 -25.555 1.00 77.75 348 GLN A O 1
ATOM 2897 N N . GLN A 1 349 ? -28.366 15.605 -24.035 1.00 77.00 349 GLN A N 1
ATOM 2898 C CA . GLN A 1 349 ? -28.788 16.483 -22.936 1.00 77.00 349 GLN A CA 1
ATOM 2899 C C . GLN A 1 349 ? -27.718 17.523 -22.576 1.00 77.00 349 GLN A C 1
ATOM 2901 O O . GLN A 1 349 ? -28.051 18.693 -22.380 1.00 77.00 349 GLN A O 1
ATOM 2906 N N . GLN A 1 350 ? -26.436 17.139 -22.544 1.00 76.25 350 GLN A N 1
ATOM 2907 C CA . GLN A 1 350 ? -25.338 18.083 -22.302 1.00 76.25 350 GLN A CA 1
ATOM 2908 C C . GLN A 1 350 ? -25.221 19.145 -23.401 1.00 76.25 350 GLN A C 1
ATOM 2910 O O . GLN A 1 350 ? -25.068 20.327 -23.090 1.00 76.25 350 GLN A O 1
ATOM 2915 N N . GLU A 1 351 ? -25.332 18.759 -24.673 1.00 78.62 351 GLU A N 1
ATOM 2916 C CA . GLU A 1 351 ? -25.291 19.706 -25.795 1.00 78.62 351 GLU A CA 1
ATOM 2917 C C . GLU A 1 351 ? -26.476 20.686 -25.766 1.00 78.62 351 GLU A C 1
ATOM 2919 O O . GLU A 1 351 ? -26.322 21.868 -26.084 1.00 78.62 351 GLU A O 1
ATOM 2924 N N . GLN A 1 352 ? -27.660 20.234 -25.341 1.00 78.25 352 GLN A N 1
ATOM 2925 C CA . GLN A 1 352 ? -28.825 21.105 -25.172 1.00 78.25 352 GLN A CA 1
ATOM 2926 C C . GLN A 1 352 ? -28.642 22.092 -24.008 1.00 78.25 352 GLN A C 1
ATOM 2928 O O . GLN A 1 352 ? -28.943 23.277 -24.155 1.00 78.25 352 GLN A O 1
ATOM 2933 N N . GLN A 1 353 ? -28.070 21.646 -22.885 1.00 76.56 353 GLN A N 1
ATOM 2934 C CA . GLN A 1 353 ? -27.740 22.522 -21.755 1.00 76.56 353 GLN A CA 1
ATOM 2935 C C . GLN A 1 353 ? -26.692 23.581 -22.121 1.00 76.56 353 GLN A C 1
ATOM 2937 O O . GLN A 1 353 ? -26.820 24.740 -21.724 1.00 76.56 353 GLN A O 1
ATOM 2942 N N . GLN A 1 354 ? -25.672 23.212 -22.901 1.00 77.88 354 GLN A N 1
ATOM 2943 C CA . GLN A 1 354 ? -24.657 24.156 -23.374 1.00 77.88 354 GLN A CA 1
ATOM 2944 C C . GLN A 1 354 ? -25.255 25.221 -24.302 1.00 77.88 354 GLN A C 1
ATOM 2946 O O . GLN A 1 354 ? -24.956 26.402 -24.122 1.00 77.88 354 GLN A O 1
ATOM 2951 N N . ARG A 1 355 ? -26.150 24.833 -25.224 1.00 81.81 355 ARG A N 1
ATOM 2952 C CA . ARG A 1 355 ? -26.881 25.782 -26.083 1.00 81.81 355 ARG A CA 1
ATOM 2953 C C . ARG A 1 355 ? -27.725 26.767 -25.278 1.00 81.81 355 ARG A C 1
ATOM 2955 O O . ARG A 1 355 ? -27.628 27.969 -25.513 1.00 81.81 355 ARG A O 1
ATOM 2962 N N . ASN A 1 356 ? -28.487 26.281 -24.297 1.00 79.44 356 ASN A N 1
ATOM 2963 C CA . ASN A 1 356 ? -29.305 27.149 -23.444 1.00 79.44 356 ASN A CA 1
ATOM 2964 C C . ASN A 1 356 ? -28.438 28.133 -22.642 1.00 79.44 356 ASN A C 1
ATOM 2966 O O . ASN A 1 356 ? -28.753 29.319 -22.568 1.00 79.44 356 ASN A O 1
ATOM 2970 N N . ASN A 1 357 ? -27.304 27.675 -22.100 1.00 78.06 357 ASN A N 1
ATOM 2971 C CA . ASN A 1 357 ? -26.374 28.543 -21.376 1.00 78.06 357 ASN A CA 1
ATOM 2972 C C . ASN A 1 357 ? -25.697 29.588 -22.280 1.00 78.06 357 ASN A C 1
ATOM 2974 O O . ASN A 1 357 ? -25.393 30.684 -21.812 1.00 78.06 357 ASN A O 1
ATOM 2978 N N . GLN A 1 358 ? -25.439 29.275 -23.553 1.00 78.50 358 GLN A N 1
ATOM 2979 C CA . GLN A 1 358 ? -24.918 30.248 -24.519 1.00 78.50 358 GLN A CA 1
ATOM 2980 C C . GLN A 1 358 ? -25.957 31.315 -24.875 1.00 78.50 358 GLN A C 1
ATOM 2982 O O . GLN A 1 358 ? -25.624 32.498 -24.873 1.00 78.50 358 GLN A O 1
ATOM 2987 N N . GLN A 1 359 ? -27.211 30.920 -25.113 1.00 79.62 359 GLN A N 1
ATOM 2988 C CA . GLN A 1 359 ? -28.297 31.870 -25.381 1.00 79.62 359 GLN A CA 1
ATOM 2989 C C . GLN A 1 359 ? -28.551 32.803 -24.190 1.00 79.62 359 GLN A C 1
ATOM 2991 O O . GLN A 1 359 ? -28.710 34.007 -24.385 1.00 79.62 359 GLN A O 1
ATOM 2996 N N . ALA A 1 360 ? -28.509 32.280 -22.960 1.00 78.25 360 ALA A N 1
ATOM 2997 C CA . ALA A 1 360 ? -28.653 33.093 -21.753 1.00 78.25 360 ALA A CA 1
ATOM 2998 C C . ALA A 1 360 ? -27.544 34.156 -21.627 1.00 78.25 360 ALA A C 1
ATOM 3000 O O . ALA A 1 360 ? -27.837 35.312 -21.330 1.00 78.25 360 ALA A O 1
ATOM 3001 N N . ARG A 1 361 ? -26.280 33.804 -21.920 1.00 80.94 361 ARG A N 1
ATOM 3002 C CA . ARG A 1 361 ? -25.169 34.778 -21.912 1.00 80.94 361 ARG A CA 1
ATOM 3003 C C . ARG A 1 361 ? -25.331 35.859 -22.974 1.00 80.94 361 ARG A C 1
ATOM 3005 O O . ARG A 1 361 ? -25.119 37.026 -22.675 1.00 80.94 361 ARG A O 1
ATOM 3012 N N . GLN A 1 362 ? -25.740 35.489 -24.188 1.00 79.31 362 GLN A N 1
ATOM 3013 C CA . GLN A 1 362 ? -25.962 36.460 -25.266 1.00 79.31 362 GLN A CA 1
ATOM 3014 C C . GLN A 1 362 ? -27.068 37.465 -24.915 1.00 79.31 362 GLN A C 1
ATOM 3016 O O . GLN A 1 362 ? -26.915 38.657 -25.178 1.00 79.31 362 GLN A O 1
ATOM 3021 N N . GLN A 1 363 ? -28.151 37.007 -24.276 1.00 77.56 363 GLN A N 1
ATOM 3022 C CA . GLN A 1 363 ? -29.208 37.896 -23.784 1.00 77.56 363 GLN A CA 1
ATOM 3023 C C . GLN A 1 363 ? -28.695 38.845 -22.694 1.00 77.56 363 GLN A C 1
ATOM 3025 O O . GLN A 1 363 ? -29.020 40.031 -22.717 1.00 77.56 363 GLN A O 1
ATOM 3030 N N . GLN A 1 364 ? -27.859 38.346 -21.781 1.00 77.94 364 GLN A N 1
ATOM 3031 C CA . GLN A 1 364 ? -27.289 39.143 -20.696 1.00 77.94 364 GLN A CA 1
ATOM 3032 C C . GLN A 1 364 ? -26.336 40.230 -21.224 1.00 77.94 364 GLN A C 1
ATOM 3034 O O . GLN A 1 364 ? -26.473 41.395 -20.855 1.00 77.94 364 GLN A O 1
ATOM 3039 N N . GLU A 1 365 ? -25.459 39.895 -22.176 1.00 80.44 365 GLU A N 1
ATOM 3040 C CA . GLU A 1 365 ? -24.577 40.865 -22.847 1.00 80.44 365 GLU A CA 1
ATOM 3041 C C . GLU A 1 365 ? -25.356 41.928 -23.638 1.00 80.44 365 GLU A C 1
ATOM 3043 O O . GLU A 1 365 ? -24.949 43.088 -23.717 1.00 80.44 365 GLU A O 1
ATOM 3048 N N . GLN A 1 366 ? -26.484 41.556 -24.251 1.00 78.38 366 GLN A N 1
ATOM 3049 C CA . GLN A 1 366 ? -27.334 42.510 -24.962 1.00 78.38 366 GLN A CA 1
ATOM 3050 C C . GLN A 1 366 ? -28.040 43.473 -23.996 1.00 78.38 366 GLN A C 1
ATOM 3052 O O . GLN A 1 366 ? -28.149 44.663 -24.290 1.00 78.38 366 GLN A O 1
ATOM 3057 N N . GLN A 1 367 ? -28.460 42.987 -22.825 1.00 77.00 367 GLN A N 1
ATOM 3058 C CA . GLN A 1 367 ? -29.008 43.825 -21.757 1.00 77.00 367 GLN A CA 1
ATOM 3059 C C . GLN A 1 367 ? -27.968 44.800 -21.194 1.00 77.00 367 GLN A C 1
ATOM 3061 O O . GLN A 1 367 ? -28.282 45.973 -20.994 1.00 77.00 367 GLN A O 1
ATOM 3066 N N . GLU A 1 368 ? -26.730 44.349 -20.979 1.00 78.44 368 GLU A N 1
ATOM 3067 C CA . GLU A 1 368 ? -25.637 45.210 -20.516 1.00 78.44 368 GLU A CA 1
ATOM 3068 C C . GLU A 1 368 ? -25.309 46.310 -21.531 1.00 78.44 368 GLU A C 1
ATOM 3070 O O . GLU A 1 368 ? -25.254 47.480 -21.149 1.00 78.44 368 GLU A O 1
ATOM 3075 N N . ARG A 1 369 ? -25.215 45.979 -22.829 1.00 82.44 369 ARG A N 1
ATOM 3076 C CA . ARG A 1 369 ? -25.016 46.979 -23.895 1.00 82.44 369 ARG A CA 1
ATOM 3077 C C . ARG A 1 369 ? -26.132 48.022 -23.945 1.00 82.44 369 ARG A C 1
ATOM 3079 O O . ARG A 1 369 ? -25.847 49.212 -24.069 1.00 82.44 369 ARG A O 1
ATOM 3086 N N . ASN A 1 370 ? -27.390 47.599 -23.816 1.00 80.94 370 ASN A N 1
ATOM 3087 C CA . ASN A 1 370 ? -28.525 48.525 -23.802 1.00 80.94 370 ASN A CA 1
ATOM 3088 C C . ASN A 1 370 ? -28.482 49.455 -22.576 1.00 80.94 370 ASN A C 1
ATOM 3090 O O . ASN A 1 370 ? -28.729 50.655 -22.698 1.00 80.94 370 ASN A O 1
ATOM 3094 N N . ASN A 1 371 ? -28.130 48.923 -21.402 1.00 79.50 371 ASN A N 1
ATOM 3095 C CA . ASN A 1 371 ? -27.983 49.719 -20.183 1.00 79.50 371 ASN A CA 1
ATOM 3096 C C . ASN A 1 371 ? -26.821 50.720 -20.280 1.00 79.50 371 ASN A C 1
ATOM 3098 O O . ASN A 1 371 ? -26.923 51.837 -19.770 1.00 79.50 371 ASN A O 1
ATOM 3102 N N . GLU A 1 372 ? -25.724 50.343 -20.935 1.00 78.88 372 GLU A N 1
ATOM 3103 C CA . GLU A 1 372 ? -24.575 51.222 -21.145 1.00 78.88 372 GLU A CA 1
ATOM 3104 C C . GLU A 1 372 ? -24.900 52.366 -22.117 1.00 78.88 372 GLU A C 1
ATOM 3106 O O . GLU A 1 372 ? -24.602 53.524 -21.817 1.00 78.88 372 GLU A O 1
ATOM 3111 N N . GLN A 1 373 ? -25.613 52.084 -23.213 1.00 80.12 373 GLN A N 1
ATOM 3112 C CA . GLN A 1 373 ? -26.117 53.121 -24.123 1.00 80.12 373 GLN A CA 1
ATOM 3113 C C . GLN A 1 373 ? -27.077 54.093 -23.423 1.00 80.12 373 GLN A C 1
ATOM 3115 O O . GLN A 1 373 ? -26.953 55.306 -23.592 1.00 80.12 373 GLN A O 1
ATOM 3120 N N . ALA A 1 374 ? -27.987 53.590 -22.581 1.00 78.12 374 ALA A N 1
ATOM 3121 C CA . ALA A 1 374 ? -28.891 54.439 -21.803 1.00 78.12 374 ALA A CA 1
ATOM 3122 C C . ALA A 1 374 ? -28.135 55.358 -20.822 1.00 78.12 374 ALA A C 1
ATOM 3124 O O . ALA A 1 374 ? -28.483 56.531 -20.673 1.00 78.12 374 ALA A O 1
ATOM 3125 N N . ARG A 1 375 ? -27.060 54.861 -20.188 1.00 82.00 375 ARG A N 1
ATOM 3126 C CA . ARG A 1 375 ? -26.190 55.686 -19.330 1.00 82.00 375 ARG A CA 1
ATOM 3127 C C . ARG A 1 375 ? -25.464 56.773 -20.117 1.00 82.00 375 ARG A C 1
ATOM 3129 O O . ARG A 1 375 ? -25.395 57.904 -19.643 1.00 82.00 375 ARG A O 1
ATOM 3136 N N . GLN A 1 376 ? -24.940 56.454 -21.300 1.00 79.19 376 GLN A N 1
ATOM 3137 C CA . GLN A 1 376 ? -24.257 57.437 -22.148 1.00 79.19 376 GLN A CA 1
ATOM 3138 C C . GLN A 1 376 ? -25.207 58.567 -22.568 1.00 79.19 376 GLN A C 1
ATOM 3140 O O . GLN A 1 376 ? -24.853 59.737 -22.426 1.00 79.19 376 GLN A O 1
ATOM 3145 N N . GLN A 1 377 ? -26.441 58.235 -22.963 1.00 79.12 377 GLN A N 1
ATOM 3146 C CA . GLN A 1 377 ? -27.467 59.230 -23.296 1.00 79.12 377 GLN A CA 1
ATOM 3147 C C . GLN A 1 377 ? -27.822 60.132 -22.103 1.00 79.12 377 GLN A C 1
ATOM 3149 O O . GLN A 1 377 ? -27.958 61.343 -22.272 1.00 79.12 377 GLN A O 1
ATOM 3154 N N . GLN A 1 378 ? -27.921 59.579 -20.887 1.00 77.69 378 GLN A N 1
ATOM 3155 C CA . GLN A 1 378 ? -28.151 60.383 -19.678 1.00 77.69 378 GLN A CA 1
ATOM 3156 C C . GLN A 1 378 ? -27.004 61.358 -19.388 1.00 77.69 378 GLN A C 1
ATOM 3158 O O . GLN A 1 378 ? -27.258 62.512 -19.037 1.00 77.69 378 GLN A O 1
ATOM 3163 N N . VAL A 1 379 ? -25.751 60.919 -19.541 1.00 82.62 379 VAL A N 1
ATOM 3164 C CA . VAL A 1 379 ? -24.573 61.779 -19.331 1.00 82.62 379 VAL A CA 1
ATOM 3165 C C . VAL A 1 379 ? -24.538 62.917 -20.354 1.00 82.62 379 VAL A C 1
ATOM 3167 O O . VAL A 1 379 ? -24.233 64.058 -20.006 1.00 82.62 379 VAL A O 1
ATOM 3170 N N . GLU A 1 380 ? -24.889 62.637 -21.607 1.00 78.94 380 GLU A N 1
ATOM 3171 C CA . GLU A 1 380 ? -24.947 63.645 -22.667 1.00 78.94 380 GLU A CA 1
ATOM 3172 C C . GLU A 1 380 ? -26.072 64.668 -22.430 1.00 78.94 380 GLU A C 1
ATOM 3174 O O . GLU A 1 380 ? -25.853 65.875 -22.554 1.00 78.94 380 GLU A O 1
ATOM 3179 N N . GLN A 1 381 ? -27.242 64.220 -21.961 1.00 75.38 381 GLN A N 1
ATOM 3180 C CA . GLN A 1 381 ? -28.329 65.111 -21.539 1.00 75.38 381 GLN A CA 1
ATOM 3181 C C . GLN A 1 381 ? -27.930 66.019 -20.365 1.00 75.38 381 GLN A C 1
ATOM 3183 O O . GLN A 1 381 ? -28.277 67.201 -20.354 1.00 75.38 381 GLN A O 1
ATOM 3188 N N . GLN A 1 382 ? -27.188 65.492 -19.385 1.00 77.88 382 GLN A N 1
ATOM 3189 C CA . GLN A 1 382 ? -26.681 66.288 -18.262 1.00 77.88 382 GLN A CA 1
ATOM 3190 C C . GLN A 1 382 ? -25.689 67.359 -18.726 1.00 77.88 382 GLN A C 1
ATOM 3192 O O . GLN A 1 382 ? -25.832 68.515 -18.326 1.00 77.88 382 GLN A O 1
ATOM 3197 N N . LYS A 1 383 ? -24.753 67.016 -19.623 1.00 79.19 383 LYS A N 1
ATOM 3198 C CA . LYS A 1 383 ? -23.813 67.986 -20.210 1.00 79.19 383 LYS A CA 1
ATOM 3199 C C . LYS A 1 383 ? -24.523 69.096 -20.982 1.00 79.19 383 LYS A C 1
ATOM 3201 O O . LYS A 1 383 ? -24.192 70.266 -20.801 1.00 79.19 383 LYS A O 1
ATOM 3206 N N . ASN A 1 384 ? -25.522 68.749 -21.794 1.00 78.88 384 ASN A N 1
ATOM 3207 C CA . ASN A 1 384 ? -26.298 69.740 -22.543 1.00 78.88 384 ASN A CA 1
ATOM 3208 C C . ASN A 1 384 ? -27.067 70.685 -21.606 1.00 78.88 384 ASN A C 1
ATOM 3210 O O . ASN A 1 384 ? -27.087 71.896 -21.827 1.00 78.88 384 ASN A O 1
ATOM 3214 N N . ASN A 1 385 ? -27.641 70.162 -20.518 1.00 78.50 385 ASN A N 1
ATOM 3215 C CA . ASN A 1 385 ? -28.313 70.983 -19.508 1.00 78.50 385 ASN A CA 1
ATOM 3216 C C . ASN A 1 385 ? -27.342 71.905 -18.747 1.00 78.50 385 ASN A C 1
ATOM 3218 O O . ASN A 1 385 ? -27.703 73.039 -18.425 1.00 78.50 385 ASN A O 1
ATOM 3222 N N . GLU A 1 386 ? -26.117 71.456 -18.460 1.00 76.25 386 GLU A N 1
ATOM 3223 C CA . GLU A 1 386 ? -25.079 72.303 -17.854 1.00 76.25 386 GLU A CA 1
ATOM 3224 C C . GLU A 1 386 ? -24.614 73.416 -18.798 1.00 76.25 386 GLU A C 1
ATOM 3226 O O . GLU A 1 386 ? -24.517 74.567 -18.368 1.00 76.25 386 GLU A O 1
ATOM 3231 N N . GLN A 1 387 ? -24.400 73.118 -20.083 1.00 77.31 387 GLN A N 1
ATOM 3232 C CA . GLN A 1 387 ? -24.069 74.136 -21.086 1.00 77.31 387 GLN A CA 1
ATOM 3233 C C . GLN A 1 387 ? -25.187 75.172 -21.244 1.00 77.31 387 GLN A C 1
ATOM 3235 O O . GLN A 1 387 ? -24.906 76.371 -21.270 1.00 77.31 387 GLN A O 1
ATOM 3240 N N . ALA A 1 388 ? -26.451 74.743 -21.278 1.00 75.88 388 ALA A N 1
ATOM 3241 C CA . ALA A 1 388 ? -27.589 75.658 -21.343 1.00 75.88 388 ALA A CA 1
ATOM 3242 C C . ALA A 1 388 ? -27.658 76.586 -20.114 1.00 75.88 388 ALA A C 1
ATOM 3244 O O . ALA A 1 388 ? -27.903 77.787 -20.251 1.00 75.88 388 ALA A O 1
ATOM 3245 N N . LYS A 1 389 ? -27.375 76.062 -18.910 1.00 77.81 389 LYS A N 1
ATOM 3246 C CA . LYS A 1 389 ? -27.272 76.882 -17.690 1.00 77.81 389 LYS A CA 1
ATOM 3247 C C . LYS A 1 389 ? -26.120 77.885 -17.761 1.00 77.81 389 LYS A C 1
ATOM 3249 O O . LYS A 1 389 ? -26.305 79.033 -17.369 1.00 77.81 389 LYS A O 1
ATOM 3254 N N . GLN A 1 390 ? -24.951 77.483 -18.261 1.00 75.44 390 GLN A N 1
ATOM 3255 C CA . GLN A 1 390 ? -23.805 78.388 -18.411 1.00 75.44 390 GLN A CA 1
ATOM 3256 C C . GLN A 1 390 ? -24.110 79.532 -19.387 1.00 75.44 390 GLN A C 1
ATOM 3258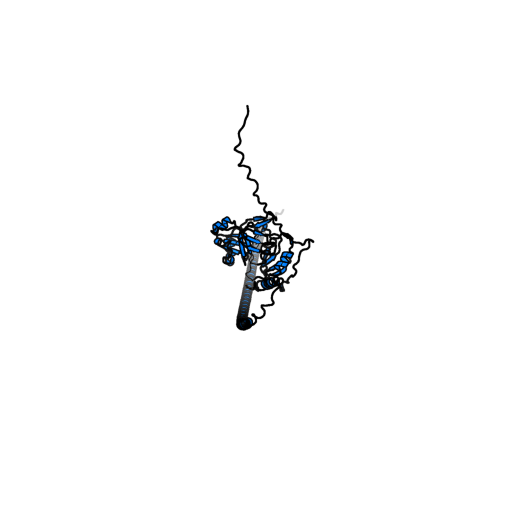 O O . GLN A 1 390 ? -23.855 80.689 -19.055 1.00 75.44 390 GLN A O 1
ATOM 3263 N N . GLN A 1 391 ? -24.742 79.235 -20.526 1.00 76.50 391 GLN A N 1
ATOM 3264 C CA . GLN A 1 391 ? -25.166 80.254 -21.492 1.00 76.50 391 GLN A CA 1
ATOM 3265 C C . GLN A 1 391 ? -26.192 81.232 -20.901 1.00 76.50 391 GLN A C 1
ATOM 3267 O O . GLN A 1 391 ? -26.096 82.436 -21.136 1.00 76.50 391 GLN A O 1
ATOM 3272 N N . GLN A 1 392 ? -27.142 80.750 -20.088 1.00 75.12 392 GLN A N 1
ATOM 3273 C CA . GLN A 1 392 ? -28.081 81.627 -19.377 1.00 75.12 392 GLN A CA 1
ATOM 3274 C C . GLN A 1 392 ? -27.379 82.556 -18.380 1.00 75.12 392 GLN A C 1
ATOM 3276 O O . GLN A 1 392 ? -27.708 83.741 -18.315 1.00 75.12 392 GLN A O 1
ATOM 3281 N N . VAL A 1 393 ? -26.405 82.048 -17.618 1.00 77.38 393 VAL A N 1
ATOM 3282 C CA . VAL A 1 393 ? -25.624 82.861 -16.669 1.00 77.38 393 VAL A CA 1
ATOM 3283 C C . VAL A 1 393 ? -24.797 83.920 -17.405 1.00 77.38 393 VAL A C 1
ATOM 3285 O O . VAL A 1 393 ? -24.709 85.063 -16.956 1.00 77.38 393 VAL A O 1
ATOM 3288 N N . GLU A 1 394 ? -24.216 83.576 -18.552 1.00 75.31 394 GLU A N 1
ATOM 3289 C CA . GLU A 1 394 ? -23.446 84.510 -19.376 1.00 75.31 394 GLU A CA 1
ATOM 3290 C C . GLU A 1 394 ? -24.334 85.600 -20.001 1.00 75.31 394 GLU A C 1
ATOM 3292 O O . GLU A 1 394 ? -23.992 86.783 -19.951 1.00 75.31 394 GLU A O 1
ATOM 3297 N N . GLN A 1 395 ? -25.533 85.244 -20.478 1.00 72.88 395 GLN A N 1
ATOM 3298 C CA . GLN A 1 395 ? -26.539 86.221 -20.914 1.00 72.88 395 GLN A CA 1
ATOM 3299 C C . GLN A 1 395 ? -26.976 87.163 -19.786 1.00 72.88 395 GLN A C 1
ATOM 3301 O O . GLN A 1 395 ? -27.130 88.363 -20.017 1.00 72.88 395 GLN A O 1
ATOM 3306 N N . GLN A 1 396 ? -27.159 86.652 -18.564 1.00 75.12 396 GLN A N 1
ATOM 3307 C CA . GLN A 1 396 ? -27.489 87.487 -17.406 1.00 75.12 396 GLN A CA 1
ATOM 3308 C C . GLN A 1 396 ? -26.364 88.478 -17.082 1.00 75.12 396 GLN A C 1
ATOM 3310 O O . GLN A 1 396 ? -26.645 89.665 -16.915 1.00 75.12 396 GLN A O 1
ATOM 3315 N N . LYS A 1 397 ? -25.099 88.034 -17.090 1.00 74.69 397 LYS A N 1
ATOM 3316 C CA . LYS A 1 397 ? -23.935 88.918 -16.898 1.00 74.69 397 LYS A CA 1
ATOM 3317 C C . LYS A 1 397 ? -23.832 90.001 -17.972 1.00 74.69 397 LYS A C 1
ATOM 3319 O O . LYS A 1 397 ? -23.606 91.163 -17.640 1.00 74.69 397 LYS A O 1
ATOM 3324 N N . ASN A 1 398 ? -24.039 89.648 -19.241 1.00 75.19 398 ASN A N 1
ATOM 3325 C CA . ASN A 1 398 ? -24.019 90.620 -20.336 1.00 75.19 398 ASN A CA 1
ATOM 3326 C C . ASN A 1 398 ? -25.144 91.658 -20.197 1.00 75.19 398 ASN A C 1
ATOM 3328 O O . ASN A 1 398 ? -24.915 92.850 -20.403 1.00 75.19 398 ASN A O 1
ATOM 3332 N N . ASN A 1 399 ? -26.341 91.237 -19.778 1.00 73.88 399 ASN A N 1
ATOM 3333 C CA . ASN A 1 399 ? -27.449 92.154 -19.504 1.00 73.88 399 ASN A CA 1
ATOM 3334 C C . ASN A 1 399 ? -27.173 93.081 -18.306 1.00 73.88 399 ASN A C 1
ATOM 3336 O O . ASN A 1 399 ? -27.561 94.251 -18.337 1.00 73.88 399 ASN A O 1
ATOM 3340 N N . GLU A 1 400 ? -26.495 92.604 -17.259 1.00 72.12 400 GLU A N 1
ATOM 3341 C CA . GLU A 1 400 ? -26.058 93.447 -16.137 1.00 72.12 400 GLU A CA 1
ATOM 3342 C C . GLU A 1 400 ? -24.988 94.465 -16.557 1.00 72.12 400 GLU A C 1
ATOM 3344 O O . GLU A 1 400 ? -25.095 95.642 -16.204 1.00 72.12 400 GLU A O 1
ATOM 3349 N N . GLN A 1 401 ? -24.004 94.058 -17.367 1.00 70.50 401 GLN A N 1
ATOM 3350 C CA . GLN A 1 401 ? -23.007 94.975 -17.930 1.00 70.50 401 GLN A CA 1
ATOM 3351 C C . GLN A 1 401 ? -23.641 96.041 -18.830 1.00 70.50 401 GLN A C 1
ATOM 3353 O O . GLN A 1 401 ? -23.291 97.218 -18.724 1.00 70.50 401 GLN A O 1
ATOM 3358 N N . ALA A 1 402 ? -24.613 95.666 -19.667 1.00 69.06 402 ALA A N 1
ATOM 3359 C CA . ALA A 1 402 ? -25.352 96.616 -20.497 1.00 69.06 402 ALA A CA 1
ATOM 3360 C C . ALA A 1 402 ? -26.124 97.644 -19.647 1.00 69.06 402 ALA A C 1
ATOM 3362 O O . ALA A 1 402 ? -26.110 98.840 -19.952 1.00 69.06 402 ALA A O 1
ATOM 3363 N N . LYS A 1 403 ? -26.735 97.215 -18.531 1.00 69.50 403 LYS A N 1
ATOM 3364 C CA . LYS A 1 403 ? -27.382 98.128 -17.570 1.00 69.50 403 LYS A CA 1
ATOM 3365 C C . LYS A 1 403 ? -26.384 99.068 -16.885 1.00 69.50 403 LYS A C 1
ATOM 3367 O O . LYS A 1 403 ? -26.685 100.251 -16.730 1.00 69.50 403 LYS A O 1
ATOM 3372 N N . GLN A 1 404 ? -25.196 98.587 -16.511 1.00 65.62 404 GLN A N 1
ATOM 3373 C CA . GLN A 1 404 ? -24.149 99.433 -15.921 1.00 65.62 404 GLN A CA 1
ATOM 3374 C C . GLN A 1 404 ? -23.601 100.469 -16.915 1.00 65.62 404 GLN A C 1
ATOM 3376 O O . GLN A 1 404 ? -23.411 101.629 -16.547 1.00 65.62 404 GLN A O 1
ATOM 3381 N N . GLN A 1 405 ? -23.411 100.100 -18.186 1.00 64.12 405 GLN A N 1
ATOM 3382 C CA . GLN A 1 405 ? -23.004 101.049 -19.231 1.00 64.12 405 GLN A CA 1
ATOM 3383 C C . GLN A 1 405 ? -24.076 102.117 -19.494 1.00 64.12 405 GLN A C 1
ATOM 3385 O O . GLN A 1 405 ? -23.740 103.292 -19.651 1.00 64.12 405 GLN A O 1
ATOM 3390 N N . GLN A 1 406 ? -25.364 101.756 -19.464 1.00 62.22 406 GLN A N 1
ATOM 3391 C CA . GLN A 1 406 ? -26.451 102.737 -19.557 1.00 62.22 406 GLN A CA 1
ATOM 3392 C C . GLN A 1 406 ? -26.479 103.705 -18.362 1.00 62.22 406 GLN A C 1
ATOM 339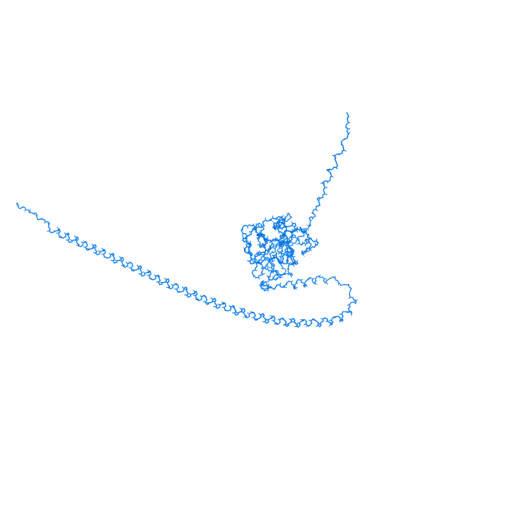4 O O . GLN A 1 406 ? -26.716 104.898 -18.552 1.00 62.22 406 GLN A O 1
ATOM 3399 N N . GLN A 1 407 ? -26.178 103.243 -17.143 1.00 60.53 407 GLN A N 1
ATOM 3400 C CA . GLN A 1 407 ? -26.069 104.128 -15.974 1.00 60.53 407 GLN A CA 1
ATOM 3401 C C . GLN A 1 407 ? -24.871 105.087 -16.064 1.00 60.53 407 GLN A C 1
ATOM 3403 O O . GLN A 1 407 ? -24.996 106.257 -15.701 1.00 60.53 407 GLN A O 1
ATOM 3408 N N . GLN A 1 408 ? -23.733 104.644 -16.607 1.00 59.12 408 GLN A N 1
ATOM 3409 C CA . GLN A 1 408 ? -22.571 105.516 -16.828 1.00 59.12 408 GLN A CA 1
ATOM 3410 C C . GLN A 1 408 ? -22.829 106.575 -17.913 1.00 59.12 408 GLN A C 1
ATOM 3412 O O . GLN A 1 408 ? -22.403 107.722 -17.768 1.00 59.12 408 GLN A O 1
ATOM 3417 N N . GLN A 1 409 ? -23.598 106.247 -18.958 1.00 59.34 409 GLN A N 1
ATOM 3418 C CA . GLN A 1 409 ? -24.008 107.224 -19.976 1.00 59.34 409 GLN A CA 1
ATOM 3419 C C . GLN A 1 409 ? -24.975 108.289 -19.434 1.00 59.34 409 GLN A C 1
ATOM 3421 O O . GLN A 1 409 ? -24.959 109.424 -19.911 1.00 59.34 409 GLN A O 1
ATOM 3426 N N . GLN A 1 410 ? -25.768 107.972 -18.404 1.00 55.47 410 GLN A N 1
ATOM 3427 C CA . GLN A 1 410 ? -26.622 108.959 -17.732 1.00 55.47 410 GLN A CA 1
ATOM 3428 C C . GLN A 1 410 ? -25.835 109.890 -16.795 1.00 55.47 410 GLN A C 1
ATOM 3430 O O . GLN A 1 410 ? -26.210 111.052 -16.639 1.00 55.47 410 GLN A O 1
ATOM 3435 N N . GLN A 1 411 ? -24.711 109.441 -16.227 1.00 53.06 411 GLN A N 1
ATOM 3436 C CA . GLN A 1 411 ? -23.866 110.277 -15.360 1.00 53.06 411 GLN A CA 1
ATOM 3437 C C . GLN A 1 411 ? -22.930 111.224 -16.134 1.00 53.06 411 GLN A C 1
ATOM 3439 O O . GLN A 1 411 ? -22.522 112.253 -15.600 1.00 53.06 411 GLN A O 1
ATOM 3444 N N . GLY A 1 412 ? -22.639 110.944 -17.409 1.00 52.19 412 GLY A N 1
ATOM 3445 C CA . GLY A 1 412 ? -21.776 111.786 -18.247 1.00 52.19 412 GLY A CA 1
ATOM 3446 C C . GLY A 1 412 ? -22.400 113.097 -18.748 1.00 52.19 412 GLY A C 1
ATOM 3447 O O . GLY A 1 412 ? -21.669 113.957 -19.235 1.00 52.19 412 GLY A O 1
ATOM 3448 N N . LYS A 1 413 ? -23.725 113.285 -18.636 1.00 49.94 413 LYS A N 1
ATOM 3449 C CA . LYS A 1 413 ? -24.419 114.481 -19.163 1.00 49.94 413 LYS A CA 1
ATOM 3450 C C . LYS A 1 413 ? -24.790 115.552 -18.134 1.00 49.94 413 LYS A C 1
ATOM 3452 O O . LYS A 1 413 ? -25.251 116.609 -18.542 1.00 49.94 413 LYS A O 1
ATOM 3457 N N . ASN A 1 414 ? -24.508 115.347 -16.846 1.00 45.41 414 ASN A N 1
ATOM 3458 C CA . ASN A 1 414 ? -24.723 116.359 -15.806 1.00 45.41 414 ASN A CA 1
ATOM 3459 C C . ASN A 1 414 ? -23.410 116.691 -15.079 1.00 45.41 414 ASN A C 1
ATOM 3461 O O . ASN A 1 414 ? -23.252 116.416 -13.892 1.00 45.41 414 ASN A O 1
ATOM 3465 N N . ARG A 1 415 ? -22.453 117.304 -15.789 1.00 42.88 415 ARG A N 1
ATOM 3466 C CA . ARG A 1 415 ? -21.356 118.059 -15.159 1.00 42.88 415 ARG A CA 1
ATOM 3467 C C . ARG A 1 415 ? -21.558 119.550 -15.477 1.00 42.88 415 ARG A C 1
ATOM 3469 O O . ARG A 1 415 ? -21.784 119.862 -16.645 1.00 42.88 415 ARG A O 1
ATOM 3476 N N . PRO A 1 416 ? -21.540 120.460 -14.484 1.00 49.19 416 PRO A N 1
ATOM 3477 C CA . PRO A 1 416 ? -21.950 121.847 -14.685 1.00 49.19 416 PRO A CA 1
ATOM 3478 C C . PRO A 1 416 ? -20.875 122.651 -15.432 1.00 49.19 416 PRO A C 1
ATOM 3480 O O . PRO A 1 416 ? -19.686 122.349 -15.291 1.00 49.19 416 PRO A O 1
ATOM 3483 N N . PRO A 1 417 ? -21.258 123.701 -16.176 1.00 44.28 417 PRO A N 1
ATOM 3484 C CA . PRO A 1 417 ? -20.302 124.624 -16.766 1.00 44.28 417 PRO A CA 1
ATOM 3485 C C . PRO A 1 417 ? -19.682 125.495 -15.665 1.00 44.28 417 PRO A C 1
ATOM 3487 O O . PRO A 1 417 ? -20.358 125.892 -14.714 1.00 44.28 417 PRO A O 1
ATOM 3490 N N . LYS A 1 418 ? -18.398 125.828 -15.794 1.00 44.41 418 LYS A N 1
ATOM 3491 C CA . LYS A 1 418 ? -17.793 126.945 -15.060 1.00 44.41 418 LYS A CA 1
ATOM 3492 C C . LYS A 1 418 ? -17.613 128.107 -16.027 1.00 44.41 418 LYS A C 1
ATOM 3494 O O . LYS A 1 418 ? -17.089 127.922 -17.117 1.00 44.41 418 LYS A O 1
ATOM 3499 N N . GLN A 1 419 ? -18.072 129.278 -15.607 1.00 42.34 419 GLN A N 1
ATOM 3500 C CA . GLN A 1 419 ? -17.834 130.549 -16.280 1.00 42.34 419 GLN A CA 1
ATOM 3501 C C . GLN A 1 419 ? -16.363 130.964 -16.126 1.00 42.34 419 GLN A C 1
ATOM 3503 O O . GLN A 1 419 ? -15.806 130.858 -15.032 1.00 42.34 419 GLN A O 1
ATOM 3508 N N . GLU A 1 420 ? -15.775 131.497 -17.194 1.00 50.31 420 GLU A N 1
ATOM 3509 C CA . GLU A 1 420 ? -14.646 132.428 -17.136 1.00 50.31 420 GLU A CA 1
ATOM 3510 C C . GLU A 1 420 ? -15.158 133.878 -17.230 1.00 50.31 420 GLU A C 1
ATOM 3512 O O . GLU A 1 420 ? -16.164 134.160 -17.882 1.00 50.31 420 GLU A O 1
ATOM 3517 N N . LYS A 1 421 ? -14.445 134.787 -16.554 1.00 51.28 421 LYS A N 1
ATOM 3518 C CA . LYS A 1 421 ? -14.459 136.247 -16.730 1.00 51.28 421 LYS A CA 1
ATOM 3519 C C . LYS A 1 421 ? -13.508 136.619 -17.890 1.00 51.28 421 LYS A C 1
ATOM 3521 O O . LYS A 1 421 ? -12.373 136.164 -17.842 1.00 51.28 421 LYS A O 1
ATOM 3526 N N . ASN A 1 422 ? -13.904 137.518 -18.802 1.00 40.38 422 ASN A N 1
ATOM 3527 C CA . ASN A 1 422 ? -13.009 138.599 -19.281 1.00 40.38 422 ASN A CA 1
ATOM 3528 C C . ASN A 1 422 ? -12.807 139.552 -18.072 1.00 40.38 422 ASN A C 1
ATOM 3530 O O . ASN A 1 422 ? -13.776 139.781 -17.343 1.00 40.38 422 ASN A O 1
ATOM 3534 N N . ASN A 1 423 ? -11.634 140.050 -17.669 1.00 50.53 423 ASN A N 1
ATOM 3535 C CA . ASN A 1 423 ? -10.725 140.967 -18.378 1.00 50.53 423 ASN A CA 1
ATOM 3536 C C . ASN A 1 423 ? -10.364 140.677 -19.826 1.00 50.53 423 ASN A C 1
ATOM 3538 O O . ASN A 1 423 ? -10.074 139.508 -20.143 1.00 50.53 423 ASN A O 1
#

Radius of gyration: 44.7 Å; Cα contacts (8 Å, |Δi|>4): 525; chains: 1; bounding box: 76×194×97 Å

Mean predicted aligned error: 17.92 Å

Secondary structure (DSSP, 8-state):
-------SS-SSSS-------------PPEEETHHHHHHHGGGEEEEEETTTEEEEEE---TT--TTTSSEEEEEETTEEEEEESSTTTTTTTTEEEEEEETTTEEEEEEEEEE-S--EEEEEETTEEEEEEPPTT--HHHHTSTT----GGG-EEEEGGGTT-TTGGGSBPPGGGHHHHHHTEEE---EEE-TTT--EEE--S-HHHHHHHH-S--PPBEEEE-SSS-EEEETTEEEE---EEESS-TTSPPP--S--B-GGGSPPGGG--TTGGGSSHHHHHHHHSTTS--S--SSSSSSSTTTHHHHHHHHHHHHHHHHHHHHHHHHHHHHHHHHHHHHHHHHHHHHHHHHHHHHHHHHHHHHHHHHHHHHHHHHHHHHHHHHHHHHHHHHHHHHHHHHHHHHHHHHHTT-----PPPP-

Foldseek 3Di:
DDDDDDDDPDPPPPPPDDPPPPPPPDPFAEAACVLLLVVCVLFFAWAQDPVQGTKTQGLAALPDAQLAPAWAWAQAPLATAIDHPDQQCLFQFFFFFWDQDQFRGIITRGHQGGHSGQWWWKDAVQKTKIFTDHGPDALVRCQDPPDDDDLLRMWMFGLLLHNDGVSNVGIDDSVCSVVRVVRMDTDAQWDADPVPRGIDHNYDDQVVSCVRNVDDRDHAYEAEDPDRGWDQDPSHIYGHDHRYDQAPPVRHGDDRPDHDDSVRRHTSVPGHNPSPPDRPVVVVVVVPPPPDPDDDDPPPPPPPVVVVVVVVVVVVVVVVVVVVVVVVVVVVVVVVVVVVVVVVVVVVVVVVVVVVVVVVVVVVVVVVVVVVVVVVVVVVVVVVVVVVVVVVVVVVVVVVVVVVVVVVVVVVPDDDDDDDDDD

Solvent-accessible surface area (backbone atoms only — not comparable to full-atom values): 25034 Å² total; per-residue (Å²): 134,85,87,89,87,91,85,88,85,84,86,88,85,85,82,90,76,84,83,77,70,76,77,76,75,73,84,65,53,76,46,34,51,47,60,54,40,64,66,41,51,71,50,28,45,33,31,80,37,94,93,72,43,66,28,37,32,63,59,53,21,54,83,64,43,88,98,51,54,63,37,29,48,44,43,32,94,64,24,44,23,64,47,44,74,46,73,58,33,40,43,66,52,24,23,38,20,44,42,81,39,95,51,62,30,64,31,35,36,80,46,54,58,74,42,40,36,58,50,46,38,34,37,31,90,67,29,39,32,38,26,69,38,47,70,95,61,50,63,74,53,57,74,36,95,84,53,80,77,64,54,82,59,47,46,41,28,43,39,61,52,59,72,33,79,71,33,70,84,50,58,56,69,60,88,51,32,61,60,48,58,74,59,40,48,76,52,86,39,75,46,64,43,86,90,77,66,45,66,39,48,25,45,77,59,65,71,61,48,27,70,62,38,73,43,88,78,75,71,30,49,78,42,80,44,96,56,92,26,54,50,76,55,100,71,26,40,36,32,30,67,60,44,43,37,73,37,44,99,86,69,48,72,63,73,60,97,61,69,51,54,79,87,76,51,76,43,28,94,74,37,50,79,73,54,75,70,66,60,64,65,63,55,63,63,67,71,68,72,84,78,81,90,83,90,86,91,79,80,80,78,76,60,73,71,65,55,68,65,55,54,64,58,52,54,57,52,52,54,54,50,53,58,49,51,53,52,52,52,54,54,52,52,54,52,52,56,51,51,52,51,52,51,52,52,53,49,53,52,51,55,52,51,52,51,53,54,50,54,54,50,54,53,50,55,52,50,51,52,52,54,51,53,53,50,52,54,51,53,51,53,51,52,52,53,51,52,52,50,51,52,51,52,52,51,50,52,54,53,51,51,54,52,52,54,54,52,52,62,61,60,71,74,74,72,83,86,80,87,83,79,80,132

Organism: NCBI:txid468056

pLDDT: mean 80.19, std 19.76, range [30.7, 98.75]

InterPro domains:
  IPR046535 Protein of unknown function DUF6600 [PF20245] (37-135)
  IPR051640 GRB10-interacting GYF [PTHR14445] (262-411)